Protein 2YXX (pdb70)

Structure (mmCIF, N/CA/C/O backbone):
data_2YXX
#
_entry.id   2YXX
#
_cell.length_a   87.818
_cell.length_b   98.276
_cell.length_c   109.304
_cell.angle_alpha   90.00
_cell.angle_beta   90.00
_cell.angle_gamma   90.00
#
_symmetry.space_group_name_H-M   'I 2 2 2'
#
loop_
_entity.id
_entity.type
_entity.pdbx_description
1 polymer 'Diaminopimelate decarboxylase'
2 non-polymer "PYRIDOXAL-5'-PHOSPHATE"
3 water water
#
loop_
_atom_site.group_PDB
_atom_site.id
_atom_site.type_symbol
_atom_site.label_atom_id
_atom_site.label_alt_id
_atom_site.label_comp_id
_atom_site.label_asym_id
_atom_site.label_entity_id
_atom_site.label_seq_id
_atom_site.pdbx_PDB_ins_code
_atom_site.Cartn_x
_atom_site.Cartn_y
_atom_site.Cartn_z
_atom_site.occupancy
_atom_site.B_iso_or_equiv
_atom_site.auth_seq_id
_atom_site.auth_comp_id
_atom_site.auth_asym_id
_atom_site.auth_atom_id
_atom_site.pdbx_PDB_model_num
ATOM 1 N N . ASP A 1 2 ? 13.222 42.356 40.283 1.00 34.98 2 ASP A N 1
ATOM 2 C CA . ASP A 1 2 ? 13.489 43.308 41.355 1.00 28.58 2 ASP A CA 1
ATOM 3 C C . ASP A 1 2 ? 14.846 43.046 42.000 1.00 24.56 2 ASP A C 1
ATOM 4 O O . ASP A 1 2 ? 15.448 43.945 42.588 1.00 22.80 2 ASP A O 1
ATOM 9 N N . ILE A 1 3 ? 15.322 41.811 41.885 1.00 20.66 3 ILE A N 1
ATOM 10 C CA . ILE A 1 3 ? 16.455 41.349 42.678 1.00 16.25 3 ILE A CA 1
ATOM 11 C C . ILE A 1 3 ? 17.653 42.281 42.523 1.00 15.55 3 ILE A C 1
ATOM 12 O O . ILE A 1 3 ? 18.325 42.611 43.500 1.00 15.21 3 ILE A O 1
ATOM 17 N N . LEU A 1 4 ? 17.914 42.700 41.290 1.00 16.49 4 LEU A N 1
ATOM 18 C CA . LEU A 1 4 ? 19.081 43.522 40.991 1.00 16.30 4 LEU A CA 1
ATOM 19 C C . LEU A 1 4 ? 18.924 44.930 41.556 1.00 17.84 4 LEU A C 1
ATOM 20 O O . LEU A 1 4 ? 19.871 45.502 42.095 1.00 16.22 4 LEU A O 1
ATOM 25 N N . ARG A 1 5 ? 17.722 45.482 41.429 1.00 18.54 5 ARG A N 1
ATOM 26 C CA . ARG A 1 5 ? 17.397 46.761 42.049 1.00 18.84 5 ARG A CA 1
ATOM 27 C C . ARG A 1 5 ? 17.440 46.663 43.570 1.00 19.87 5 ARG A C 1
ATOM 28 O O . ARG A 1 5 ? 17.935 47.565 44.246 1.00 18.64 5 ARG A O 1
ATOM 36 N N . LYS A 1 6 ? 16.920 45.562 44.102 1.00 19.07 6 LYS A N 1
ATOM 37 C CA . LYS A 1 6 ? 17.089 45.238 45.514 1.00 20.56 6 LYS A CA 1
ATOM 38 C C . LYS A 1 6 ? 18.519 45.503 45.972 1.00 18.56 6 LYS A C 1
ATOM 39 O O . LYS A 1 6 ? 18.746 46.222 46.945 1.00 18.67 6 LYS A O 1
ATOM 45 N N . VAL A 1 7 ? 19.480 44.917 45.265 1.00 16.01 7 VAL A N 1
ATOM 46 C CA . VAL A 1 7 ? 20.878 45.054 45.620 1.00 14.39 7 VAL A CA 1
ATOM 47 C C . VAL A 1 7 ? 21.333 46.488 45.521 1.00 14.18 7 VAL A C 1
ATOM 48 O O . VAL A 1 7 ? 22.031 46.938 46.382 1.00 17.48 7 VAL A O 1
ATOM 52 N N . ALA A 1 8 ? 20.921 47.204 44.498 1.00 16.91 8 ALA A N 1
ATOM 53 C CA . ALA A 1 8 ? 21.357 48.594 44.356 1.00 16.55 8 ALA A CA 1
ATOM 54 C C . ALA A 1 8 ? 20.747 49.435 45.481 1.00 20.91 8 ALA A C 1
ATOM 55 O O . ALA A 1 8 ? 21.398 50.367 45.969 1.00 21.66 8 ALA A O 1
ATOM 57 N N . GLU A 1 9 ? 19.561 49.058 45.961 1.00 21.89 9 GLU A N 1
ATOM 58 C CA . GLU A 1 9 ? 18.978 49.900 47.009 1.00 23.47 9 GLU A CA 1
ATOM 59 C C . GLU A 1 9 ? 19.677 49.784 48.299 1.00 23.98 9 GLU A C 1
ATOM 60 O O . GLU A 1 9 ? 19.785 50.746 49.008 1.00 23.58 9 GLU A O 1
ATOM 66 N N . ILE A 1 10 ? 20.192 48.589 48.586 1.00 20.82 10 ILE A N 1
ATOM 67 C CA . ILE A 1 10 ? 20.877 48.308 49.824 1.00 21.89 10 ILE A CA 1
ATOM 68 C C . ILE A 1 10 ? 22.336 48.660 49.811 1.00 21.26 10 ILE A C 1
ATOM 69 O O . ILE A 1 10 ? 22.887 49.234 50.794 1.00 19.31 10 ILE A O 1
ATOM 74 N N . HIS A 1 11 ? 23.007 48.347 48.681 1.00 18.07 11 HIS A N 1
ATOM 75 C CA . HIS A 1 11 ? 24.463 48.566 48.602 1.00 15.96 11 HIS A CA 1
ATOM 76 C C . HIS A 1 11 ? 24.973 49.651 47.719 1.00 17.83 11 HIS A C 1
ATOM 77 O O . HIS A 1 11 ? 26.183 49.818 47.665 1.00 18.68 11 HIS A O 1
ATOM 84 N N . GLY A 1 12 ? 24.091 50.336 47.014 1.00 16.02 12 GLY A N 1
ATOM 85 C CA . GLY A 1 12 ? 24.567 51.417 46.176 1.00 17.38 12 GLY A CA 1
ATOM 86 C C . GLY A 1 12 ? 25.234 50.873 44.911 1.00 15.81 12 GLY A C 1
ATOM 87 O O . GLY A 1 12 ? 24.960 49.728 44.522 1.00 16.10 12 GLY A O 1
ATOM 88 N N . THR A 1 13 ? 25.918 51.763 44.176 1.00 14.85 13 THR A N 1
ATOM 89 C CA . THR A 1 13 ? 26.609 51.486 42.924 1.00 13.57 13 THR A CA 1
ATOM 90 C C . THR A 1 13 ? 27.852 52.364 42.929 1.00 14.54 13 THR A C 1
ATOM 91 O O . THR A 1 13 ? 27.979 53.337 43.748 1.00 15.68 13 THR A O 1
ATOM 95 N N . PRO A 1 14 ? 28.867 52.017 42.127 1.00 13.09 14 PRO A N 1
ATOM 96 C CA . PRO A 1 14 ? 28.921 50.830 41.235 1.00 12.25 14 PRO A CA 1
ATOM 97 C C . PRO A 1 14 ? 29.092 49.560 42.108 1.00 11.93 14 PRO A C 1
ATOM 98 O O . PRO A 1 14 ? 29.812 49.589 43.122 1.00 10.54 14 PRO A O 1
ATOM 102 N N . THR A 1 15 ? 28.436 48.478 41.675 1.00 10.43 15 THR A N 1
ATOM 103 C CA . THR A 1 15 ? 28.506 47.252 42.475 1.00 9.39 15 THR A CA 1
ATOM 104 C C . THR A 1 15 ? 28.405 46.057 41.479 1.00 9.99 15 THR A C 1
ATOM 105 O O . THR A 1 15 ? 27.550 46.023 40.621 1.00 9.66 15 THR A O 1
ATOM 109 N N . TYR A 1 16 ? 29.348 45.140 41.634 1.00 8.55 16 TYR A N 1
ATOM 110 C CA . TYR A 1 16 ? 29.254 43.862 40.847 1.00 8.86 16 TYR A CA 1
ATOM 111 C C . TYR A 1 16 ? 28.346 42.979 41.685 1.00 10.39 16 TYR A C 1
ATOM 112 O O . TYR A 1 16 ? 28.576 42.878 42.855 1.00 9.96 16 TYR A O 1
ATOM 121 N N . VAL A 1 17 ? 27.442 42.266 41.028 1.00 7.78 17 VAL A N 1
ATOM 122 C CA . VAL A 1 17 ? 26.506 41.394 41.730 1.00 9.05 17 VAL A CA 1
ATOM 123 C C . VAL A 1 17 ? 26.673 40.039 41.086 1.00 8.61 17 VAL A C 1
ATOM 124 O O . VAL A 1 17 ? 26.607 39.886 39.861 1.00 10.42 17 VAL A O 1
ATOM 128 N N . TYR A 1 18 ? 26.951 39.027 41.932 1.00 8.17 18 TYR A N 1
ATOM 129 C CA . TYR A 1 18 ? 27.168 37.634 41.437 1.00 8.14 18 TYR A CA 1
ATOM 130 C C . TYR A 1 18 ? 26.065 36.753 41.954 1.00 8.77 18 TYR A C 1
ATOM 131 O O . TYR A 1 18 ? 25.554 36.949 43.054 1.00 11.18 18 TYR A O 1
ATOM 140 N N . PHE A 1 19 ? 25.726 35.779 41.134 1.00 10.09 19 PHE A N 1
ATOM 141 C CA . PHE A 1 19 ? 24.637 34.809 41.489 1.00 11.27 19 PHE A CA 1
ATOM 142 C C . PHE A 1 19 ? 25.276 33.451 41.698 1.00 10.50 19 PHE A C 1
ATOM 143 O O . PHE A 1 19 ? 25.833 32.861 40.765 1.00 11.84 19 PHE A O 1
ATOM 151 N N . GLU A 1 20 ? 25.157 32.960 42.937 1.00 10.37 20 GLU A N 1
ATOM 152 C CA . GLU A 1 20 ? 25.721 31.685 43.288 1.00 10.75 20 GLU A CA 1
ATOM 153 C C . GLU A 1 20 ? 25.171 30.607 42.334 1.00 12.53 20 GLU A C 1
ATOM 154 O O . GLU A 1 20 ? 25.927 29.658 41.918 1.00 12.97 20 GLU A O 1
ATOM 160 N N . GLU A 1 21 ? 23.868 30.698 42.069 1.00 10.85 21 GLU A N 1
ATOM 161 C CA . GLU A 1 21 ? 23.258 29.660 41.221 1.00 13.76 21 GLU A CA 1
ATOM 162 C C . GLU A 1 21 ? 23.941 29.513 39.883 1.00 12.97 21 GLU A C 1
ATOM 163 O O . GLU A 1 21 ? 24.192 28.392 39.413 1.00 15.21 21 GLU A O 1
ATOM 169 N N . THR A 1 22 ? 24.297 30.625 39.236 1.00 13.70 22 THR A N 1
ATOM 170 C CA . THR A 1 22 ? 24.954 30.585 37.951 1.00 9.60 22 THR A CA 1
ATOM 171 C C . THR A 1 22 ? 26.351 30.015 38.003 1.00 11.47 22 THR A C 1
ATOM 172 O O . THR A 1 22 ? 26.825 29.257 37.195 1.00 12.83 22 THR A O 1
ATOM 176 N N . LEU A 1 23 ? 27.037 30.408 39.073 1.00 12.20 23 LEU A N 1
ATOM 177 C CA . LEU A 1 23 ? 28.412 29.928 39.272 1.00 13.74 23 LEU A CA 1
ATOM 178 C C . LEU A 1 23 ? 28.429 28.427 39.468 1.00 11.91 23 LEU A C 1
ATOM 179 O O . LEU A 1 23 ? 29.237 27.707 38.842 1.00 13.73 23 LEU A O 1
ATOM 184 N N . ARG A 1 24 ? 27.470 27.885 40.220 1.00 12.71 24 ARG A N 1
ATOM 185 C CA . ARG A 1 24 ? 27.449 26.446 40.374 1.00 11.55 24 ARG A CA 1
ATOM 186 C C . ARG A 1 24 ? 26.987 25.772 39.055 1.00 12.66 24 ARG A C 1
ATOM 187 O O . ARG A 1 24 ? 27.551 24.729 38.631 1.00 14.18 24 ARG A O 1
ATOM 195 N N . LYS A 1 25 ? 25.930 26.296 38.436 1.00 12.08 25 LYS A N 1
ATOM 196 C CA . LYS A 1 25 ? 25.517 25.614 37.223 1.00 11.67 25 LYS A CA 1
ATOM 197 C C . LYS A 1 25 ? 26.574 25.624 36.124 1.00 13.27 25 LYS A C 1
ATOM 198 O O . LYS A 1 25 ? 26.737 24.613 35.397 1.00 13.94 25 LYS A O 1
ATOM 204 N N . ARG A 1 26 ? 27.277 26.752 35.980 1.00 10.02 26 ARG A N 1
ATOM 205 C CA . ARG A 1 26 ? 28.260 26.756 34.877 1.00 10.12 26 ARG A CA 1
ATOM 206 C C . ARG A 1 26 ? 29.409 25.849 35.267 1.00 10.20 26 ARG A C 1
ATOM 207 O O . ARG A 1 26 ? 30.017 25.278 34.375 1.00 10.52 26 ARG A O 1
ATOM 215 N N . SER A 1 27 ? 29.794 25.806 36.562 1.00 12.24 27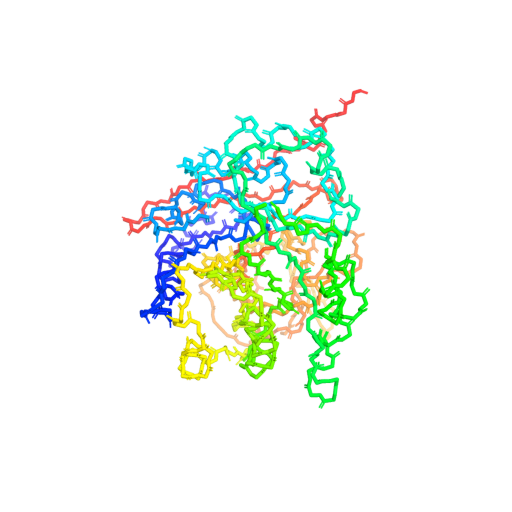 SER A N 1
ATOM 216 C CA . SER A 1 27 ? 30.913 24.936 36.869 1.00 12.28 27 SER A CA 1
ATOM 217 C C . SER A 1 27 ? 30.522 23.440 36.620 1.00 13.97 27 SER A C 1
ATOM 218 O O . SER A 1 27 ? 31.349 22.606 36.145 1.00 12.76 27 SER A O 1
ATOM 221 N N . ARG A 1 28 ? 29.301 23.102 36.967 1.00 13.58 28 ARG A N 1
ATOM 222 C CA . ARG A 1 28 ? 28.808 21.721 36.728 1.00 15.48 28 ARG A CA 1
ATOM 223 C C . ARG A 1 28 ? 28.743 21.450 35.232 1.00 15.05 28 ARG A C 1
ATOM 224 O O . ARG A 1 28 ? 29.013 20.301 34.840 1.00 16.59 28 ARG A O 1
ATOM 232 N N . LEU A 1 29 ? 28.414 22.417 34.414 1.00 13.38 29 LEU A N 1
ATOM 233 C CA . LEU A 1 29 ? 28.337 22.278 32.970 1.00 14.30 29 LEU A CA 1
ATOM 234 C C . LEU A 1 29 ? 29.742 21.919 32.413 1.00 14.34 29 LEU A C 1
ATOM 235 O O . LEU A 1 29 ? 29.911 20.981 31.610 1.00 14.52 29 LEU A O 1
ATOM 240 N N . VAL A 1 30 ? 30.773 22.618 32.899 1.00 12.09 30 VAL A N 1
ATOM 241 C CA . VAL A 1 30 ? 32.093 22.318 32.416 1.00 11.49 30 VAL A CA 1
ATOM 242 C C . VAL A 1 30 ? 32.442 20.865 32.775 1.00 13.70 30 VAL A C 1
ATOM 243 O O . VAL A 1 30 ? 32.986 20.129 31.911 1.00 12.20 30 VAL A O 1
ATOM 247 N N . LYS A 1 31 ? 32.185 20.444 34.023 1.00 14.46 31 LYS A N 1
ATOM 248 C CA . LYS A 1 31 ? 32.542 19.100 34.402 1.00 15.02 31 LYS A CA 1
ATOM 249 C C . LYS A 1 31 ? 31.800 18.097 33.543 1.00 16.44 31 LYS A C 1
ATOM 250 O O . LYS A 1 31 ? 32.349 17.039 33.175 1.00 16.72 31 LYS A O 1
ATOM 256 N N . GLU A 1 32 ? 30.558 18.350 33.224 1.00 15.83 32 GLU A N 1
ATOM 257 C CA . GLU A 1 32 ? 29.733 17.404 32.488 1.00 17.95 32 GLU A CA 1
ATOM 258 C C . GLU A 1 32 ? 30.231 17.197 31.076 1.00 16.30 32 GLU A C 1
ATOM 259 O O . GLU A 1 32 ? 30.132 16.112 30.445 1.00 15.63 32 GLU A O 1
ATOM 265 N N . VAL A 1 33 ? 30.842 18.212 30.533 1.00 13.55 33 VAL A N 1
ATOM 266 C CA . VAL A 1 33 ? 31.363 18.056 29.152 1.00 14.91 33 VAL A CA 1
ATOM 267 C C . VAL A 1 33 ? 32.398 16.985 29.127 1.00 13.84 33 VAL A C 1
ATOM 268 O O . VAL A 1 33 ? 32.582 16.260 28.066 1.00 14.12 33 VAL A O 1
ATOM 272 N N . PHE A 1 34 ? 33.133 16.866 30.206 1.00 13.50 34 PHE A N 1
ATOM 273 C CA . PHE A 1 34 ? 34.219 15.863 30.314 1.00 13.26 34 PHE A CA 1
ATOM 274 C C . PHE A 1 34 ? 33.822 14.524 30.961 1.00 16.38 34 PHE A C 1
ATOM 275 O O . PHE A 1 34 ? 34.669 13.771 31.401 1.00 16.70 34 PHE A O 1
ATOM 283 N N . GLU A 1 35 ? 32.526 14.208 31.035 1.00 14.84 35 GLU A N 1
ATOM 284 C CA . GLU A 1 35 ? 32.133 12.907 31.612 1.00 15.69 35 GLU A CA 1
ATOM 285 C C . GLU A 1 35 ? 32.909 11.790 30.838 1.00 17.71 35 GLU A C 1
ATOM 286 O O . GLU A 1 35 ? 32.971 11.854 29.626 1.00 20.46 35 GLU A O 1
ATOM 292 N N . GLY A 1 36 ? 33.455 10.819 31.561 1.00 19.11 36 GLY A N 1
ATOM 293 C CA . GLY A 1 36 ? 34.239 9.776 30.872 1.00 20.42 36 GLY A CA 1
ATOM 294 C C . GLY A 1 36 ? 35.745 10.016 30.986 1.00 22.17 36 GLY A C 1
ATOM 295 O O . GLY A 1 36 ? 36.621 9.115 30.762 1.00 21.80 36 GLY A O 1
ATOM 296 N N . VAL A 1 37 ? 36.090 11.273 31.248 1.00 18.19 37 VAL A N 1
ATOM 297 C CA . VAL A 1 37 ? 37.510 11.665 31.424 1.00 17.34 37 VAL A CA 1
ATOM 298 C C . VAL A 1 37 ? 37.871 11.744 32.904 1.00 14.47 37 VAL A C 1
ATOM 299 O O . VAL A 1 37 ? 37.053 12.142 33.744 1.00 17.44 37 VAL A O 1
ATOM 303 N N . ASN A 1 38 ? 39.154 11.426 33.266 1.00 14.62 38 ASN A N 1
ATOM 304 C CA . ASN A 1 38 ? 39.629 11.475 34.672 1.00 14.27 38 ASN A CA 1
ATOM 305 C C . ASN A 1 38 ? 40.024 12.927 34.864 1.00 14.84 38 ASN A C 1
ATOM 306 O O . ASN A 1 38 ? 41.195 13.298 34.788 1.00 14.33 38 ASN A O 1
ATOM 311 N N . LEU A 1 39 ? 39.020 13.751 35.068 1.00 13.96 39 LEU A N 1
ATOM 312 C CA . LEU A 1 39 ? 39.253 15.203 35.164 1.00 13.41 39 LEU A CA 1
ATOM 313 C C . LEU A 1 39 ? 39.596 15.790 36.517 1.00 14.30 39 LEU A C 1
ATOM 314 O O . LEU A 1 39 ? 38.954 15.491 37.549 1.00 15.46 39 LEU A O 1
ATOM 319 N N . LEU A 1 40 ? 40.577 16.691 36.521 1.00 12.90 40 LEU A N 1
ATOM 320 C CA . LEU A 1 40 ? 40.856 17.526 37.723 1.00 11.46 40 LEU A CA 1
ATOM 321 C C . LEU A 1 40 ? 40.564 18.939 37.167 1.00 11.78 40 LEU A C 1
ATOM 322 O O . LEU A 1 40 ? 41.399 19.541 36.506 1.00 12.56 40 LEU A O 1
ATOM 327 N N . PRO A 1 41 ? 39.348 19.475 37.417 1.00 11.61 41 PRO A N 1
ATOM 328 C CA . PRO A 1 41 ? 38.985 20.823 36.914 1.00 10.30 41 PRO A CA 1
ATOM 329 C C . PRO A 1 41 ? 39.567 21.860 37.855 1.00 10.32 41 PRO A C 1
ATOM 330 O O . PRO A 1 41 ? 39.589 21.649 39.038 1.00 10.50 41 PRO A O 1
ATOM 334 N N . THR A 1 42 ? 40.106 22.915 37.257 1.00 9.01 42 THR A N 1
ATOM 335 C CA . THR A 1 42 ? 40.601 24.065 38.090 1.00 8.26 42 THR A CA 1
ATOM 336 C C . THR A 1 42 ? 40.044 25.328 37.534 1.00 7.51 42 THR A C 1
ATOM 337 O O . THR A 1 42 ? 39.660 25.402 36.350 1.00 9.98 42 THR A O 1
ATOM 341 N N . PHE A 1 43 ? 39.927 26.350 38.423 1.00 8.60 43 PHE A N 1
ATOM 342 C CA . PHE A 1 43 ? 39.432 27.662 38.032 1.00 7.75 43 PHE A CA 1
ATOM 343 C C . PHE A 1 43 ? 40.628 28.604 37.937 1.00 8.64 43 PHE A C 1
ATOM 344 O O . PHE A 1 43 ? 41.529 28.562 38.771 1.00 7.76 43 PHE A O 1
ATOM 352 N N . ALA A 1 44 ? 40.604 29.359 36.873 1.00 9.08 44 ALA A N 1
ATOM 353 C CA . ALA A 1 44 ? 41.686 30.386 36.680 1.00 9.74 44 ALA A CA 1
ATOM 354 C C . ALA A 1 44 ? 41.350 31.602 37.554 1.00 9.17 44 ALA A C 1
ATOM 355 O O . ALA A 1 44 ? 40.532 32.491 37.200 1.00 7.98 44 ALA A O 1
ATOM 357 N N . VAL A 1 45 ? 42.175 31.730 38.610 1.00 6.86 45 VAL A N 1
ATOM 358 C CA . VAL A 1 45 ? 41.957 32.808 39.556 1.00 7.92 45 VAL A CA 1
ATOM 359 C C . VAL A 1 45 ? 42.160 34.181 38.959 1.00 8.67 45 VAL A C 1
ATOM 360 O O . VAL A 1 45 ? 41.623 35.187 39.448 1.00 8.36 45 VAL A O 1
ATOM 364 N N . LYS A 1 46 ? 42.910 34.249 37.881 1.00 8.71 46 LYS A N 1
ATOM 365 C CA . LYS A 1 46 ? 43.059 35.584 37.290 1.00 10.08 46 LYS A CA 1
ATOM 366 C C . LYS A 1 46 ? 41.732 36.198 36.859 1.00 9.12 46 LYS A C 1
ATOM 367 O O . LYS A 1 46 ? 41.597 37.425 36.857 1.00 8.97 46 LYS A O 1
ATOM 373 N N . ALA A 1 47 ? 40.743 35.355 36.583 1.00 8.23 47 ALA A N 1
ATOM 374 C CA . ALA A 1 47 ? 39.438 35.887 36.137 1.00 6.97 47 ALA A CA 1
ATOM 375 C C . ALA A 1 47 ? 38.648 36.491 37.277 1.00 8.85 47 ALA A C 1
ATOM 376 O O . ALA A 1 47 ? 37.863 37.388 37.028 1.00 9.12 47 ALA A O 1
ATOM 378 N N . ASN A 1 48 ? 38.865 36.001 38.509 1.00 7.54 48 ASN A N 1
ATOM 379 C CA . ASN A 1 48 ? 38.075 36.579 39.649 1.00 6.79 48 ASN A CA 1
ATOM 380 C C . ASN A 1 48 ? 38.789 36.021 40.919 1.00 7.40 48 ASN A C 1
ATOM 381 O O . ASN A 1 48 ? 38.902 34.762 41.081 1.00 8.52 48 ASN A O 1
ATOM 386 N N . ASN A 1 49 ? 39.276 36.930 41.806 1.00 5.79 49 ASN A N 1
ATOM 387 C CA . ASN A 1 49 ? 40.011 36.428 42.936 1.00 7.33 49 ASN A CA 1
ATOM 388 C C . ASN A 1 49 ? 39.212 36.547 44.284 1.00 8.56 49 ASN A C 1
ATOM 389 O O . ASN A 1 49 ? 39.866 36.443 45.370 1.00 10.11 49 ASN A O 1
ATOM 394 N N . ASN A 1 50 ? 37.887 36.768 44.241 1.00 7.77 50 ASN A N 1
ATOM 395 C CA . ASN A 1 50 ? 37.209 36.924 45.554 1.00 8.51 50 ASN A CA 1
ATOM 396 C C . ASN A 1 50 ? 37.102 35.541 46.200 1.00 8.90 50 ASN A C 1
ATOM 397 O O . ASN A 1 50 ? 36.446 34.639 45.655 1.00 8.20 50 ASN A O 1
ATOM 402 N N . PRO A 1 51 ? 37.698 35.350 47.375 1.00 9.41 51 PRO A N 1
ATOM 403 C CA . PRO A 1 51 ? 37.658 33.995 47.988 1.00 9.83 51 PRO A CA 1
ATOM 404 C C . PRO A 1 51 ? 36.265 33.450 48.241 1.00 10.59 51 PRO A C 1
ATOM 405 O O . PRO A 1 51 ? 36.112 32.242 48.398 1.00 10.81 51 PRO A O 1
ATOM 409 N N . VAL A 1 52 ? 35.274 34.324 48.468 1.00 10.44 52 VAL A N 1
ATOM 410 C CA . VAL A 1 52 ? 33.937 33.787 48.709 1.00 10.90 52 VAL A CA 1
ATOM 411 C C . VAL A 1 52 ? 33.404 33.047 47.480 1.00 12.81 52 VAL A C 1
ATOM 412 O O . VAL A 1 52 ? 32.733 31.990 47.555 1.00 11.91 52 VAL A O 1
ATOM 416 N N . LEU A 1 53 ? 33.738 33.599 46.286 1.00 8.90 53 LEU A N 1
ATOM 417 C CA . LEU A 1 53 ? 33.323 32.939 45.021 1.00 10.33 53 LEU A CA 1
ATOM 418 C C . LEU A 1 53 ? 34.221 31.719 44.789 1.00 10.07 53 LEU A C 1
ATOM 419 O O . LEU A 1 53 ? 33.708 30.689 44.328 1.00 11.06 53 LEU A O 1
ATOM 424 N N . LEU A 1 54 ? 35.510 31.803 45.133 1.00 9.24 54 LEU A N 1
ATOM 425 C CA . LEU A 1 54 ? 36.345 30.637 44.968 1.00 9.05 54 LEU A CA 1
ATOM 426 C C . LEU A 1 54 ? 35.928 29.454 45.859 1.00 10.83 54 LEU A C 1
ATOM 427 O O . LEU A 1 54 ? 36.090 28.307 45.479 1.00 10.01 54 LEU A O 1
ATOM 432 N N . LYS A 1 55 ? 35.416 29.786 47.028 1.00 8.88 55 LYS A N 1
ATOM 433 C CA . LYS A 1 55 ? 34.917 28.686 47.929 1.00 10.72 55 LYS A CA 1
ATOM 434 C C . LYS A 1 55 ? 33.792 27.913 47.244 1.00 9.46 55 LYS A C 1
ATOM 435 O O . LYS A 1 55 ? 33.666 26.718 47.386 1.00 10.65 55 LYS A O 1
ATOM 441 N N . ILE A 1 56 ? 32.849 28.625 46.599 1.00 10.70 56 ILE A N 1
ATOM 442 C CA . ILE A 1 56 ? 31.780 27.968 45.866 1.00 10.47 56 ILE A CA 1
ATOM 443 C C . ILE A 1 56 ? 32.382 27.000 44.822 1.00 10.70 56 ILE A C 1
ATOM 444 O O . ILE A 1 56 ? 31.961 25.850 44.704 1.00 11.56 56 ILE A O 1
ATOM 449 N N . LEU A 1 57 ? 33.368 27.455 44.072 1.00 10.43 57 LEU A N 1
ATOM 450 C CA . LEU A 1 57 ? 33.964 26.591 43.059 1.00 10.58 57 LEU A CA 1
ATOM 451 C C . LEU A 1 57 ? 34.708 25.396 43.687 1.00 9.72 57 LEU A C 1
ATOM 452 O O . LEU A 1 57 ? 34.654 24.283 43.177 1.00 11.14 57 LEU A O 1
ATOM 457 N N . ARG A 1 58 ? 35.345 25.613 44.815 1.00 9.25 58 ARG A N 1
ATOM 458 C CA . ARG A 1 58 ? 35.981 24.489 45.527 1.00 10.66 58 ARG A CA 1
ATOM 459 C C . ARG A 1 58 ? 34.936 23.454 45.935 1.00 10.54 58 ARG A C 1
ATOM 460 O O . ARG A 1 58 ? 35.231 22.225 45.820 1.00 10.04 58 ARG A O 1
ATOM 468 N N . GLU A 1 59 ? 33.775 23.949 46.409 1.00 10.87 59 GLU A N 1
ATOM 469 C CA . GLU A 1 59 ? 32.685 23.029 46.771 1.00 11.22 59 GLU A CA 1
ATOM 470 C C . GLU A 1 59 ? 32.231 22.240 45.582 1.00 13.57 59 GLU A C 1
ATOM 471 O O . GLU A 1 59 ? 31.659 21.153 45.765 1.00 14.84 59 GLU A O 1
ATOM 477 N N . GLU A 1 60 ? 32.352 22.786 44.377 1.00 12.59 60 GLU A N 1
ATOM 478 C CA . GLU A 1 60 ? 31.950 22.111 43.152 1.00 11.97 60 GLU A CA 1
ATOM 479 C C . GLU A 1 60 ? 33.086 21.195 42.601 1.00 12.86 60 GLU A C 1
ATOM 480 O O . GLU A 1 60 ? 32.969 20.669 41.493 1.00 14.17 60 GLU A O 1
ATOM 486 N N . GLY A 1 61 ? 34.131 21.027 43.384 1.00 13.16 61 GLY A N 1
ATOM 487 C CA . GLY A 1 61 ? 35.181 20.095 42.964 1.00 12.67 61 GLY A CA 1
ATOM 488 C C . GLY A 1 61 ? 36.316 20.692 42.167 1.00 13.87 61 GLY A C 1
ATOM 489 O O . GLY A 1 61 ? 37.089 19.945 41.547 1.00 12.98 61 GLY A O 1
ATOM 490 N N . PHE A 1 62 ? 36.415 22.027 42.184 1.00 10.64 62 PHE A N 1
ATOM 491 C CA . PHE A 1 62 ? 37.505 22.656 41.433 1.00 9.83 62 PHE A CA 1
ATOM 492 C C . PHE A 1 62 ? 38.693 22.962 42.286 1.00 12.34 62 PHE A C 1
ATOM 493 O O . PHE A 1 62 ? 38.604 23.417 43.414 1.00 10.35 62 PHE A O 1
ATOM 501 N N . GLY A 1 63 ? 39.854 22.731 41.668 1.00 10.11 63 GLY A N 1
ATOM 502 C CA . GLY A 1 63 ? 41.139 23.184 42.215 1.00 8.95 63 GLY A CA 1
ATOM 503 C C . GLY A 1 63 ? 41.294 24.587 41.589 1.00 7.34 63 GLY A C 1
ATOM 504 O O . GLY A 1 63 ? 40.398 25.247 41.069 1.00 8.10 63 GLY A O 1
ATOM 513 N N . ASP A 1 65 ? 44.005 27.400 39.434 1.00 9.43 65 ASP A N 1
ATOM 514 C CA . ASP A 1 65 ? 45.136 27.747 38.606 1.00 8.15 65 ASP A CA 1
ATOM 515 C C . ASP A 1 65 ? 45.534 29.124 39.054 1.00 5.73 65 ASP A C 1
ATOM 516 O O . ASP A 1 65 ? 44.748 30.096 38.945 1.00 7.06 65 ASP A O 1
ATOM 521 N N . VAL A 1 66 ? 46.743 29.200 39.627 1.00 7.55 66 VAL A N 1
ATOM 522 C CA . VAL A 1 66 ? 47.249 30.434 40.214 1.00 8.08 66 VAL A CA 1
ATOM 523 C C . VAL A 1 66 ? 48.570 30.839 39.579 1.00 8.15 66 VAL A C 1
ATOM 524 O O . VAL A 1 66 ? 49.314 29.966 39.119 1.00 8.71 66 VAL A O 1
ATOM 528 N N . VAL A 1 67 ? 48.895 32.122 39.630 1.00 8.41 67 VAL A N 1
ATOM 529 C CA . VAL A 1 67 ? 50.140 32.631 39.039 1.00 8.96 67 VAL A CA 1
ATOM 530 C C . VAL A 1 67 ? 51.046 33.244 40.030 1.00 10.28 67 VAL A C 1
ATOM 531 O O . VAL A 1 67 ? 52.230 33.117 39.947 1.00 12.88 67 VAL A O 1
ATOM 535 N N . THR A 1 68 ? 50.462 33.935 41.003 1.00 9.87 68 THR A N 1
ATOM 536 C CA . THR A 1 68 ? 51.235 34.730 41.950 1.00 9.05 68 THR A CA 1
ATOM 537 C C . THR A 1 68 ? 51.041 34.230 43.377 1.00 10.12 68 THR A C 1
ATOM 538 O O . THR A 1 68 ? 50.131 33.448 43.653 1.00 9.94 68 THR A O 1
ATOM 542 N N . LYS A 1 69 ? 51.901 34.688 44.281 1.00 10.94 69 LYS A N 1
ATOM 543 C CA . LYS A 1 69 ? 51.629 34.598 45.711 1.00 10.88 69 LYS A CA 1
ATOM 544 C C . LYS A 1 69 ? 50.199 35.022 46.028 1.00 10.77 69 LYS A C 1
ATOM 545 O O . LYS A 1 69 ? 49.484 34.333 46.756 1.00 10.95 69 LYS A O 1
ATOM 551 N N . GLY A 1 70 ? 49.788 36.160 45.478 1.00 9.81 70 GLY A N 1
ATOM 552 C CA . GLY A 1 70 ? 48.481 36.719 45.768 1.00 8.73 70 GLY A CA 1
ATOM 553 C C . GLY A 1 70 ? 47.353 35.764 45.429 1.00 10.18 70 GLY A C 1
ATOM 554 O O . GLY A 1 70 ? 46.391 35.632 46.186 1.00 9.18 70 GLY A O 1
ATOM 555 N N . GLU A 1 71 ? 47.473 35.096 44.287 1.00 7.42 71 GLU A N 1
ATOM 556 C CA . GLU A 1 71 ? 46.461 34.102 43.856 1.00 7.76 71 GLU A CA 1
ATOM 557 C C . GLU A 1 71 ? 46.481 32.869 44.754 1.00 8.69 71 GLU A C 1
ATOM 558 O O . GLU A 1 71 ? 45.388 32.253 44.997 1.00 7.80 71 GLU A O 1
ATOM 564 N N . LEU A 1 72 ? 47.696 32.494 45.160 1.00 8.30 72 LEU A N 1
ATOM 565 C CA . LEU A 1 72 ? 47.812 31.356 46.038 1.00 8.40 72 LEU A CA 1
ATOM 566 C C . LEU A 1 72 ? 47.106 31.698 47.383 1.00 7.55 72 LEU A C 1
ATOM 567 O O . LEU A 1 72 ? 46.410 30.784 47.922 1.00 9.23 72 LEU A O 1
ATOM 572 N N . LEU A 1 73 ? 47.318 32.934 47.843 1.00 9.26 73 LEU A N 1
ATOM 573 C CA . LEU A 1 73 ? 46.600 33.344 49.133 1.00 6.73 73 LEU A CA 1
ATOM 574 C C . LEU A 1 73 ? 45.094 33.343 48.920 1.00 9.96 73 LEU A C 1
ATOM 575 O O . LEU A 1 73 ? 44.305 32.943 49.799 1.00 9.68 73 LEU A O 1
ATOM 580 N N . ALA A 1 74 ? 44.618 33.787 47.740 1.00 8.76 74 ALA A N 1
ATOM 581 C CA . ALA A 1 74 ? 43.125 33.707 47.567 1.00 7.67 74 ALA A CA 1
ATOM 582 C C . ALA A 1 74 ? 42.651 32.277 47.688 1.00 10.01 74 ALA A C 1
ATOM 583 O O . ALA A 1 74 ? 41.582 31.987 48.263 1.00 9.87 74 ALA A O 1
ATOM 585 N N . ALA A 1 75 ? 43.465 31.350 47.110 1.00 7.44 75 ALA A N 1
ATOM 586 C CA . ALA A 1 75 ? 43.046 29.937 47.222 1.00 7.45 75 ALA A CA 1
ATOM 587 C C . ALA A 1 75 ? 43.024 29.494 48.675 1.00 8.11 75 ALA A C 1
ATOM 588 O O . ALA A 1 75 ? 42.131 28.703 49.107 1.00 10.99 75 ALA A O 1
ATOM 590 N N . LYS A 1 76 ? 44.023 29.919 49.395 1.00 10.86 76 LYS A N 1
ATOM 591 C CA . LYS A 1 76 ? 44.116 29.541 50.804 1.00 8.09 76 LYS A CA 1
ATOM 592 C C . LYS A 1 76 ? 42.932 30.112 51.588 1.00 10.81 76 LYS A C 1
ATOM 593 O O . LYS A 1 76 ? 42.378 29.411 52.479 1.00 10.50 76 LYS A O 1
ATOM 599 N N . LEU A 1 77 ? 42.595 31.372 51.281 1.00 9.96 77 LEU A N 1
ATOM 600 C CA . LEU A 1 77 ? 41.425 31.975 51.948 1.00 11.26 77 LEU A CA 1
ATOM 601 C C . LEU A 1 77 ? 40.141 31.228 51.659 1.00 14.04 77 LEU A C 1
ATOM 602 O O . LEU A 1 77 ? 39.211 31.234 52.449 1.00 14.10 77 LEU A O 1
ATOM 607 N N . ALA A 1 78 ? 40.072 30.552 50.502 1.00 10.76 78 ALA A N 1
ATOM 608 C CA . ALA A 1 78 ? 38.895 29.817 50.081 1.00 9.24 78 ALA A CA 1
ATOM 609 C C . ALA A 1 78 ? 38.939 28.364 50.533 1.00 10.86 78 ALA A C 1
ATOM 610 O O . ALA A 1 78 ? 38.104 27.570 50.141 1.00 12.46 78 ALA A O 1
ATOM 612 N N . GLY A 1 79 ? 39.924 28.032 51.361 1.00 11.98 79 GLY A N 1
ATOM 613 C CA . GLY A 1 79 ? 40.028 26.701 51.928 1.00 11.27 79 GLY A CA 1
ATOM 614 C C . GLY A 1 79 ? 40.282 25.640 50.875 1.00 14.40 79 GLY A C 1
ATOM 615 O O . GLY A 1 79 ? 39.815 24.507 50.996 1.00 14.20 79 GLY A O 1
ATOM 616 N N . VAL A 1 80 ? 41.026 26.010 49.838 1.00 11.35 80 VAL A N 1
ATOM 617 C CA . VAL A 1 80 ? 41.418 25.063 48.800 1.00 10.88 80 VAL A CA 1
ATOM 618 C C . VAL A 1 80 ? 42.634 24.248 49.228 1.00 10.27 80 VAL A C 1
ATOM 619 O O . VAL A 1 80 ? 43.682 24.805 49.554 1.00 11.03 80 VAL A O 1
ATOM 623 N N . PRO A 1 81 ? 42.487 22.928 49.224 1.00 13.81 81 PRO A N 1
ATOM 624 C CA . PRO A 1 81 ? 43.608 22.026 49.506 1.00 15.48 81 PRO A CA 1
ATOM 625 C C . PRO A 1 81 ? 44.754 22.222 48.520 1.00 13.67 81 PRO A C 1
ATOM 626 O O . PRO A 1 81 ? 44.530 22.237 47.310 1.00 14.26 81 PRO A O 1
ATOM 630 N N . SER A 1 82 ? 45.969 22.369 49.039 1.00 13.81 82 SER A N 1
ATOM 631 C CA . SER A 1 82 ? 47.129 22.697 48.204 1.00 14.53 82 SER A CA 1
ATOM 632 C C . SER A 1 82 ? 47.437 21.689 47.136 1.00 16.12 82 SER A C 1
ATOM 633 O O . SER A 1 82 ? 48.026 22.082 46.118 1.00 12.58 82 SER A O 1
ATOM 636 N N . HIS A 1 83 ? 47.048 20.421 47.309 1.00 15.38 83 HIS A N 1
ATOM 637 C CA . HIS A 1 83 ? 47.305 19.442 46.241 1.00 15.84 83 HIS A CA 1
ATOM 638 C C . HIS A 1 83 ? 46.372 19.562 45.041 1.00 14.78 83 HIS A C 1
ATOM 639 O O . HIS A 1 83 ? 46.538 18.846 44.028 1.00 13.79 83 HIS A O 1
ATOM 646 N N . THR A 1 84 ? 45.466 20.566 45.069 1.00 12.04 84 THR A N 1
ATOM 647 C CA . THR A 1 84 ? 44.596 20.778 43.908 1.00 11.55 84 THR A CA 1
ATOM 648 C C . THR A 1 84 ? 44.952 22.145 43.251 1.00 8.99 84 THR A C 1
ATOM 649 O O . THR A 1 84 ? 44.168 22.633 42.428 1.00 11.72 84 THR A O 1
ATOM 653 N N . VAL A 1 85 ? 46.129 22.705 43.601 1.00 9.37 85 VAL A N 1
ATOM 654 C CA . VAL A 1 85 ? 46.563 23.982 43.044 1.00 8.60 85 VAL A CA 1
ATOM 655 C C . VAL A 1 85 ? 47.538 23.673 41.887 1.00 10.51 85 VAL A C 1
ATOM 656 O O . VAL A 1 85 ? 48.471 22.821 42.044 1.00 11.84 85 VAL A O 1
ATOM 660 N N . VAL A 1 86 ? 47.375 24.406 40.758 1.00 8.72 86 VAL A N 1
ATOM 661 C CA . VAL A 1 86 ? 48.331 24.267 39.623 1.00 9.50 86 VAL A CA 1
ATOM 662 C C . VAL A 1 86 ? 48.992 25.633 39.533 1.00 8.41 86 VAL A C 1
ATOM 663 O O . VAL A 1 86 ? 48.263 26.652 39.467 1.00 9.02 86 VAL A O 1
ATOM 667 N N . TRP A 1 87 ? 50.320 25.686 39.485 1.00 8.32 87 TRP A N 1
ATOM 668 C CA . TRP A 1 87 ? 51.024 26.999 39.414 1.00 6.93 87 TRP A CA 1
ATOM 669 C C . TRP A 1 87 ? 51.513 27.291 37.993 1.00 10.51 87 TRP A C 1
ATOM 670 O O . TRP A 1 87 ? 52.326 26.549 37.428 1.00 10.60 87 TRP A O 1
ATOM 681 N N . ASN A 1 88 ? 50.965 28.322 37.413 1.00 7.41 88 ASN A N 1
ATOM 682 C CA . ASN A 1 88 ? 51.399 28.841 36.081 1.00 7.73 88 ASN A CA 1
ATOM 683 C C . ASN A 1 88 ? 52.253 30.086 36.291 1.00 9.99 88 ASN A C 1
ATOM 684 O O . ASN A 1 88 ? 52.141 30.832 37.292 1.00 11.66 88 ASN A O 1
ATOM 689 N N . GLY A 1 89 ? 53.085 30.365 35.278 1.00 9.43 89 GLY A N 1
ATOM 690 C CA . GLY A 1 89 ? 53.740 31.676 35.277 1.00 13.00 89 GLY A CA 1
ATOM 691 C 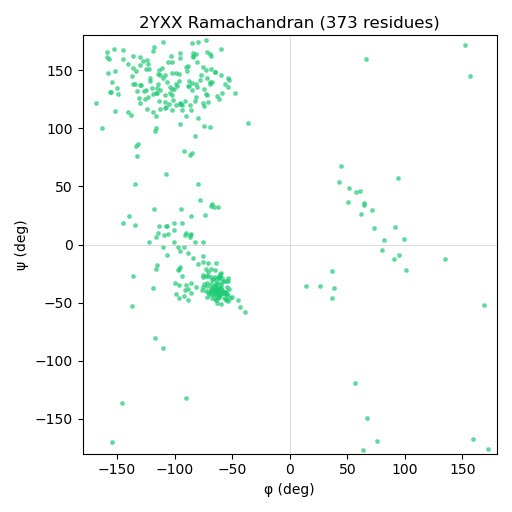C . GLY A 1 89 ? 55.018 31.656 34.471 1.00 11.98 89 GLY A C 1
ATOM 692 O O . GLY A 1 89 ? 55.740 30.651 34.513 1.00 11.73 89 GLY A O 1
ATOM 693 N N . ASN A 1 90 ? 55.302 32.792 33.803 1.00 9.85 90 ASN A N 1
ATOM 694 C CA . ASN A 1 90 ? 56.529 32.965 33.062 1.00 11.05 90 ASN A CA 1
ATOM 695 C C . ASN A 1 90 ? 57.609 33.697 33.828 1.00 12.44 90 ASN A C 1
ATOM 696 O O . ASN A 1 90 ? 58.767 33.759 33.315 1.00 12.78 90 ASN A O 1
ATOM 701 N N . GLY A 1 91 ? 57.297 34.132 35.056 1.00 11.62 91 GLY A N 1
ATOM 702 C CA . GLY A 1 91 ? 58.333 34.847 35.814 1.00 9.58 91 GLY A CA 1
ATOM 703 C C . GLY A 1 91 ? 58.383 34.325 37.207 1.00 12.87 91 GLY A C 1
ATOM 704 O O . GLY A 1 91 ? 58.443 35.131 38.156 1.00 13.29 91 GLY A O 1
ATOM 705 N N . LYS A 1 92 ? 58.497 33.018 37.340 1.00 13.05 92 LYS A N 1
ATOM 706 C CA . LYS A 1 92 ? 58.605 32.414 38.695 1.00 14.05 92 LYS A CA 1
ATOM 707 C C . LYS A 1 92 ? 60.027 32.642 39.274 1.00 16.14 92 LYS A C 1
ATOM 708 O O . LYS A 1 92 ? 61.026 32.213 38.722 1.00 16.11 92 LYS A O 1
ATOM 714 N N . SER A 1 93 ? 60.089 33.289 40.402 1.00 18.68 93 SER A N 1
ATOM 715 C CA . SER A 1 93 ? 61.432 33.566 41.019 1.00 20.43 93 SER A CA 1
ATOM 716 C C . SER A 1 93 ? 61.740 32.464 42.053 1.00 21.26 93 SER A C 1
ATOM 717 O O . SER A 1 93 ? 60.843 31.730 42.515 1.00 17.24 93 SER A O 1
ATOM 720 N N . ARG A 1 94 ? 63.017 32.315 42.402 1.00 21.66 94 ARG A N 1
ATOM 721 C CA . ARG A 1 94 ? 63.374 31.326 43.427 1.00 25.19 94 ARG A CA 1
ATOM 722 C C . ARG A 1 94 ? 62.621 31.571 44.743 1.00 22.96 94 ARG A C 1
ATOM 723 O O . ARG A 1 94 ? 62.225 30.554 45.371 1.00 24.59 94 ARG A O 1
ATOM 731 N N . ASP A 1 95 ? 62.486 32.839 45.152 1.00 23.52 95 ASP A N 1
ATOM 732 C CA . ASP A 1 95 ? 61.736 33.238 46.391 1.00 24.95 95 ASP A CA 1
ATOM 733 C C . ASP A 1 95 ? 60.284 32.715 46.293 1.00 23.02 95 ASP A C 1
ATOM 734 O O . ASP A 1 95 ? 59.696 32.183 47.252 1.00 20.38 95 ASP A O 1
ATOM 739 N N . GLN A 1 96 ? 59.672 32.928 45.138 1.00 19.65 96 GLN A N 1
ATOM 740 C CA . GLN A 1 96 ? 58.296 32.461 44.955 1.00 17.76 96 GLN A CA 1
ATOM 741 C C . GLN A 1 96 ? 58.286 30.927 44.998 1.00 14.57 96 GLN A C 1
ATOM 742 O O . GLN A 1 96 ? 57.374 30.301 45.622 1.00 15.85 96 GLN A O 1
ATOM 756 N N . GLU A 1 98 ? 60.159 28.953 46.666 1.00 16.37 98 GLU A N 1
ATOM 757 C CA . GLU A 1 98 ? 60.283 28.401 47.977 1.00 18.80 98 GLU A CA 1
ATOM 758 C C . GLU A 1 98 ? 59.031 28.624 48.717 1.00 16.69 98 GLU A C 1
ATOM 759 O O . GLU A 1 98 ? 58.612 27.742 49.485 1.00 20.82 98 GLU A O 1
ATOM 765 N N . HIS A 1 99 ? 58.394 29.743 48.487 1.00 18.46 99 HIS A N 1
ATOM 766 C CA . HIS A 1 99 ? 57.115 29.960 49.146 1.00 18.50 99 HIS A CA 1
ATOM 767 C C . HIS A 1 99 ? 56.017 28.980 48.731 1.00 17.73 99 HIS A C 1
ATOM 768 O O . HIS A 1 99 ? 55.247 28.397 49.552 1.00 16.09 99 HIS A O 1
ATOM 775 N N . PHE A 1 100 ? 55.860 28.770 47.431 1.00 16.68 100 PHE A N 1
ATOM 776 C CA . PHE A 1 100 ? 54.892 27.801 46.984 1.00 15.29 100 PHE A CA 1
ATOM 777 C C . PHE A 1 100 ? 55.195 26.389 47.520 1.00 14.56 100 PHE A C 1
ATOM 778 O O . PHE A 1 100 ? 54.302 25.613 47.854 1.00 14.58 100 PHE A O 1
ATOM 786 N N . LEU A 1 101 ? 56.486 26.042 47.592 1.00 14.57 101 LEU A N 1
ATOM 787 C CA . LEU A 1 101 ? 56.816 24.728 48.106 1.00 16.20 101 LEU A CA 1
ATOM 788 C C . LEU A 1 101 ? 56.448 24.627 49.597 1.00 16.14 101 LEU A C 1
ATOM 789 O O . LEU A 1 101 ? 55.937 23.551 50.019 1.00 17.30 101 LEU A O 1
ATOM 794 N N . ARG A 1 102 ? 56.710 25.705 50.342 1.00 17.67 102 ARG A N 1
ATOM 795 C CA . ARG A 1 102 ? 56.332 25.667 51.764 1.00 20.95 102 ARG A CA 1
ATOM 796 C C . ARG A 1 102 ? 54.840 25.484 51.936 1.00 22.62 102 ARG A C 1
ATOM 797 O O . ARG A 1 102 ? 54.362 24.838 52.928 1.00 21.65 102 ARG A O 1
ATOM 805 N N . GLU A 1 103 ? 54.061 25.933 50.934 1.00 20.00 103 GLU A N 1
ATOM 806 C CA . GLU A 1 103 ? 52.596 25.714 50.998 1.00 19.51 103 GLU A CA 1
ATOM 807 C C . GLU A 1 103 ? 52.087 24.364 50.441 1.00 19.92 103 GLU A C 1
ATOM 808 O O . GLU A 1 103 ? 50.862 24.175 50.203 1.00 21.05 103 GLU A O 1
ATOM 814 N N . ASP A 1 104 ? 53.015 23.469 50.112 1.00 18.02 104 ASP A N 1
ATOM 815 C CA . ASP A 1 104 ? 52.705 22.176 49.575 1.00 20.17 104 ASP A CA 1
ATOM 816 C C . ASP A 1 104 ? 52.010 22.155 48.198 1.00 17.01 104 ASP A C 1
ATOM 817 O O . ASP A 1 104 ? 51.276 21.276 47.918 1.00 17.15 104 ASP A O 1
ATOM 822 N N . VAL A 1 105 ? 52.394 23.099 47.326 1.00 14.09 105 VAL A N 1
ATOM 823 C CA . VAL A 1 105 ? 51.901 23.094 45.920 1.00 14.68 105 VAL A CA 1
ATOM 824 C C . VAL A 1 105 ? 52.794 22.076 45.231 1.00 14.95 105 VAL A C 1
ATOM 825 O O . VAL A 1 105 ? 54.013 22.067 45.480 1.00 17.45 105 VAL A O 1
ATOM 829 N N . ARG A 1 106 ? 52.211 21.227 44.451 1.00 15.56 106 ARG A N 1
ATOM 830 C CA . ARG A 1 106 ? 53.053 20.178 43.848 1.00 19.07 106 ARG A CA 1
ATOM 831 C C . ARG A 1 106 ? 52.746 20.026 42.390 1.00 17.82 106 ARG A C 1
ATOM 832 O O . ARG A 1 106 ? 53.086 18.972 41.833 1.00 20.09 106 ARG A O 1
ATOM 840 N N . ILE A 1 107 ? 52.072 20.995 41.720 1.00 14.29 107 ILE A N 1
ATOM 841 C CA . ILE A 1 107 ? 51.824 20.810 40.306 1.00 12.17 107 ILE A CA 1
ATOM 842 C C . ILE A 1 107 ? 52.285 22.132 39.679 1.00 11.57 107 ILE A C 1
ATOM 843 O O . ILE A 1 107 ? 51.784 23.194 40.063 1.00 12.57 107 ILE A O 1
ATOM 848 N N . VAL A 1 108 ? 53.255 22.037 38.733 1.00 9.99 108 VAL A N 1
ATOM 849 C CA . VAL A 1 108 ? 53.871 23.262 38.162 1.00 10.53 108 VAL A CA 1
ATOM 850 C C . VAL A 1 108 ? 53.897 23.193 36.670 1.00 10.50 108 VAL A C 1
ATOM 851 O O . VAL A 1 108 ? 54.350 22.181 36.132 1.00 10.49 108 VAL A O 1
ATOM 855 N N . ASN A 1 109 ? 53.345 24.220 36.019 1.00 8.27 109 ASN A N 1
ATOM 856 C CA . ASN A 1 109 ? 53.381 24.276 34.538 1.00 8.87 109 ASN A CA 1
ATOM 857 C C . ASN A 1 109 ? 54.604 25.132 34.239 1.00 10.41 109 ASN A C 1
ATOM 858 O O . ASN A 1 109 ? 54.610 26.354 34.394 1.00 11.63 109 ASN A O 1
ATOM 863 N N . VAL A 1 110 ? 55.677 24.416 33.829 1.00 8.56 110 VAL A N 1
ATOM 864 C CA . VAL A 1 110 ? 56.969 25.063 33.535 1.00 8.76 110 VAL A CA 1
ATOM 865 C C . VAL A 1 110 ? 56.907 25.866 32.188 1.00 9.52 110 VAL A C 1
ATOM 866 O O . VAL A 1 110 ? 56.494 25.299 31.183 1.00 10.60 110 VAL A O 1
ATOM 870 N N . ASP A 1 111 ? 57.349 27.143 32.222 1.00 7.28 111 ASP A N 1
ATOM 871 C CA . ASP A 1 111 ? 57.177 27.997 31.070 1.00 9.52 111 ASP A CA 1
ATOM 872 C C . ASP A 1 111 ? 58.414 28.020 30.155 1.00 10.17 111 ASP A C 1
ATOM 873 O O . ASP A 1 111 ? 58.280 28.452 29.010 1.00 11.07 111 ASP A O 1
ATOM 878 N N . SER A 1 112 ? 59.560 27.628 30.702 1.00 8.98 112 SER A N 1
ATOM 879 C CA . SER A 1 112 ? 60.737 27.820 29.891 1.00 10.09 112 SER A CA 1
ATOM 880 C C . SER A 1 112 ? 61.879 26.935 30.314 1.00 10.93 112 SER A C 1
ATOM 881 O O . SER A 1 112 ? 61.921 26.372 31.437 1.00 9.58 112 SER A O 1
ATOM 884 N N . PHE A 1 113 ? 62.894 26.840 29.433 1.00 10.07 113 PHE A N 1
ATOM 885 C CA . PHE A 1 113 ? 64.119 26.144 29.870 1.00 10.52 113 PHE A CA 1
ATOM 886 C C . PHE A 1 113 ? 64.774 26.809 31.074 1.00 10.28 113 PHE A C 1
ATOM 887 O O . PHE A 1 113 ? 65.268 26.132 32.025 1.00 11.00 113 PHE A O 1
ATOM 895 N N . GLU A 1 114 ? 64.697 28.147 31.078 1.00 12.18 114 GLU A N 1
ATOM 896 C CA . GLU A 1 114 ? 65.369 28.862 32.142 1.00 11.57 114 GLU A CA 1
ATOM 897 C C . GLU A 1 114 ? 64.701 28.620 33.498 1.00 13.74 114 GLU A C 1
ATOM 898 O O . GLU A 1 114 ? 65.376 28.489 34.492 1.00 13.13 114 GLU A O 1
ATOM 904 N N . GLU A 1 115 ? 63.385 28.575 33.506 1.00 11.18 115 GLU A N 1
ATOM 905 C CA . GLU A 1 115 ? 62.709 28.240 34.743 1.00 10.48 115 GLU A CA 1
ATOM 906 C C . GLU A 1 115 ? 63.074 26.835 35.202 1.00 12.48 115 GLU A C 1
ATOM 907 O O . GLU A 1 115 ? 63.303 26.599 36.374 1.00 12.33 115 GLU A O 1
ATOM 921 N N . GLU A 1 117 ? 65.781 25.244 34.818 1.00 12.02 117 GLU A N 1
ATOM 922 C CA . GLU A 1 117 ? 67.121 25.179 35.451 1.00 14.28 117 GLU A CA 1
ATOM 923 C C . GLU A 1 117 ? 67.059 25.613 36.908 1.00 14.86 117 GLU A C 1
ATOM 924 O O . GLU A 1 117 ? 67.780 25.095 37.749 1.00 15.36 117 GLU A O 1
ATOM 930 N N . ILE A 1 118 ? 66.200 26.597 37.197 1.00 12.61 118 ILE A N 1
ATOM 931 C CA . ILE A 1 118 ? 66.046 27.052 38.619 1.00 14.44 118 ILE A CA 1
ATOM 932 C C . ILE A 1 118 ? 65.375 25.945 39.443 1.00 16.09 118 ILE A C 1
ATOM 933 O O . ILE A 1 118 ? 65.776 25.622 40.572 1.00 17.75 118 ILE A O 1
ATOM 938 N N . TRP A 1 119 ? 64.343 25.298 38.910 1.00 13.58 119 TRP A N 1
ATOM 939 C CA . TRP A 1 119 ? 63.765 24.151 39.644 1.00 15.57 119 TRP A CA 1
ATOM 940 C C . TRP A 1 119 ? 64.834 23.095 39.971 1.00 19.52 119 TRP A C 1
ATOM 941 O O . TRP A 1 119 ? 64.850 22.516 41.065 1.00 18.38 119 TRP A O 1
ATOM 952 N N . ARG A 1 120 ? 65.739 22.828 39.026 1.00 21.17 120 ARG A N 1
ATOM 953 C CA . ARG A 1 120 ? 66.796 21.853 39.384 1.00 24.74 120 ARG A CA 1
ATOM 954 C C . ARG A 1 120 ? 67.693 22.341 40.509 1.00 27.06 120 ARG A C 1
ATOM 955 O O . ARG A 1 120 ? 68.200 21.537 41.317 1.00 29.06 120 ARG A O 1
ATOM 963 N N . GLU A 1 121 ? 67.886 23.634 40.641 1.00 29.60 121 GLU A N 1
ATOM 964 C CA . GLU A 1 121 ? 68.790 23.998 41.697 1.00 33.89 121 GLU A CA 1
ATOM 965 C C . GLU A 1 121 ? 68.126 23.794 43.047 1.00 34.61 121 GLU A C 1
ATOM 966 O O . GLU A 1 121 ? 68.788 23.592 44.057 1.00 32.75 121 GLU A O 1
ATOM 972 N N . LEU A 1 122 ? 66.794 23.763 43.058 1.00 32.55 122 LEU A N 1
ATOM 973 C CA . LEU A 1 122 ? 66.077 23.528 44.293 1.00 32.03 122 LEU A CA 1
ATOM 974 C C . LEU A 1 122 ? 65.835 22.038 44.498 1.00 31.60 122 LEU A C 1
ATOM 975 O O . LEU A 1 122 ? 65.793 21.545 45.636 1.00 31.74 122 LEU A O 1
ATOM 980 N N . ASN A 1 123 ? 65.614 21.372 43.370 1.00 27.02 123 ASN A N 1
ATOM 981 C CA . ASN A 1 123 ? 65.277 19.965 43.246 1.00 29.80 123 ASN A CA 1
ATOM 982 C C . ASN A 1 123 ? 64.269 19.435 44.220 1.00 28.83 123 ASN A C 1
ATOM 983 O O . ASN A 1 123 ? 64.484 18.449 44.902 1.00 29.14 123 ASN A O 1
ATOM 988 N N . PRO A 1 124 ? 63.109 20.070 44.298 1.00 26.54 124 PRO A N 1
ATOM 989 C CA . PRO A 1 124 ? 62.115 19.594 45.252 1.00 26.72 124 PRO A CA 1
ATOM 990 C C . PRO A 1 124 ? 61.545 18.251 45.024 1.00 27.54 124 PRO A C 1
ATOM 991 O O . PRO A 1 124 ? 61.327 17.754 43.879 1.00 26.99 124 PRO A O 1
ATOM 995 N N . GLU A 1 125 ? 61.227 17.631 46.151 1.00 28.68 125 GLU A N 1
ATOM 996 C CA . GLU A 1 125 ? 60.628 16.338 46.045 1.00 30.90 125 GLU A CA 1
ATOM 997 C C . GLU A 1 125 ? 59.119 16.492 45.936 1.00 29.13 125 GLU A C 1
ATOM 998 O O . GLU A 1 125 ? 58.555 17.498 46.385 1.00 28.99 125 GLU A O 1
ATOM 1004 N N . GLY A 1 126 ? 58.485 15.520 45.316 1.00 27.33 126 GLY A N 1
ATOM 1005 C CA . GLY A 1 126 ? 57.057 15.525 45.275 1.00 26.85 126 GLY A CA 1
ATOM 1006 C C . GLY A 1 126 ? 56.411 16.424 44.242 1.00 24.82 126 GLY A C 1
ATOM 1007 O O . GLY A 1 126 ? 55.252 16.337 44.030 1.00 25.99 126 GLY A O 1
ATOM 1008 N N . VAL A 1 127 ? 57.199 17.196 43.530 1.00 22.67 127 VAL A N 1
ATOM 1009 C CA . VAL A 1 127 ? 56.581 18.124 42.559 1.00 20.01 127 VAL A CA 1
ATOM 1010 C C . VAL A 1 127 ? 56.401 17.428 41.217 1.00 18.14 127 VAL A C 1
ATOM 1011 O O . VAL A 1 127 ? 57.309 16.736 40.779 1.00 20.22 127 VAL A O 1
ATOM 1015 N N . GLU A 1 128 ? 55.247 17.610 40.599 1.00 17.12 128 GLU A N 1
ATOM 1016 C CA . GLU A 1 128 ? 54.955 17.106 39.270 1.00 14.75 128 GLU A CA 1
ATOM 1017 C C . GLU A 1 128 ? 55.084 18.314 38.317 1.00 16.60 128 GLU A C 1
ATOM 1018 O O . GLU A 1 128 ? 54.415 19.372 38.528 1.00 14.50 128 GLU A O 1
ATOM 1024 N N . TYR A 1 129 ? 55.865 18.143 37.244 1.00 10.67 129 TYR A N 1
ATOM 1025 C CA . TYR A 1 129 ? 56.031 19.211 36.300 1.00 12.60 129 TYR A CA 1
ATOM 1026 C C . TYR A 1 129 ? 55.292 18.951 35.002 1.00 11.66 129 TYR A C 1
ATOM 1027 O O . TYR A 1 129 ? 55.345 17.786 34.463 1.00 12.26 129 TYR A O 1
ATOM 1036 N N . PHE A 1 130 ? 54.655 20.006 34.412 1.00 9.53 130 PHE A N 1
ATOM 1037 C CA . PHE A 1 130 ? 54.079 19.829 33.076 1.00 10.15 130 PHE A CA 1
ATOM 1038 C C . PHE A 1 130 ? 54.771 20.882 32.233 1.00 12.08 130 PHE A C 1
ATOM 1039 O O . PHE A 1 130 ? 55.105 21.932 32.736 1.00 13.91 130 PHE A O 1
ATOM 1047 N N . ILE A 1 131 ? 55.065 20.552 30.977 1.00 10.10 131 ILE A N 1
ATOM 1048 C CA . ILE A 1 131 ? 55.779 21.525 30.194 1.00 10.71 131 ILE A CA 1
ATOM 1049 C C . ILE A 1 131 ? 54.836 22.308 29.301 1.00 10.92 131 ILE A C 1
ATOM 1050 O O . ILE A 1 131 ? 54.139 21.708 28.483 1.00 11.20 131 ILE A O 1
ATOM 1055 N N . ARG A 1 132 ? 54.780 23.662 29.479 1.00 9.51 132 ARG A N 1
ATOM 1056 C CA . ARG A 1 132 ? 53.904 24.418 28.597 1.00 10.89 132 ARG A CA 1
ATOM 1057 C C . ARG A 1 132 ? 54.457 24.490 27.141 1.00 10.25 132 ARG A C 1
ATOM 1058 O O . ARG A 1 132 ? 55.577 24.971 26.969 1.00 9.50 132 ARG A O 1
ATOM 1066 N N . VAL A 1 133 ? 53.644 24.016 26.166 1.00 10.55 133 VAL A N 1
ATOM 1067 C CA . VAL A 1 133 ? 54.039 23.976 24.762 1.00 11.20 133 VAL A CA 1
ATOM 1068 C C . VAL A 1 133 ? 53.092 24.738 23.919 1.00 14.64 133 VAL A C 1
ATOM 1069 O O . VAL A 1 133 ? 51.906 24.925 24.306 1.00 15.11 133 VAL A O 1
ATOM 1073 N N . ASN A 1 134 ? 53.623 25.279 22.811 1.00 13.54 134 ASN A N 1
ATOM 1074 C CA . ASN A 1 134 ? 52.789 26.107 21.911 1.00 13.57 134 ASN A CA 1
ATOM 1075 C C . ASN A 1 134 ? 52.692 25.390 20.561 1.00 13.93 134 ASN A C 1
ATOM 1076 O O . ASN A 1 134 ? 53.656 25.437 19.791 1.00 15.35 134 ASN A O 1
ATOM 1081 N N . PRO A 1 135 ? 51.581 24.686 20.289 1.00 14.05 135 PRO A N 1
ATOM 1082 C CA . PRO A 1 135 ? 51.406 23.977 19.005 1.00 15.99 135 PRO A CA 1
ATOM 1083 C C . PRO A 1 135 ? 51.161 25.048 17.921 1.00 21.32 135 PRO A C 1
ATOM 1084 O O . PRO A 1 135 ? 50.653 26.163 18.175 1.00 18.94 135 PRO A O 1
ATOM 1088 N N . GLU A 1 136 ? 51.578 24.711 16.729 1.00 26.20 136 GLU A N 1
ATOM 1089 C CA . GLU A 1 136 ? 51.337 25.568 15.561 1.00 30.84 136 GLU A CA 1
ATOM 1090 C C . GLU A 1 136 ? 49.812 25.383 15.235 1.00 33.45 136 GLU A C 1
ATOM 1091 O O . GLU A 1 136 ? 49.285 24.276 15.247 1.00 32.11 136 GLU A O 1
ATOM 1097 N N . VAL A 1 137 ? 49.095 26.467 14.991 1.00 37.60 137 VAL A N 1
ATOM 1098 C CA . VAL A 1 137 ? 47.660 26.324 14.684 1.00 44.44 137 VAL A CA 1
ATOM 1099 C C . VAL A 1 137 ? 47.489 26.921 13.284 1.00 47.08 137 VAL A C 1
ATOM 1100 O O . VAL A 1 137 ? 48.028 28.005 13.027 1.00 47.11 137 VAL A O 1
ATOM 1104 N N . ASP A 1 138 ? 46.753 26.236 12.405 1.00 50.88 138 ASP A N 1
ATOM 1105 C CA . ASP A 1 138 ? 46.529 26.727 11.028 1.00 55.28 138 ASP A CA 1
ATOM 1106 C C . ASP A 1 138 ? 46.378 28.244 10.927 1.00 57.97 138 ASP A C 1
ATOM 1107 O O . ASP A 1 138 ? 45.321 28.820 11.272 1.00 57.55 138 ASP A O 1
ATOM 1112 N N . ALA A 1 139 ? 47.452 28.872 10.440 1.00 61.00 139 ALA A N 1
ATOM 1113 C CA . ALA A 1 139 ? 47.544 30.325 10.273 1.00 64.94 139 ALA A CA 1
ATOM 1114 C C . ALA A 1 139 ? 46.373 30.954 9.488 1.00 67.61 139 ALA A C 1
ATOM 1115 O O . ALA A 1 139 ? 45.821 31.986 9.908 1.00 68.01 139 ALA A O 1
ATOM 1117 N N . LYS A 1 140 ? 46.002 30.350 8.354 1.00 70.15 140 LYS A N 1
ATOM 1118 C CA . LYS A 1 140 ? 44.881 30.853 7.548 1.00 73.11 140 LYS A CA 1
ATOM 1119 C C . LYS A 1 140 ? 43.536 30.165 7.944 1.00 74.31 140 LYS A C 1
ATOM 1120 O O . LYS A 1 140 ? 43.105 29.223 7.267 1.00 75.21 140 LYS A O 1
ATOM 1126 N N . THR A 1 141 ? 42.904 30.634 9.031 1.00 74.81 141 THR A N 1
ATOM 1127 C CA . THR A 1 141 ? 41.609 30.133 9.576 1.00 75.48 141 THR A CA 1
ATOM 1128 C C . THR A 1 141 ? 41.346 30.721 10.977 1.00 75.36 141 THR A C 1
ATOM 1129 O O . THR A 1 141 ? 40.263 31.237 11.248 1.00 75.31 141 THR A O 1
ATOM 1133 N N . HIS A 1 142 ? 42.327 30.588 11.872 1.00 75.28 142 HIS A N 1
ATOM 1134 C CA . HIS A 1 142 ? 42.272 31.173 13.211 1.00 74.69 142 HIS A CA 1
ATOM 1135 C C . HIS A 1 142 ? 43.647 31.802 13.266 1.00 74.63 142 HIS A C 1
ATOM 1136 O O . HIS A 1 142 ? 44.575 31.267 13.875 1.00 74.23 142 HIS A O 1
ATOM 1143 N N . PRO A 1 143 ? 43.793 32.942 12.569 1.00 74.58 143 PRO A N 1
ATOM 1144 C CA . PRO A 1 143 ? 44.998 33.760 12.434 1.00 74.20 143 PRO A CA 1
ATOM 1145 C C . PRO A 1 143 ? 45.330 34.488 13.723 1.00 73.62 143 PRO A C 1
ATOM 1146 O O . PRO A 1 143 ? 46.475 34.869 13.966 1.00 73.31 143 PRO A O 1
ATOM 1150 N N . HIS A 1 144 ? 44.309 34.676 14.546 1.00 72.96 144 HIS A N 1
ATOM 1151 C CA . HIS A 1 144 ? 44.480 35.381 15.807 1.00 72.29 144 HIS A CA 1
ATOM 1152 C C . HIS A 1 144 ? 45.061 34.455 16.911 1.00 70.17 144 HIS A C 1
ATOM 1153 O O . HIS A 1 144 ? 45.902 34.876 17.717 1.00 69.46 144 HIS A O 1
ATOM 1160 N N . ILE A 1 145 ? 44.653 33.191 16.914 1.00 67.66 145 ILE A N 1
ATOM 1161 C CA . ILE A 1 145 ? 45.178 32.228 17.894 1.00 65.59 145 ILE A CA 1
ATOM 1162 C C . ILE A 1 145 ? 46.604 31.803 17.488 1.00 64.69 145 ILE A C 1
ATOM 1163 O O . ILE A 1 145 ? 47.500 31.661 18.329 1.00 63.91 145 ILE A O 1
ATOM 1168 N N . SER A 1 146 ? 46.796 31.628 16.183 1.00 64.04 146 SER A N 1
ATOM 1169 C CA . SER A 1 146 ? 48.072 31.202 15.622 1.00 63.27 146 SER A CA 1
ATOM 1170 C C . SER A 1 146 ? 49.288 32.096 15.885 1.00 62.25 146 SER A C 1
ATOM 1171 O O . SER A 1 146 ? 50.315 31.589 16.328 1.00 61.48 146 SER A O 1
ATOM 1174 N N . THR A 1 147 ? 49.188 33.405 15.615 1.00 61.73 147 THR A N 1
ATOM 1175 C CA . THR A 1 147 ? 50.330 34.319 15.842 1.00 60.84 147 THR A CA 1
ATOM 1176 C C . THR A 1 147 ? 50.593 34.553 17.345 1.00 59.58 147 THR A C 1
ATOM 1177 O O . THR A 1 147 ? 51.725 34.844 17.761 1.00 59.02 147 THR A O 1
ATOM 1181 N N . GLY A 1 148 ? 49.545 34.416 18.155 1.00 58.13 148 GLY A N 1
ATOM 1182 C CA . GLY A 1 148 ? 49.719 34.550 19.592 1.00 56.31 148 GLY A CA 1
ATOM 1183 C C . GLY A 1 148 ? 50.547 33.359 20.083 1.00 54.80 148 GLY A C 1
ATOM 1184 O O . GLY A 1 148 ? 51.425 33.501 20.934 1.00 53.01 148 GLY A O 1
ATOM 1185 N N . LEU A 1 149 ? 50.258 32.177 19.543 1.00 53.01 149 LEU A N 1
ATOM 1186 C CA . LEU A 1 149 ? 51.000 30.954 19.900 1.00 52.51 149 LEU A CA 1
ATOM 1187 C C . LEU A 1 149 ? 52.277 30.774 19.072 1.00 52.42 149 LEU A C 1
ATOM 1188 O O . LEU A 1 149 ? 52.723 29.622 18.858 1.00 55.99 149 LEU A O 1
ATOM 1193 N N . LYS A 1 150 ? 52.826 31.874 18.548 1.00 50.36 150 LYS A N 1
ATOM 1194 C CA . LYS A 1 150 ? 54.118 31.860 17.814 1.00 47.65 150 LYS A CA 1
ATOM 1195 C C . LYS A 1 150 ? 54.921 33.073 18.306 1.00 45.94 150 LYS A C 1
ATOM 1196 O O . LYS A 1 150 ? 56.157 33.049 18.309 1.00 44.66 150 LYS A O 1
ATOM 1202 N N . LYS A 1 151 ? 54.212 34.118 18.751 1.00 41.71 151 LYS A N 1
ATOM 1203 C CA . LYS A 1 151 ? 54.893 35.309 19.203 1.00 40.41 151 LYS A CA 1
ATOM 1204 C C . LYS A 1 151 ? 54.755 35.686 20.680 1.00 37.53 151 LYS A C 1
ATOM 1205 O O . LYS A 1 151 ? 55.559 36.521 21.194 1.00 37.73 151 LYS A O 1
ATOM 1211 N N . HIS A 1 152 ? 53.759 35.120 21.365 1.00 33.80 152 HIS A N 1
ATOM 1212 C CA . HIS A 1 152 ? 53.593 35.490 22.778 1.00 29.92 152 HIS A CA 1
ATOM 1213 C C . HIS A 1 152 ? 54.748 34.970 23.668 1.00 25.45 152 HIS A C 1
ATOM 1214 O O . HIS A 1 152 ? 55.505 34.072 23.285 1.00 23.23 152 HIS A O 1
ATOM 1221 N N . LYS A 1 153 ? 54.877 35.562 24.871 1.00 21.78 153 LYS A N 1
ATOM 1222 C CA . LYS A 1 153 ? 56.003 35.221 25.743 1.00 18.29 153 LYS A CA 1
ATOM 1223 C C . LYS A 1 153 ? 55.916 33.874 26.447 1.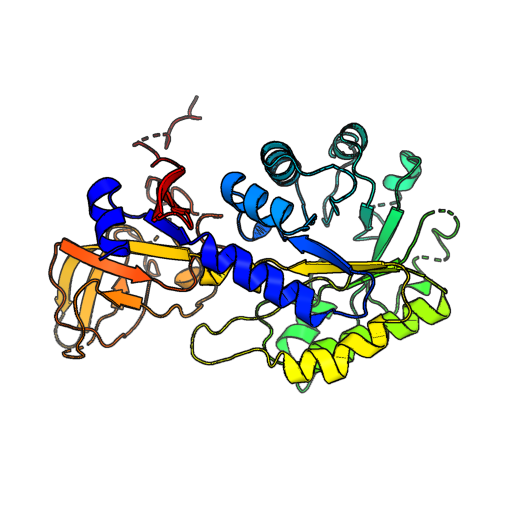00 18.09 153 LYS A C 1
ATOM 1224 O O . LYS A 1 153 ? 56.911 33.453 27.053 1.00 17.57 153 LYS A O 1
ATOM 1230 N N . PHE A 1 154 ? 54.769 33.209 26.381 1.00 17.48 154 PHE A N 1
ATOM 1231 C CA . PHE A 1 154 ? 54.624 31.956 27.128 1.00 15.78 154 PHE A CA 1
ATOM 1232 C C . PHE A 1 154 ? 55.011 30.673 26.410 1.00 15.94 154 PHE A C 1
ATOM 1233 O O . PHE A 1 154 ? 54.912 30.593 25.211 1.00 16.73 154 PHE A O 1
ATOM 1241 N N . GLY A 1 155 ? 55.412 29.689 27.223 1.00 12.13 155 GLY A N 1
ATOM 1242 C CA . GLY A 1 155 ? 55.729 28.302 26.812 1.00 12.83 155 GLY A CA 1
ATOM 1243 C C . GLY A 1 155 ? 56.917 28.183 25.850 1.00 12.35 155 GLY A C 1
ATOM 1244 O O . GLY A 1 155 ? 57.652 29.114 25.549 1.00 12.52 155 GLY A O 1
ATOM 1245 N N . ILE A 1 156 ? 57.123 26.951 25.468 1.00 11.92 156 ILE A N 1
ATOM 1246 C CA . ILE A 1 156 ? 58.107 26.691 24.423 1.00 12.56 156 ILE A CA 1
ATOM 1247 C C . ILE A 1 156 ? 57.404 26.172 23.188 1.00 12.94 156 ILE A C 1
ATOM 1248 O O . ILE A 1 156 ? 56.374 25.530 23.260 1.00 13.22 156 ILE A O 1
ATOM 1253 N N . PRO A 1 157 ? 57.976 26.445 21.997 1.00 13.23 157 PRO A N 1
ATOM 1254 C CA . PRO A 1 157 ? 57.318 25.908 20.786 1.00 13.21 157 PRO A CA 1
ATOM 1255 C C . PRO A 1 157 ? 57.186 24.397 20.910 1.00 13.50 157 PRO A C 1
ATOM 1256 O O . PRO A 1 157 ? 58.110 23.720 21.358 1.00 13.91 157 PRO A O 1
ATOM 1260 N N . LEU A 1 158 ? 56.052 23.822 20.517 1.00 11.66 158 LEU A N 1
ATOM 1261 C CA . LEU A 1 158 ? 55.935 22.407 20.605 1.00 12.99 158 LEU A CA 1
ATOM 1262 C C . LEU A 1 158 ? 57.037 21.652 19.822 1.00 12.76 158 LEU A C 1
ATOM 1263 O O . LEU A 1 158 ? 57.469 20.592 20.276 1.00 14.96 158 LEU A O 1
ATOM 1268 N N . GLU A 1 159 ? 57.503 22.254 18.720 1.00 15.96 159 GLU A N 1
ATOM 1269 C CA . GLU A 1 159 ? 58.596 21.681 17.905 1.00 18.58 159 GLU A CA 1
ATOM 1270 C C . GLU A 1 159 ? 59.868 21.636 18.717 1.00 20.01 159 GLU A C 1
ATOM 1271 O O . GLU A 1 159 ? 60.844 20.979 18.268 1.00 22.02 159 GLU A O 1
ATOM 1277 N N . ASP A 1 160 ? 59.986 22.349 19.833 1.00 15.68 160 ASP A N 1
ATOM 1278 C CA . ASP A 1 160 ? 61.223 22.297 20.669 1.00 15.30 160 ASP A CA 1
ATOM 1279 C C . ASP A 1 160 ? 61.079 21.376 21.908 1.00 12.88 160 ASP A C 1
ATOM 1280 O O . ASP A 1 160 ? 61.934 21.353 22.827 1.00 14.25 160 ASP A O 1
ATOM 1285 N N . LEU A 1 161 ? 60.029 20.570 21.952 1.00 13.47 161 LEU A N 1
ATOM 1286 C CA . LEU A 1 161 ? 59.860 19.761 23.112 1.00 12.51 161 LEU A CA 1
ATOM 1287 C C . LEU A 1 161 ? 61.031 18.793 23.211 1.00 13.44 161 LEU A C 1
ATOM 1288 O O . LEU A 1 161 ? 61.501 18.478 24.311 1.00 12.22 161 LEU A O 1
ATOM 1293 N N . ASP A 1 162 ? 61.441 18.240 22.067 1.00 12.42 162 ASP A N 1
ATOM 1294 C CA . ASP A 1 162 ? 62.558 17.321 22.177 1.00 12.96 162 ASP A CA 1
ATOM 1295 C C . ASP A 1 162 ? 63.796 17.980 22.795 1.00 12.66 162 ASP A C 1
ATOM 1296 O O . ASP A 1 162 ? 64.491 17.358 23.608 1.00 14.44 162 ASP A O 1
ATOM 1301 N N . SER A 1 163 ? 64.104 19.189 22.409 1.00 11.56 163 SER A N 1
ATOM 1302 C CA . SER A 1 163 ? 65.246 19.897 22.943 1.00 12.28 163 SER A CA 1
ATOM 1303 C C . SER A 1 163 ? 65.108 20.046 24.467 1.00 14.02 163 SER A C 1
ATOM 1304 O O . SER A 1 163 ? 66.130 20.032 25.181 1.00 12.45 163 SER A O 1
ATOM 1307 N N . PHE A 1 164 ? 63.858 20.225 24.956 1.00 11.54 164 PHE A N 1
ATOM 1308 C CA . PHE A 1 164 ? 63.664 20.361 26.418 1.00 12.10 164 PHE A CA 1
ATOM 1309 C C . PHE A 1 164 ? 63.840 18.989 27.120 1.00 12.48 164 PHE A C 1
ATOM 1310 O O . PHE A 1 164 ? 64.546 18.900 28.107 1.00 12.87 164 PHE A O 1
ATOM 1326 N N . GLU A 1 166 ? 65.544 16.448 26.153 1.00 12.59 166 GLU A N 1
ATOM 1327 C CA . GLU A 1 166 ? 66.968 16.087 26.143 1.00 11.51 166 GLU A CA 1
ATOM 1328 C C . GLU A 1 166 ? 67.717 16.602 27.407 1.00 11.28 166 GLU A C 1
ATOM 1329 O O . GLU A 1 166 ? 68.527 15.873 28.027 1.00 12.98 166 GLU A O 1
ATOM 1335 N N . ARG A 1 167 ? 67.464 17.864 27.749 1.00 11.01 167 ARG A N 1
ATOM 1336 C CA . ARG A 1 167 ? 68.106 18.430 28.931 1.00 8.65 167 ARG A CA 1
ATOM 1337 C C . ARG A 1 167 ? 67.589 17.999 30.255 1.00 10.08 167 ARG A C 1
ATOM 1338 O O . ARG A 1 167 ? 68.332 17.925 31.237 1.00 11.67 167 ARG A O 1
ATOM 1346 N N . PHE A 1 168 ? 66.267 17.749 30.311 1.00 11.19 168 PHE A N 1
ATOM 1347 C CA . PHE A 1 168 ? 65.657 17.601 31.642 1.00 12.44 168 PHE A CA 1
ATOM 1348 C C . PHE A 1 168 ? 65.064 16.257 31.981 1.00 14.98 168 PHE A C 1
ATOM 1349 O O . PHE A 1 168 ? 64.495 16.064 33.062 1.00 14.88 168 PHE A O 1
ATOM 1357 N N . ARG A 1 169 ? 65.283 15.296 31.086 1.00 16.59 169 ARG A N 1
ATOM 1358 C CA . ARG A 1 169 ? 64.791 13.925 31.306 1.00 16.59 169 ARG A CA 1
ATOM 1359 C C . ARG A 1 169 ? 65.283 13.419 32.662 1.00 15.12 169 ARG A C 1
ATOM 1360 O O . ARG A 1 169 ? 66.386 13.716 33.154 1.00 16.21 169 ARG A O 1
ATOM 1368 N N . SER A 1 170 ? 64.382 12.650 33.295 1.00 15.93 170 SER A N 1
ATOM 1369 C CA . SER A 1 170 ? 64.541 12.113 34.635 1.00 17.87 170 SER A CA 1
ATOM 1370 C C . SER A 1 170 ? 63.942 12.950 35.722 1.00 17.35 170 SER A C 1
ATOM 1371 O O . SER A 1 170 ? 63.781 12.414 36.843 1.00 19.23 170 SER A O 1
ATOM 1382 N N . ASN A 1 172 ? 60.670 14.795 37.348 1.00 13.85 172 ASN A N 1
ATOM 1383 C CA . ASN A 1 172 ? 59.297 14.304 37.428 1.00 13.31 172 ASN A CA 1
ATOM 1384 C C . ASN A 1 172 ? 58.327 15.010 36.481 1.00 13.15 172 ASN A C 1
ATOM 1385 O O . ASN A 1 172 ? 57.365 15.681 36.922 1.00 13.66 172 ASN A O 1
ATOM 1390 N N . ILE A 1 173 ? 58.623 14.899 35.198 1.00 12.09 173 ILE A N 1
ATOM 1391 C CA . ILE A 1 173 ? 57.838 15.517 34.146 1.00 11.28 173 ILE A CA 1
ATOM 1392 C C . ILE A 1 173 ? 56.693 14.559 33.791 1.00 12.93 173 ILE A C 1
ATOM 1393 O O . ILE A 1 173 ? 56.921 13.410 33.330 1.00 13.62 173 ILE A O 1
ATOM 1398 N N . ARG A 1 174 ? 55.461 15.015 34.055 1.00 11.63 174 ARG A N 1
ATOM 1399 C CA . ARG A 1 174 ? 54.323 14.126 33.919 1.00 12.96 174 ARG A CA 1
ATOM 1400 C C . ARG A 1 174 ? 53.447 14.363 32.740 1.00 12.95 174 ARG A C 1
ATOM 1401 O O . ARG A 1 174 ? 52.579 13.495 32.461 1.00 12.86 174 ARG A O 1
ATOM 1409 N N . GLY A 1 175 ? 53.677 15.470 32.035 1.00 11.87 175 GLY A N 1
ATOM 1410 C CA . GLY A 1 175 ? 52.845 15.781 30.910 1.00 10.17 175 GLY A CA 1
ATOM 1411 C C . GLY A 1 175 ? 53.098 17.146 30.334 1.00 11.79 175 GLY A C 1
ATOM 1412 O O . GLY A 1 175 ? 53.992 17.893 30.778 1.00 11.55 175 GLY A O 1
ATOM 1413 N N . LEU A 1 176 ? 52.278 17.444 29.356 1.00 10.86 176 LEU A N 1
ATOM 1414 C CA . LEU A 1 176 ? 52.354 18.763 28.677 1.00 11.26 176 LEU A CA 1
ATOM 1415 C C . LEU A 1 176 ? 51.156 19.659 29.130 1.00 10.64 176 LEU A C 1
ATOM 1416 O O . LEU A 1 176 ? 50.111 19.140 29.505 1.00 10.09 176 LEU A O 1
ATOM 1421 N N . HIS A 1 177 ? 51.355 20.952 28.985 1.00 9.11 177 HIS A N 1
ATOM 1422 C CA . HIS A 1 177 ? 50.272 21.948 29.305 1.00 9.77 177 HIS A CA 1
ATOM 1423 C C . HIS A 1 177 ? 50.119 22.755 28.051 1.00 10.91 177 HIS A C 1
ATOM 1424 O O . HIS A 1 177 ? 51.112 23.130 27.401 1.00 10.03 177 HIS A O 1
ATOM 1431 N N . VAL A 1 178 ? 48.882 22.948 27.629 1.00 9.91 178 VAL A N 1
ATOM 1432 C CA . VAL A 1 178 ? 48.640 23.800 26.461 1.00 9.06 178 VAL A CA 1
ATOM 1433 C C . VAL A 1 178 ? 47.505 24.759 26.828 1.00 11.33 178 VAL A C 1
ATOM 1434 O O . VAL A 1 178 ? 46.466 24.284 27.251 1.00 12.77 178 VAL A O 1
ATOM 1438 N N . HIS A 1 179 ? 47.703 26.034 26.539 1.00 10.94 179 HIS A N 1
ATOM 1439 C CA . HIS A 1 179 ? 46.569 26.949 26.736 1.00 10.48 179 HIS A CA 1
ATOM 1440 C C . HIS A 1 179 ? 46.689 27.867 25.507 1.00 11.43 179 HIS A C 1
ATOM 1441 O O . HIS A 1 179 ? 47.606 28.727 25.428 1.00 14.04 179 HIS A O 1
ATOM 1448 N N . ILE A 1 180 ? 45.678 27.795 24.591 1.00 12.37 180 ILE A N 1
ATOM 1449 C CA . ILE A 1 180 ? 45.858 28.492 23.318 1.00 14.80 180 ILE A CA 1
ATOM 1450 C C . ILE A 1 180 ? 45.297 29.882 23.129 1.00 14.55 180 ILE A C 1
ATOM 1451 O O . ILE A 1 180 ? 45.592 30.524 22.141 1.00 15.20 180 ILE A O 1
ATOM 1456 N N . GLY A 1 181 ? 44.558 30.381 24.106 1.00 14.37 181 GLY A N 1
ATOM 1457 C CA . GLY A 1 181 ? 43.991 31.692 23.935 1.00 13.33 181 GLY A CA 1
ATOM 1458 C C . GLY A 1 181 ? 42.804 31.880 24.866 1.00 12.47 181 GLY A C 1
ATOM 1459 O O . GLY A 1 181 ? 42.555 31.070 25.714 1.00 13.80 181 GLY A O 1
ATOM 1460 N N . SER A 1 182 ? 42.063 32.951 24.584 1.00 11.68 182 SER A N 1
ATOM 1461 C CA . SER A 1 182 ? 40.892 33.225 25.398 1.00 11.37 182 SER A CA 1
ATOM 1462 C C . SER A 1 182 ? 39.743 33.717 24.490 1.00 10.93 182 SER A C 1
ATOM 1463 O O . SER A 1 182 ? 39.977 34.191 23.344 1.00 13.30 182 SER A O 1
ATOM 1466 N N . GLN A 1 183 ? 38.536 33.503 24.992 1.00 11.06 183 GLN A N 1
ATOM 1467 C CA . GLN A 1 183 ? 37.323 33.908 24.361 1.00 10.46 183 GLN A CA 1
ATOM 1468 C C . GLN A 1 183 ? 37.202 33.207 22.995 1.00 13.09 183 GLN A C 1
ATOM 1469 O O . GLN A 1 183 ? 36.816 33.787 21.942 1.00 13.99 183 GLN A O 1
ATOM 1475 N N . ILE A 1 184 ? 37.478 31.912 23.036 1.00 11.81 184 ILE A N 1
ATOM 1476 C CA . ILE A 1 184 ? 37.370 31.074 21.820 1.00 11.00 184 ILE A CA 1
ATOM 1477 C C . ILE A 1 184 ? 36.030 30.367 21.741 1.00 11.97 184 ILE A C 1
ATOM 1478 O O . ILE A 1 184 ? 35.650 29.627 22.661 1.00 12.99 184 ILE A O 1
ATOM 1483 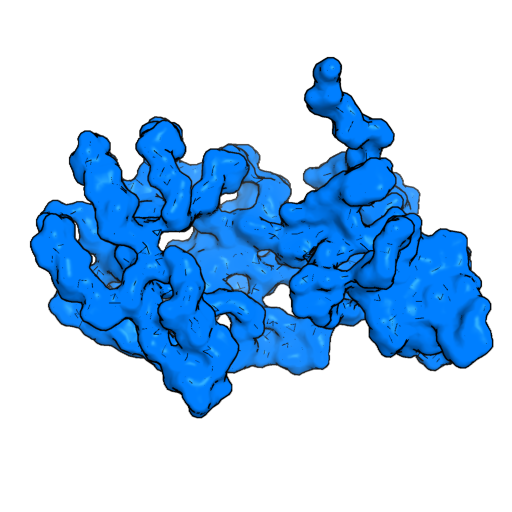N N . THR A 1 185 ? 35.274 30.644 20.639 1.00 11.67 185 THR A N 1
ATOM 1484 C CA . THR A 1 185 ? 33.969 30.000 20.510 1.00 11.97 185 THR A CA 1
ATOM 1485 C C . THR A 1 185 ? 33.865 29.036 19.354 1.00 15.97 185 THR A C 1
ATOM 1486 O O . THR A 1 185 ? 32.758 28.601 18.975 1.00 19.36 185 THR A O 1
ATOM 1490 N N . ARG A 1 186 ? 34.983 28.761 18.763 1.00 15.06 186 ARG A N 1
ATOM 1491 C CA . ARG A 1 186 ? 35.006 27.756 17.675 1.00 17.40 186 ARG A CA 1
ATOM 1492 C C . ARG A 1 186 ? 35.689 26.546 18.226 1.00 16.32 186 ARG A C 1
ATOM 1493 O O . ARG A 1 186 ? 36.663 26.604 19.020 1.00 15.45 186 ARG A O 1
ATOM 1501 N N . VAL A 1 187 ? 35.242 25.413 17.769 1.00 13.93 187 VAL A N 1
ATOM 1502 C CA . VAL A 1 187 ? 35.819 24.155 18.321 1.00 15.24 187 VAL A CA 1
ATOM 1503 C C . VAL A 1 187 ? 37.085 23.765 17.589 1.00 15.92 187 VAL A C 1
ATOM 1504 O O . VAL A 1 187 ? 37.986 23.176 18.195 1.00 13.81 187 VAL A O 1
ATOM 1508 N N . GLU A 1 188 ? 37.152 24.064 16.293 1.00 17.88 188 GLU A N 1
ATOM 1509 C CA . GLU A 1 188 ? 38.307 23.609 15.522 1.00 20.21 188 GLU A CA 1
ATOM 1510 C C . GLU A 1 188 ? 39.720 23.982 16.019 1.00 18.92 188 GLU A C 1
ATOM 1511 O O . GLU A 1 188 ? 40.623 23.195 15.948 1.00 19.97 188 GLU A O 1
ATOM 1517 N N . PRO A 1 189 ? 39.886 25.168 16.568 1.00 18.19 189 PRO A N 1
ATOM 1518 C CA . PRO A 1 189 ? 41.242 25.528 17.064 1.00 17.42 189 PRO A CA 1
ATOM 1519 C C . PRO A 1 189 ? 41.651 24.579 18.188 1.00 15.05 189 PRO A C 1
ATOM 1520 O O . PRO A 1 189 ? 42.824 24.256 18.370 1.00 14.76 189 PRO A O 1
ATOM 1524 N N . PHE A 1 190 ? 40.701 24.216 19.034 1.00 14.72 190 PHE A N 1
ATOM 1525 C CA . PHE A 1 190 ? 41.005 23.273 20.100 1.00 14.32 190 PHE A CA 1
ATOM 1526 C C . PHE A 1 190 ? 41.340 21.907 19.524 1.00 17.03 190 PHE A C 1
ATOM 1527 O O . PHE A 1 190 ? 42.280 21.270 19.967 1.00 17.16 190 PHE A O 1
ATOM 1535 N N . VAL A 1 191 ? 40.554 21.468 18.535 1.00 16.46 191 VAL A N 1
ATOM 1536 C CA . VAL A 1 191 ? 40.877 20.155 17.979 1.00 17.92 191 VAL A CA 1
ATOM 1537 C C . VAL A 1 191 ? 42.275 20.148 17.357 1.00 16.41 191 VAL A C 1
ATOM 1538 O O . VAL A 1 191 ? 43.033 19.227 17.597 1.00 19.38 191 VAL A O 1
ATOM 1542 N N . GLU A 1 192 ? 42.633 21.186 16.615 1.00 18.11 192 GLU A N 1
ATOM 1543 C CA . GLU A 1 192 ? 43.934 21.278 15.949 1.00 20.63 192 GLU A CA 1
ATOM 1544 C C . GLU A 1 192 ? 45.069 21.301 16.963 1.00 19.15 192 GLU A C 1
ATOM 1545 O O . GLU A 1 192 ? 46.069 20.566 16.796 1.00 20.46 192 GLU A O 1
ATOM 1551 N N . ALA A 1 193 ? 44.950 22.187 17.952 1.00 16.12 193 ALA A N 1
ATOM 1552 C CA . ALA A 1 193 ? 46.077 22.295 18.908 1.00 14.29 193 ALA A CA 1
ATOM 1553 C C . ALA A 1 193 ? 46.161 21.027 19.700 1.00 15.91 193 ALA A C 1
ATOM 1554 O O . ALA A 1 193 ? 47.248 20.495 19.970 1.00 16.37 193 ALA A O 1
ATOM 1556 N N . PHE A 1 194 ? 45.045 20.529 20.198 1.00 15.16 194 PHE A N 1
ATOM 1557 C CA . PHE A 1 194 ? 45.135 19.349 21.082 1.00 17.98 194 PHE A CA 1
ATOM 1558 C C . PHE A 1 194 ? 45.560 18.078 20.415 1.00 18.60 194 PHE A C 1
ATOM 1559 O O . PHE A 1 194 ? 46.167 17.195 21.0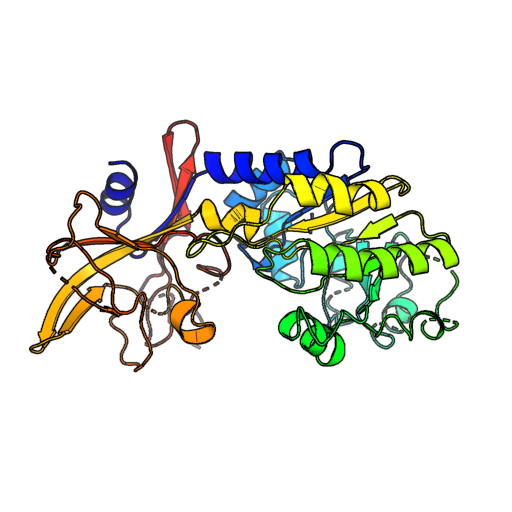56 1.00 20.16 194 PHE A O 1
ATOM 1567 N N . SER A 1 195 ? 45.144 17.926 19.170 1.00 19.16 195 SER A N 1
ATOM 1568 C CA . SER A 1 195 ? 45.559 16.666 18.519 1.00 19.49 195 SER A CA 1
ATOM 1569 C C . SER A 1 195 ? 47.088 16.696 18.429 1.00 18.52 195 SER A C 1
ATOM 1570 O O . SER A 1 195 ? 47.724 15.675 18.643 1.00 20.27 195 SER A O 1
ATOM 1573 N N . LYS A 1 196 ? 47.701 17.862 18.201 1.00 15.85 196 LYS A N 1
ATOM 1574 C CA . LYS A 1 196 ? 49.155 17.813 18.152 1.00 15.02 196 LYS A CA 1
ATOM 1575 C C . LYS A 1 196 ? 49.772 17.554 19.488 1.00 15.26 196 LYS A C 1
ATOM 1576 O O . LYS A 1 196 ? 50.842 16.939 19.607 1.00 14.52 196 LYS A O 1
ATOM 1582 N N . VAL A 1 197 ? 49.231 18.227 20.493 1.00 14.73 197 VAL A N 1
ATOM 1583 C CA . VAL A 1 197 ? 49.810 17.992 21.835 1.00 14.51 197 VAL A CA 1
ATOM 1584 C C . VAL A 1 197 ? 49.599 16.571 22.337 1.00 15.94 197 VAL A C 1
ATOM 1585 O O . VAL A 1 197 ? 50.485 15.932 22.938 1.00 16.05 197 VAL A O 1
ATOM 1589 N N . VAL A 1 198 ? 48.424 15.977 22.066 1.00 15.13 198 VAL A N 1
ATOM 1590 C CA . VAL A 1 198 ? 48.182 14.612 22.484 1.00 15.86 198 VAL A CA 1
ATOM 1591 C C . VAL A 1 198 ? 49.155 13.740 21.648 1.00 15.39 198 VAL A C 1
ATOM 1592 O O . VAL A 1 198 ? 49.732 12.780 22.197 1.00 17.33 198 VAL A O 1
ATOM 1596 N N . ARG A 1 199 ? 49.373 14.057 20.392 1.00 16.26 199 ARG A N 1
ATOM 1597 C CA . ARG A 1 199 ? 50.323 13.158 19.666 1.00 20.40 199 ARG A CA 1
ATOM 1598 C C . ARG A 1 199 ? 51.707 13.175 20.293 1.00 20.84 199 ARG A C 1
ATOM 1599 O O . ARG A 1 199 ? 52.427 12.118 20.402 1.00 19.80 199 ARG A O 1
ATOM 1607 N N . ALA A 1 200 ? 52.140 14.371 20.638 1.00 18.99 200 ALA A N 1
ATOM 1608 C CA . ALA A 1 200 ? 53.439 14.537 21.283 1.00 18.36 200 ALA A CA 1
ATOM 1609 C C . ALA A 1 200 ? 53.470 13.828 22.610 1.00 18.83 200 ALA A C 1
ATOM 1610 O O . ALA A 1 200 ? 54.501 13.214 22.958 1.00 20.13 200 ALA A O 1
ATOM 1612 N N . SER A 1 201 ? 52.398 13.897 23.408 1.00 19.01 201 SER A N 1
ATOM 1613 C CA . SER A 1 201 ? 52.332 13.230 24.692 1.00 20.28 201 SER A CA 1
ATOM 1614 C C . SER A 1 201 ? 52.521 11.699 24.497 1.00 23.45 201 SER A C 1
ATOM 1615 O O . SER A 1 201 ? 53.206 11.068 25.309 1.00 22.84 201 SER A O 1
ATOM 1618 N N . GLU A 1 202 ? 51.894 11.130 23.455 1.00 22.63 202 GLU A N 1
ATOM 1619 C CA . GLU A 1 202 ? 51.975 9.698 23.228 1.00 25.68 202 GLU A CA 1
ATOM 1620 C C . GLU A 1 202 ? 53.397 9.321 22.856 1.00 26.75 202 GLU A C 1
ATOM 1621 O O . GLU A 1 202 ? 53.867 8.269 23.321 1.00 25.76 202 GLU A O 1
ATOM 1627 N N . ARG A 1 203 ? 54.087 10.138 22.055 1.00 26.75 203 ARG A N 1
ATOM 1628 C CA . ARG A 1 203 ? 55.522 9.798 21.758 1.00 27.63 203 ARG A CA 1
ATOM 1629 C C . ARG A 1 203 ? 56.293 9.648 23.078 1.00 27.75 203 ARG A C 1
ATOM 1630 O O . ARG A 1 203 ? 57.161 8.788 23.149 1.00 28.77 203 ARG A O 1
ATOM 1638 N N . TYR A 1 204 ? 56.090 10.500 24.097 1.00 23.35 204 TYR A N 1
ATOM 1639 C CA . TYR A 1 204 ? 56.769 10.355 25.390 1.00 21.37 204 TYR A CA 1
ATOM 1640 C C . TYR A 1 204 ? 56.093 9.476 26.420 1.00 21.48 204 TYR A C 1
ATOM 1641 O O . TYR A 1 204 ? 56.647 9.262 27.517 1.00 25.72 204 TYR A O 1
ATOM 1650 N N . GLY A 1 205 ? 54.881 9.039 26.131 1.00 18.32 205 GLY A N 1
ATOM 1651 C CA . GLY A 1 205 ? 54.145 8.152 27.031 1.00 19.28 205 GLY A CA 1
ATOM 1652 C C . GLY A 1 205 ? 53.657 8.862 28.314 1.00 18.51 205 GLY A C 1
ATOM 1653 O O . GLY A 1 205 ? 53.461 8.276 29.375 1.00 19.65 205 GLY A O 1
ATOM 1654 N N . PHE A 1 206 ? 53.407 10.153 28.174 1.00 15.79 206 PHE A N 1
ATOM 1655 C CA . PHE A 1 206 ? 52.912 10.874 29.381 1.00 16.01 206 PHE A CA 1
ATOM 1656 C C . PHE A 1 206 ? 51.456 10.403 29.720 1.00 15.93 206 PHE A C 1
ATOM 1657 O O . PHE A 1 206 ? 50.666 10.238 28.806 1.00 19.39 206 PHE A O 1
ATOM 1665 N N . GLU A 1 207 ? 51.134 10.218 31.000 1.00 15.52 207 GLU A N 1
ATOM 1666 C CA . GLU A 1 207 ? 49.860 9.762 31.402 1.00 16.69 207 GLU A CA 1
ATOM 1667 C C . GLU A 1 207 ? 48.917 10.898 31.899 1.00 15.43 207 GLU A C 1
ATOM 1668 O O . GLU A 1 207 ? 47.769 10.661 32.271 1.00 14.06 207 GLU A O 1
ATOM 1674 N N . GLU A 1 208 ? 49.437 12.122 31.829 1.00 14.82 208 GLU A N 1
ATOM 1675 C CA . GLU A 1 208 ? 48.589 13.302 32.269 1.00 13.09 208 GLU A CA 1
ATOM 1676 C C . GLU A 1 208 ? 48.762 14.385 31.245 1.00 12.57 208 GLU A C 1
ATOM 1677 O O . GLU A 1 208 ? 49.721 14.409 30.493 1.00 13.46 208 GLU A O 1
ATOM 1683 N N . ILE A 1 209 ? 47.839 15.328 31.273 1.00 10.50 209 ILE A N 1
ATOM 1684 C CA . ILE A 1 209 ? 47.865 16.431 30.400 1.00 11.04 209 ILE A CA 1
ATOM 1685 C C . ILE A 1 209 ? 47.041 17.597 30.978 1.00 10.60 209 ILE A C 1
ATOM 1686 O O . ILE A 1 209 ? 46.104 17.340 31.744 1.00 9.95 209 ILE A O 1
ATOM 1691 N N . ASN A 1 210 ? 47.450 18.851 30.692 1.00 10.63 210 ASN A N 1
ATOM 1692 C CA . ASN A 1 210 ? 46.664 20.003 31.169 1.00 9.22 210 ASN A CA 1
ATOM 1693 C C . ASN A 1 210 ? 46.352 20.782 29.905 1.00 11.66 210 ASN A C 1
ATOM 1694 O O . ASN A 1 210 ? 47.250 21.260 29.177 1.00 10.38 210 ASN A O 1
ATOM 1699 N N . ILE A 1 211 ? 45.056 20.871 29.595 1.00 10.43 211 ILE A N 1
ATOM 1700 C CA . ILE A 1 211 ? 44.683 21.496 28.343 1.00 9.65 211 ILE A CA 1
ATOM 1701 C C . ILE A 1 211 ? 44.201 22.945 28.488 1.00 8.62 211 ILE A C 1
ATOM 1702 O O . ILE A 1 211 ? 43.550 23.499 27.613 1.00 10.46 211 ILE A O 1
ATOM 1707 N N . GLY A 1 212 ? 44.547 23.555 29.628 1.00 8.45 212 GLY A N 1
ATOM 1708 C CA . GLY A 1 212 ? 44.257 24.969 29.689 1.00 9.85 212 GLY A CA 1
ATOM 1709 C C . GLY A 1 212 ? 42.824 25.366 29.705 1.00 11.33 212 GLY A C 1
ATOM 1710 O O . GLY A 1 212 ? 41.971 24.595 30.237 1.00 10.44 212 GLY A O 1
ATOM 1711 N N . GLY A 1 213 ? 42.548 26.530 29.155 1.00 12.53 213 GLY A N 1
ATOM 1712 C CA . GLY A 1 213 ? 41.133 27.000 29.247 1.00 11.40 213 GLY A CA 1
ATOM 1713 C C . GLY A 1 213 ? 40.772 27.766 27.998 1.00 13.82 213 GLY A C 1
ATOM 1714 O O . GLY A 1 213 ? 41.138 27.298 26.898 1.00 12.08 213 GLY A O 1
ATOM 1715 N N . GLY A 1 214 ? 40.096 28.897 28.158 1.00 8.99 214 GLY A N 1
ATOM 1716 C CA . GLY A 1 214 ? 39.849 29.681 27.008 1.00 10.57 214 GLY A CA 1
ATOM 1717 C C . GLY A 1 214 ? 38.520 29.569 26.360 1.00 7.64 214 GLY A C 1
ATOM 1718 O O . GLY A 1 214 ? 38.292 30.209 25.336 1.00 11.27 214 GLY A O 1
ATOM 1719 N N . TRP A 1 215 ? 37.620 28.803 26.965 1.00 10.38 215 TRP A N 1
ATOM 1720 C CA . TRP A 1 215 ? 36.294 28.685 26.361 1.00 10.36 215 TRP A CA 1
ATOM 1721 C C . TRP A 1 215 ? 35.600 30.057 26.343 1.00 12.29 215 TRP A C 1
ATOM 1722 O O . TRP A 1 215 ? 35.563 30.757 27.371 1.00 12.49 215 TRP A O 1
ATOM 1733 N N . GLY A 1 216 ? 35.112 30.453 25.159 1.00 9.92 216 GLY A N 1
ATOM 1734 C CA . GLY A 1 216 ? 34.424 31.730 25.064 1.00 9.57 216 GLY A CA 1
ATOM 1735 C C . GLY A 1 216 ? 32.959 31.708 25.447 1.00 8.67 216 GLY A C 1
ATOM 1736 O O . GLY A 1 216 ? 32.247 30.681 25.485 1.00 8.83 216 GLY A O 1
ATOM 1737 N N . ILE A 1 217 ? 32.459 32.931 25.727 1.00 10.98 217 ILE A N 1
ATOM 1738 C CA . ILE A 1 217 ? 31.041 33.106 26.081 1.00 10.35 217 ILE A CA 1
ATOM 1739 C C . ILE A 1 217 ? 30.296 33.982 25.097 1.00 10.61 217 ILE A C 1
ATOM 1740 O O . ILE A 1 217 ? 30.883 34.602 24.189 1.00 10.39 217 ILE A O 1
ATOM 1745 N N . ASN A 1 218 ? 28.977 33.990 25.277 1.00 10.56 218 ASN A N 1
ATOM 1746 C CA . ASN A 1 218 ? 28.114 34.792 24.393 1.00 10.21 218 ASN A CA 1
ATOM 1747 C C . ASN A 1 218 ? 28.074 36.261 24.859 1.00 10.81 218 ASN A C 1
ATOM 1748 O O . ASN A 1 218 ? 27.248 36.654 25.712 1.00 11.13 218 ASN A O 1
ATOM 1753 N N . TYR A 1 219 ? 28.980 37.063 24.273 1.00 10.20 219 TYR A N 1
ATOM 1754 C CA . TYR A 1 219 ? 28.964 38.519 24.587 1.00 13.90 219 TYR A CA 1
ATOM 1755 C C . TYR A 1 219 ? 28.017 39.259 23.643 1.00 14.81 219 TYR A C 1
ATOM 1756 O O . TYR A 1 219 ? 27.310 40.199 24.048 1.00 12.81 219 TYR A O 1
ATOM 1765 N N . SER A 1 220 ? 28.007 38.832 22.373 1.00 15.86 220 SER A N 1
ATOM 1766 C CA . SER A 1 220 ? 27.174 39.563 21.404 1.00 16.59 220 SER A CA 1
ATOM 1767 C C . SER A 1 220 ? 26.580 38.612 20.364 1.00 17.91 220 SER A C 1
ATOM 1768 O O . SER A 1 220 ? 26.156 39.048 19.277 1.00 19.55 220 SER A O 1
ATOM 1771 N N . GLY A 1 221 ? 26.575 37.320 20.699 1.00 13.52 221 GLY A N 1
ATOM 1772 C CA . GLY A 1 221 ? 25.898 36.355 19.840 1.00 17.85 221 GLY A CA 1
ATOM 1773 C C . GLY A 1 221 ? 26.672 35.075 19.557 1.00 15.13 221 GLY A C 1
ATOM 1774 O O . GLY A 1 221 ? 26.014 34.148 19.072 1.00 17.51 221 GLY A O 1
ATOM 1775 N N . GLU A 1 222 ? 27.947 35.021 19.871 1.00 16.25 222 GLU A N 1
ATOM 1776 C CA . GLU A 1 222 ? 28.754 33.815 19.628 1.00 16.95 222 GLU A CA 1
ATOM 1777 C C . GLU A 1 222 ? 28.486 32.822 20.756 1.00 17.65 222 GLU A C 1
ATOM 1778 O O . GLU A 1 222 ? 27.955 33.159 21.790 1.00 18.24 222 GLU A O 1
ATOM 1784 N N . GLU A 1 223 ? 28.735 31.549 20.482 1.00 14.72 223 GLU A N 1
ATOM 1785 C CA . GLU A 1 223 ? 28.528 30.551 21.516 1.00 14.60 223 GLU A CA 1
ATOM 1786 C C . GLU A 1 223 ? 29.459 29.376 21.159 1.00 14.42 223 GLU A C 1
ATOM 1787 O O . GLU A 1 223 ? 29.605 29.049 19.972 1.00 15.66 223 GLU A O 1
ATOM 1793 N N . LEU A 1 224 ? 30.091 28.773 22.166 1.00 12.20 224 LEU A N 1
ATOM 1794 C CA . LEU A 1 224 ? 30.973 27.614 21.936 1.00 11.61 224 LEU A CA 1
ATOM 1795 C C . LEU A 1 224 ? 30.068 26.396 21.970 1.00 11.63 224 LEU A C 1
ATOM 1796 O O . LEU A 1 224 ? 29.388 26.122 22.966 1.00 13.55 224 LEU A O 1
ATOM 1801 N N . ASP A 1 225 ? 30.025 25.643 20.845 1.00 12.43 225 ASP A N 1
ATOM 1802 C CA . ASP A 1 225 ? 29.100 24.500 20.732 1.00 12.27 225 ASP A CA 1
ATOM 1803 C C . ASP A 1 225 ? 29.616 23.324 21.568 1.00 11.17 225 ASP A C 1
ATOM 1804 O O . ASP A 1 225 ? 30.594 22.657 21.159 1.00 12.28 225 ASP A O 1
ATOM 1809 N N . LEU A 1 226 ? 29.051 23.119 22.730 1.00 12.59 226 LEU A N 1
ATOM 1810 C CA . LEU A 1 226 ? 29.510 22.101 23.701 1.00 13.98 226 LEU A CA 1
ATOM 1811 C C . LEU A 1 226 ? 29.255 20.694 23.202 1.00 16.16 226 LEU A C 1
ATOM 1812 O O . LEU A 1 226 ? 30.020 19.799 23.533 1.00 16.45 226 LEU A O 1
ATOM 1817 N N . SER A 1 227 ? 28.214 20.551 22.369 1.00 15.40 227 SER A N 1
ATOM 1818 C CA . SER A 1 227 ? 27.981 19.208 21.755 1.00 17.30 227 SER A CA 1
ATOM 1819 C C . SER A 1 227 ? 29.124 18.815 20.818 1.00 17.22 227 SER A C 1
ATOM 1820 O O . SER A 1 227 ? 29.639 17.637 20.919 1.00 19.99 227 SER A O 1
ATOM 1823 N N . SER A 1 228 ? 29.517 19.740 19.960 1.00 15.65 228 SER A N 1
ATOM 1824 C CA . SER A 1 228 ? 30.568 19.530 19.035 1.00 15.87 228 SER A CA 1
ATOM 1825 C C . SER A 1 228 ? 31.875 19.326 19.803 1.00 18.18 228 SER A C 1
ATOM 1826 O O . SER A 1 228 ? 32.680 18.450 19.516 1.00 16.61 228 SER A O 1
ATOM 1829 N N . TYR A 1 229 ? 32.073 20.152 20.834 1.00 17.15 229 TYR A N 1
ATOM 1830 C CA . TYR A 1 229 ? 33.323 20.006 21.630 1.00 15.53 229 TYR A CA 1
ATOM 1831 C C . TYR A 1 229 ? 33.407 18.613 22.284 1.00 14.23 229 TYR A C 1
ATOM 1832 O O . TYR A 1 229 ? 34.439 17.895 22.208 1.00 16.37 229 TYR A O 1
ATOM 1841 N N . ARG A 1 230 ? 32.301 18.149 22.876 1.00 15.21 230 ARG A N 1
ATOM 1842 C CA . ARG A 1 230 ? 32.310 16.869 23.561 1.00 17.74 230 ARG A CA 1
ATOM 1843 C C . ARG A 1 230 ? 32.556 15.739 22.520 1.00 19.22 230 ARG A C 1
ATOM 1844 O O . ARG A 1 230 ? 33.241 14.761 22.823 1.00 18.17 230 ARG A O 1
ATOM 1852 N N . GLU A 1 231 ? 31.998 15.888 21.316 1.00 17.75 231 GLU A N 1
ATOM 1853 C CA . GLU A 1 231 ? 32.152 14.893 20.206 1.00 20.18 231 GLU A CA 1
ATOM 1854 C C . GLU A 1 231 ? 33.534 14.891 19.564 1.00 19.41 231 GLU A C 1
ATOM 1855 O O . GLU A 1 231 ? 34.105 13.809 19.325 1.00 19.93 231 GLU A O 1
ATOM 1861 N N . LYS A 1 232 ? 34.135 16.068 19.362 1.00 17.03 232 LYS A N 1
ATOM 1862 C CA . LYS A 1 232 ? 35.423 16.167 18.671 1.00 17.29 232 LYS A CA 1
ATOM 1863 C C . LYS A 1 232 ? 36.661 16.236 19.578 1.00 19.14 232 LYS A C 1
ATOM 1864 O O . LYS A 1 232 ? 37.714 15.727 19.266 1.00 18.31 232 LYS A O 1
ATOM 1870 N N . VAL A 1 233 ? 36.549 16.869 20.721 1.00 17.27 233 VAL A N 1
ATOM 1871 C CA . VAL A 1 233 ? 37.765 17.022 21.583 1.00 16.65 233 VAL A CA 1
ATOM 1872 C C . VAL A 1 233 ? 37.899 15.996 22.664 1.00 17.11 233 VAL A C 1
ATOM 1873 O O . VAL A 1 233 ? 38.998 15.479 22.919 1.00 17.48 233 VAL A O 1
ATOM 1877 N N . VAL A 1 234 ? 36.827 15.715 23.394 1.00 16.10 234 VAL A N 1
ATOM 1878 C CA . VAL A 1 234 ? 36.933 14.823 24.535 1.00 16.94 234 VAL A CA 1
ATOM 1879 C C . VAL A 1 234 ? 37.425 13.413 24.305 1.00 18.72 234 VAL A C 1
ATOM 1880 O O . VAL A 1 234 ? 38.160 12.871 25.092 1.00 18.30 234 VAL A O 1
ATOM 1884 N N . PRO A 1 235 ? 37.014 12.773 23.195 1.00 19.56 235 PRO A N 1
ATOM 1885 C CA . PRO A 1 235 ? 37.518 11.397 23.034 1.00 21.62 235 PRO A CA 1
ATOM 1886 C C . PRO A 1 235 ? 39.018 11.176 23.058 1.00 21.32 235 PRO A C 1
ATOM 1887 O O . PRO A 1 235 ? 39.459 10.170 23.502 1.00 23.26 235 PRO A O 1
ATOM 1891 N N . ASP A 1 236 ? 39.758 12.158 22.587 1.00 25.64 236 ASP A N 1
ATOM 1892 C CA . ASP A 1 236 ? 41.217 12.087 22.529 1.00 28.19 236 ASP A CA 1
ATOM 1893 C C . ASP A 1 236 ? 41.763 12.111 23.961 1.00 25.78 236 ASP A C 1
ATOM 1894 O O . ASP A 1 236 ? 42.887 11.687 24.175 1.00 26.55 236 ASP A O 1
ATOM 1899 N N . LEU A 1 237 ? 40.968 12.601 24.907 1.00 21.01 237 LEU A N 1
ATOM 1900 C CA . LEU A 1 237 ? 41.459 12.883 26.250 1.00 16.41 237 LEU A CA 1
ATOM 1901 C C . LEU A 1 237 ? 41.257 11.687 27.174 1.00 17.29 237 LEU A C 1
ATOM 1902 O O . LEU A 1 237 ? 41.644 11.721 28.342 1.00 17.08 237 LEU A O 1
ATOM 1907 N N . LYS A 1 238 ? 40.648 10.632 26.643 1.00 19.29 238 LYS A N 1
ATOM 1908 C CA . LYS A 1 238 ? 40.087 9.573 27.474 1.00 20.78 238 LYS A CA 1
ATOM 1909 C C . LYS A 1 238 ? 41.171 8.613 27.951 1.00 21.63 238 LYS A C 1
ATOM 1910 O O . LYS A 1 238 ? 40.964 7.846 28.892 1.00 21.61 238 LYS A O 1
ATOM 1916 N N . ARG A 1 239 ? 42.326 8.660 27.296 1.00 21.07 239 ARG A N 1
ATOM 1917 C CA . ARG A 1 239 ? 43.399 7.710 27.566 1.00 24.02 239 ARG A CA 1
ATOM 1918 C C . ARG A 1 239 ? 44.108 8.036 28.876 1.00 21.81 239 ARG A C 1
ATOM 1919 O O . ARG A 1 239 ? 44.676 7.155 29.522 1.00 20.80 239 ARG A O 1
ATOM 1927 N N . PHE A 1 240 ? 44.070 9.307 29.263 1.00 19.13 240 PHE A N 1
ATOM 1928 C CA . PHE A 1 240 ? 44.916 9.805 30.338 1.00 16.60 240 PHE A CA 1
ATOM 1929 C C . PHE A 1 240 ? 44.470 9.458 31.702 1.00 15.16 240 PHE A C 1
ATOM 1930 O O . PHE A 1 240 ? 43.260 9.410 31.979 1.00 18.32 240 PHE A O 1
ATOM 1938 N N . LYS A 1 241 ? 45.417 9.238 32.615 1.00 14.92 241 LYS A N 1
ATOM 1939 C CA . LYS A 1 241 ? 45.086 8.947 33.994 1.00 15.91 241 LYS A CA 1
ATOM 1940 C C . LYS A 1 241 ? 44.580 10.264 34.663 1.00 15.41 241 LYS A C 1
ATOM 1941 O O . LYS A 1 241 ? 43.829 10.219 35.622 1.00 17.92 241 LYS A O 1
ATOM 1947 N N . ARG A 1 242 ? 45.041 11.428 34.161 1.00 15.71 242 ARG A N 1
ATOM 1948 C CA . ARG A 1 242 ? 44.516 12.711 34.724 1.00 14.60 242 ARG A CA 1
ATOM 1949 C C . ARG A 1 242 ? 44.543 13.754 33.615 1.00 14.45 242 ARG A C 1
ATOM 1950 O O . ARG A 1 242 ? 45.549 13.908 32.930 1.00 14.03 242 ARG A O 1
ATOM 1958 N N . VAL A 1 243 ? 43.444 14.509 33.481 1.00 13.81 243 VAL A N 1
ATOM 1959 C CA . VAL A 1 243 ? 43.336 15.608 32.522 1.00 10.11 243 VAL A CA 1
ATOM 1960 C C . VAL A 1 243 ? 42.999 16.815 33.383 1.00 11.77 243 VAL A C 1
ATOM 1961 O O . VAL A 1 243 ? 41.995 16.783 34.087 1.00 11.61 243 VAL A O 1
ATOM 1965 N N . ILE A 1 244 ? 43.779 17.876 33.239 1.00 10.37 244 ILE A N 1
ATOM 1966 C CA . ILE A 1 244 ? 43.471 19.079 34.030 1.00 9.86 244 ILE A CA 1
ATOM 1967 C C . ILE A 1 244 ? 42.972 20.128 33.053 1.00 8.40 244 ILE A C 1
ATOM 1968 O O . ILE A 1 244 ? 43.436 20.232 31.913 1.00 11.29 244 ILE A O 1
ATOM 1973 N N . VAL A 1 245 ? 41.966 20.948 33.478 1.00 9.53 245 VAL A N 1
ATOM 1974 C CA . VAL A 1 245 ? 41.532 22.047 32.646 1.00 10.31 245 VAL A CA 1
ATOM 1975 C C . VAL A 1 245 ? 41.601 23.270 33.587 1.00 11.94 245 VAL A C 1
ATOM 1976 O O . VAL A 1 245 ? 41.590 23.097 34.811 1.00 11.19 245 VAL A O 1
ATOM 1980 N N . GLU A 1 246 ? 41.706 24.446 32.975 1.00 9.04 246 GLU A N 1
ATOM 1981 C CA . GLU A 1 246 ? 41.890 25.701 33.694 1.00 9.56 246 GLU A CA 1
ATOM 1982 C C . GLU A 1 246 ? 40.895 26.667 33.138 1.00 9.69 246 GLU A C 1
ATOM 1983 O O . GLU A 1 246 ? 41.190 27.464 32.266 1.00 10.77 246 GLU A O 1
ATOM 1989 N N . ILE A 1 247 ? 39.675 26.658 33.678 1.00 9.25 247 ILE A N 1
ATOM 1990 C CA . ILE A 1 247 ? 38.615 27.527 33.113 1.00 8.92 247 ILE A CA 1
ATOM 1991 C C . ILE A 1 247 ? 38.349 28.746 33.978 1.00 9.10 247 ILE A C 1
ATOM 1992 O O . ILE A 1 247 ? 38.263 28.628 35.180 1.00 9.57 247 ILE A O 1
ATOM 1997 N N . GLY A 1 248 ? 38.327 29.932 33.376 1.00 7.74 248 GLY A N 1
ATOM 1998 C CA . GLY A 1 248 ? 38.036 31.148 34.151 1.00 8.02 248 GLY A CA 1
ATOM 1999 C C . GLY A 1 248 ? 36.750 31.783 33.629 1.00 6.84 248 GLY A C 1
ATOM 2000 O O . GLY A 1 248 ? 35.685 31.593 34.158 1.00 7.77 248 GLY A O 1
ATOM 2001 N N . ARG A 1 249 ? 36.868 32.511 32.535 1.00 9.93 249 ARG A N 1
ATOM 2002 C CA . ARG A 1 249 ? 35.747 33.307 31.993 1.00 9.97 249 ARG A CA 1
ATOM 2003 C C . ARG A 1 249 ? 34.431 32.520 31.847 1.00 9.42 249 ARG A C 1
ATOM 2004 O O . ARG A 1 249 ? 33.391 33.012 32.219 1.00 8.54 249 ARG A O 1
ATOM 2012 N N . TYR A 1 250 ? 34.506 31.289 31.312 1.00 7.72 250 TYR A N 1
ATOM 2013 C CA . TYR A 1 250 ? 33.268 30.613 30.982 1.00 8.46 250 TYR A CA 1
ATOM 2014 C C . TYR A 1 250 ? 32.391 30.372 32.240 1.00 9.45 250 TYR A C 1
ATOM 2015 O O . TYR A 1 250 ? 31.145 30.403 32.134 1.00 9.31 250 TYR A O 1
ATOM 2024 N N . ILE A 1 251 ? 33.058 30.227 33.390 1.00 8.41 251 ILE A N 1
ATOM 2025 C CA . ILE A 1 251 ? 32.313 29.955 34.590 1.00 7.50 251 ILE A CA 1
ATOM 2026 C C . ILE A 1 251 ? 31.871 31.189 35.265 1.00 7.23 251 ILE A C 1
ATOM 2027 O O . ILE A 1 251 ? 30.668 31.335 35.587 1.00 10.08 251 ILE A O 1
ATOM 2032 N N . VAL A 1 252 ? 32.785 32.135 35.432 1.00 7.45 252 VAL A N 1
ATOM 2033 C CA . VAL A 1 252 ? 32.409 33.246 36.326 1.00 8.10 252 VAL A CA 1
ATOM 2034 C C . VAL A 1 252 ? 31.812 34.427 35.586 1.00 9.13 252 VAL A C 1
ATOM 2035 O O . VAL A 1 252 ? 31.011 35.188 36.171 1.00 9.22 252 VAL A O 1
ATOM 2039 N N . ALA A 1 253 ? 32.168 34.634 34.305 1.00 8.97 253 ALA A N 1
ATOM 2040 C CA . ALA A 1 253 ? 31.624 35.819 33.624 1.00 9.95 253 ALA A CA 1
ATOM 2041 C C . ALA A 1 253 ? 30.134 35.979 33.646 1.00 9.08 253 ALA A C 1
ATOM 2042 O O . ALA A 1 253 ? 29.600 37.036 34.004 1.00 8.47 253 ALA A O 1
ATOM 2044 N N . PRO A 1 254 ? 29.377 34.918 33.306 1.00 9.87 254 PRO A N 1
ATOM 2045 C CA . PRO A 1 254 ? 27.897 35.077 33.275 1.00 10.27 254 PRO A CA 1
ATOM 2046 C C . PRO A 1 254 ? 27.256 35.208 34.637 1.00 10.62 254 PRO A C 1
ATOM 2047 O O . PRO A 1 254 ? 26.121 35.620 34.784 1.00 11.54 254 PRO A O 1
ATOM 2051 N N . SER A 1 255 ? 28.019 34.844 35.662 1.00 9.80 255 SER A N 1
ATOM 2052 C CA . SER A 1 255 ? 27.471 34.925 37.034 1.00 9.42 255 SER A CA 1
ATOM 2053 C C . SER A 1 255 ? 27.402 36.364 37.559 1.00 9.41 255 SER A C 1
ATOM 2054 O O . SER A 1 255 ? 26.754 36.593 38.591 1.00 9.32 255 SER A O 1
ATOM 2057 N N . GLY A 1 256 ? 28.108 37.270 36.872 1.00 9.33 256 GLY A N 1
ATOM 2058 C CA . GLY A 1 256 ? 28.166 38.622 37.381 1.00 9.77 256 GLY A CA 1
ATOM 2059 C C . GLY A 1 256 ? 27.500 39.691 36.497 1.00 10.65 256 GLY A C 1
ATOM 2060 O O . GLY A 1 256 ? 27.639 39.676 35.323 1.00 10.47 256 GLY A O 1
ATOM 2061 N N . TYR A 1 257 ? 26.776 40.609 37.129 1.00 9.25 257 TYR A N 1
ATOM 2062 C CA . TYR A 1 257 ? 26.407 41.867 36.491 1.00 10.00 257 TYR A CA 1
ATOM 2063 C C . TYR A 1 257 ? 27.140 43.044 37.127 1.00 12.38 257 TYR A C 1
ATOM 2064 O O . TYR A 1 257 ? 27.497 43.002 38.304 1.00 12.91 257 TYR A O 1
ATOM 2073 N N . LEU A 1 258 ? 27.361 44.092 36.340 1.00 9.68 258 LEU A N 1
ATOM 2074 C CA . LEU A 1 258 ? 27.845 45.360 36.872 1.00 8.88 258 LEU A CA 1
ATOM 2075 C C . LEU A 1 258 ? 26.728 46.397 36.927 1.00 11.14 258 LEU A C 1
ATOM 2076 O O . LEU A 1 258 ? 26.128 46.732 35.906 1.00 12.59 258 LEU A O 1
ATOM 2081 N N . LEU A 1 259 ? 26.456 46.902 38.126 1.00 9.41 259 LEU A N 1
ATOM 2082 C CA . LEU A 1 259 ? 25.393 47.881 38.321 1.00 9.63 259 LEU A CA 1
ATOM 2083 C C . LEU A 1 259 ? 25.957 49.293 38.438 1.00 10.49 259 LEU A C 1
ATOM 2084 O O . LEU A 1 259 ? 26.814 49.561 39.280 1.00 9.94 259 LEU A O 1
ATOM 2089 N N . LEU A 1 260 ? 25.471 50.191 37.588 1.00 10.92 260 LEU A N 1
ATOM 2090 C CA . LEU A 1 260 ? 25.871 51.592 37.643 1.00 10.73 260 LEU A CA 1
ATOM 2091 C C . LEU A 1 260 ? 24.656 52.513 37.639 1.00 12.19 260 LEU A C 1
ATOM 2092 O O . LEU A 1 260 ? 23.707 52.303 36.883 1.00 13.34 260 LEU A O 1
ATOM 2097 N N . ARG A 1 261 ? 24.691 53.535 38.489 1.00 12.79 261 ARG A N 1
ATOM 2098 C CA . ARG A 1 261 ? 23.626 54.530 38.535 1.00 9.98 261 ARG A CA 1
ATOM 2099 C C . ARG A 1 261 ? 23.879 55.655 37.538 1.00 12.99 261 ARG A C 1
ATOM 2100 O O . ARG A 1 261 ? 25.015 56.092 37.355 1.00 12.98 261 ARG A O 1
ATOM 2108 N N . VAL A 1 262 ? 22.813 56.120 36.895 1.00 12.40 262 VAL A N 1
ATOM 2109 C CA . VAL A 1 262 ? 22.924 57.196 35.871 1.00 12.20 262 VAL A CA 1
ATOM 2110 C C . VAL A 1 262 ? 22.988 58.483 36.624 1.00 12.31 262 VAL A C 1
ATOM 2111 O O . VAL A 1 262 ? 22.093 58.754 37.435 1.00 11.92 262 VAL A O 1
ATOM 2115 N N . VAL A 1 263 ? 24.012 59.300 36.334 1.00 11.56 263 VAL A N 1
ATOM 2116 C CA . VAL A 1 263 ? 24.194 60.598 37.056 1.00 13.03 263 VAL A CA 1
ATOM 2117 C C . VAL A 1 263 ? 23.456 61.668 36.211 1.00 14.12 263 VAL A C 1
ATOM 2118 O O . VAL A 1 263 ? 22.739 62.511 36.801 1.00 15.24 263 VAL A O 1
ATOM 2122 N N . LEU A 1 264 ? 23.626 61.643 34.924 1.00 14.48 264 LEU A N 1
ATOM 2123 C CA . LEU A 1 264 ? 22.886 62.606 34.041 1.00 16.89 264 LEU A CA 1
ATOM 2124 C C . LEU A 1 264 ? 22.835 62.065 32.687 1.00 16.09 264 LEU A C 1
ATOM 2125 O O . LEU A 1 264 ? 23.590 61.168 32.341 1.00 16.55 264 LEU A O 1
ATOM 2130 N N . VAL A 1 265 ? 21.893 62.595 31.885 1.00 15.69 265 VAL A N 1
ATOM 2131 C CA . VAL A 1 265 ? 21.799 62.210 30.516 1.00 14.39 265 VAL A CA 1
ATOM 2132 C C . VAL A 1 265 ? 22.093 63.463 29.703 1.00 14.54 265 VAL A C 1
ATOM 2133 O O . VAL A 1 265 ? 21.263 64.401 29.708 1.00 16.77 265 VAL A O 1
ATOM 2137 N N . LYS A 1 266 ? 23.254 63.444 29.047 1.00 15.93 266 LYS A N 1
ATOM 2138 C CA . LYS A 1 266 ? 23.730 64.606 28.310 1.00 16.20 266 LYS A CA 1
ATOM 2139 C C . LYS A 1 266 ? 23.363 64.512 26.895 1.00 17.72 266 LYS A C 1
ATOM 2140 O O . LYS A 1 266 ? 23.752 63.609 26.232 1.00 19.66 266 LYS A O 1
ATOM 2146 N N . ARG A 1 267 ? 22.618 65.502 26.398 1.00 19.73 267 ARG A N 1
ATOM 2147 C CA . ARG A 1 267 ? 22.261 65.511 25.003 1.00 21.67 267 ARG A CA 1
ATOM 2148 C C . ARG A 1 267 ? 23.088 66.432 24.125 1.00 22.78 267 ARG A C 1
ATOM 2149 O O . ARG A 1 267 ? 23.397 67.551 24.499 1.00 22.62 267 ARG A O 1
ATOM 2157 N N . ARG A 1 268 ? 23.530 65.914 22.979 1.00 21.40 268 ARG A N 1
ATOM 2158 C CA . ARG A 1 268 ? 24.252 66.739 22.044 1.00 25.04 268 ARG A CA 1
ATOM 2159 C C . ARG A 1 268 ? 23.686 66.488 20.659 1.00 28.24 268 ARG A C 1
ATOM 2160 O O . ARG A 1 268 ? 24.188 65.668 19.926 1.00 27.46 268 ARG A O 1
ATOM 2168 N N . HIS A 1 269 ? 22.609 67.199 20.337 1.00 30.91 269 HIS A N 1
ATOM 2169 C CA . HIS A 1 269 ? 22.010 67.036 19.026 1.00 33.94 269 HIS A CA 1
ATOM 2170 C C . HIS A 1 269 ? 21.628 65.562 18.755 1.00 33.48 269 HIS A C 1
ATOM 2171 O O . HIS A 1 269 ? 20.822 64.991 19.503 1.00 31.67 269 HIS A O 1
ATOM 2178 N N . ASN A 1 270 ? 22.235 64.997 17.698 1.00 35.33 270 ASN A N 1
ATOM 2179 C CA . ASN A 1 270 ? 22.041 63.622 17.248 1.00 39.41 270 ASN A CA 1
ATOM 2180 C C . ASN A 1 270 ? 22.350 62.621 18.368 1.00 39.99 270 ASN A C 1
ATOM 2181 O O . ASN A 1 270 ? 21.629 61.635 18.546 1.00 41.39 270 ASN A O 1
ATOM 2186 N N . LYS A 1 271 ? 23.416 62.870 19.132 1.00 37.67 271 LYS A N 1
ATOM 2187 C CA . LYS A 1 271 ? 23.800 61.895 20.140 1.00 36.95 271 LYS A CA 1
ATOM 2188 C C . LYS A 1 271 ? 23.461 62.190 21.582 1.00 32.77 271 LYS A C 1
ATOM 2189 O O . LYS A 1 271 ? 23.183 63.329 21.943 1.00 30.89 271 LYS A O 1
ATOM 2195 N N . ALA A 1 272 ? 23.487 61.136 22.393 1.00 28.83 272 ALA A N 1
ATOM 2196 C CA . ALA A 1 272 ? 23.166 61.220 23.816 1.00 23.16 272 ALA A CA 1
ATOM 2197 C C . ALA A 1 272 ? 24.237 60.426 24.555 1.00 21.68 272 ALA A C 1
ATOM 2198 O O . ALA A 1 272 ? 24.631 59.376 24.030 1.00 21.23 272 ALA A O 1
ATOM 2200 N N . PHE A 1 273 ? 24.713 60.969 25.678 1.00 19.39 273 PHE A N 1
ATOM 2201 C CA . PHE A 1 273 ? 25.732 60.314 26.536 1.00 17.07 273 PHE A CA 1
ATOM 2202 C C . PHE A 1 273 ? 25.034 60.129 27.894 1.00 18.21 273 PHE A C 1
ATOM 2203 O O . PHE A 1 273 ? 24.633 61.070 28.582 1.00 17.67 273 PHE A O 1
ATOM 2211 N N . VAL A 1 274 ? 24.817 58.869 28.261 1.00 14.14 274 VAL A N 1
ATOM 2212 C CA . VAL A 1 274 ? 24.228 58.525 29.546 1.00 13.12 274 VAL A CA 1
ATOM 2213 C C . VAL A 1 274 ? 25.482 58.389 30.437 1.00 14.31 274 VAL A C 1
ATOM 2214 O O . VAL A 1 274 ? 26.322 57.524 30.212 1.00 13.73 274 VAL A O 1
ATOM 2218 N N . VAL A 1 275 ? 25.651 59.309 31.345 1.00 13.74 275 VAL A N 1
ATOM 2219 C CA . VAL A 1 275 ? 26.828 59.335 32.237 1.00 10.61 275 VAL A CA 1
ATOM 2220 C C . VAL A 1 275 ? 26.505 58.632 33.529 1.00 11.92 275 VAL A C 1
ATOM 2221 O O . VAL A 1 275 ? 25.557 59.006 34.231 1.00 13.57 275 VAL A O 1
ATOM 2225 N N . VAL A 1 276 ? 27.266 57.577 33.839 1.00 13.17 276 VAL A N 1
ATOM 2226 C CA . VAL A 1 276 ? 27.094 56.796 35.020 1.00 14.32 276 VAL A CA 1
ATOM 2227 C C . VAL A 1 276 ? 28.220 56.982 35.997 1.00 16.07 276 VAL A C 1
ATOM 2228 O O . VAL A 1 276 ? 29.190 57.670 35.665 1.00 14.65 276 VAL A O 1
ATOM 2232 N N . ASP A 1 277 ? 28.065 56.378 37.175 1.00 13.94 277 ASP A N 1
ATOM 2233 C CA . ASP A 1 277 ? 28.967 56.639 38.296 1.00 13.81 277 ASP A CA 1
ATOM 2234 C C . ASP A 1 277 ? 30.255 55.798 38.374 1.00 15.40 277 ASP A C 1
ATOM 2235 O O . ASP A 1 277 ? 30.989 55.899 39.349 1.00 17.15 277 ASP A O 1
ATOM 2240 N N . GLY A 1 278 ? 30.495 55.012 37.338 1.00 14.89 278 GLY A N 1
ATOM 2241 C CA . GLY A 1 278 ? 31.757 54.262 37.259 1.00 16.31 278 GLY A CA 1
ATOM 2242 C C . GLY A 1 278 ? 32.050 54.064 35.792 1.00 18.54 278 GLY A C 1
ATOM 2243 O O . GLY A 1 278 ? 31.116 53.929 34.978 1.00 20.76 278 GLY A O 1
ATOM 2244 N N . GLY A 1 279 ? 33.346 53.994 35.425 1.00 19.11 279 GLY A N 1
ATOM 2245 C CA . GLY A 1 279 ? 33.736 53.846 34.052 1.00 20.54 279 GLY A CA 1
ATOM 2246 C C . GLY A 1 279 ? 34.887 52.811 33.915 1.00 22.04 279 GLY A C 1
ATOM 2247 O O . GLY A 1 279 ? 34.820 51.702 34.486 1.00 19.49 279 GLY A O 1
ATOM 2256 N N . ASN A 1 281 ? 37.488 52.840 35.447 1.00 21.19 281 ASN A N 1
ATOM 2257 C CA . ASN A 1 281 ? 38.123 52.562 36.736 1.00 22.64 281 ASN A CA 1
ATOM 2258 C C . ASN A 1 281 ? 37.416 51.287 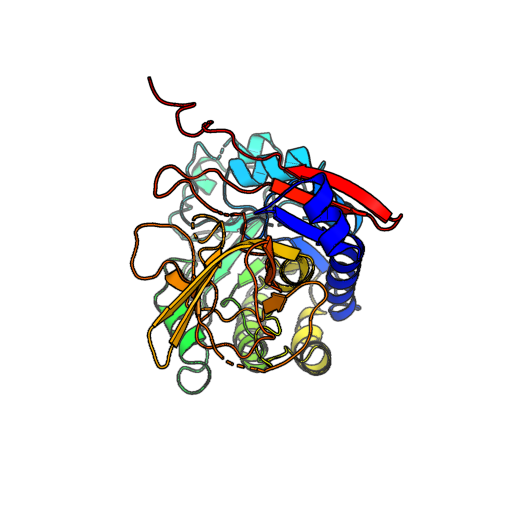37.321 1.00 22.78 281 ASN A C 1
ATOM 2259 O O . ASN A 1 281 ? 37.978 50.556 38.171 1.00 22.36 281 ASN A O 1
ATOM 2264 N N . VAL A 1 282 ? 36.185 51.007 36.873 1.00 22.82 282 VAL A N 1
ATOM 2265 C CA . VAL A 1 282 ? 35.383 49.868 37.397 1.00 23.57 282 VAL A CA 1
ATOM 2266 C C . VAL A 1 282 ? 35.445 48.634 36.503 1.00 23.60 282 VAL A C 1
ATOM 2267 O O . VAL A 1 282 ? 35.575 47.524 37.020 1.00 21.37 282 VAL A O 1
ATOM 2271 N N . LEU A 1 283 ? 35.349 48.863 35.180 1.00 20.62 283 LEU A N 1
ATOM 2272 C CA . LEU A 1 283 ? 35.321 47.855 34.138 1.00 21.21 283 LEU A CA 1
ATOM 2273 C C . LEU A 1 283 ? 36.217 48.397 33.008 1.00 25.62 283 LEU A C 1
ATOM 2274 O O . LEU A 1 283 ? 35.867 49.329 32.310 1.00 22.79 283 LEU A O 1
ATOM 2279 N N . ILE A 1 284 ? 37.352 47.767 32.795 1.00 28.54 284 ILE A N 1
ATOM 2280 C CA . ILE A 1 284 ? 38.265 48.292 31.823 1.00 35.96 284 ILE A CA 1
ATOM 2281 C C . ILE A 1 284 ? 38.163 47.652 30.453 1.00 39.42 284 ILE A C 1
ATOM 2282 O O . ILE A 1 284 ? 38.543 48.249 29.448 1.00 40.64 284 ILE A O 1
ATOM 2287 N N . ARG A 1 285 ? 37.603 46.444 30.418 1.00 44.16 285 ARG A N 1
ATOM 2288 C CA . ARG A 1 285 ? 37.449 45.665 29.184 1.00 49.28 285 ARG A CA 1
ATOM 2289 C C . ARG A 1 285 ? 37.059 46.485 27.932 1.00 51.70 285 ARG A C 1
ATOM 2290 O O . ARG A 1 285 ? 37.799 46.466 26.935 1.00 52.61 285 ARG A O 1
ATOM 2298 N N . PRO A 1 286 ? 35.913 47.217 27.974 1.00 53.71 286 PRO A N 1
ATOM 2299 C CA . PRO A 1 286 ? 35.475 48.021 26.819 1.00 55.82 286 PRO A CA 1
ATOM 2300 C C . PRO A 1 286 ? 36.509 49.027 26.241 1.00 57.76 286 PRO A C 1
ATOM 2301 O O . PRO A 1 286 ? 36.511 49.307 25.038 1.00 57.63 286 PRO A O 1
ATOM 2305 N N . ALA A 1 287 ? 37.375 49.567 27.096 1.00 59.81 287 ALA A N 1
ATOM 2306 C CA . ALA A 1 287 ? 38.381 50.547 26.653 1.00 61.88 287 ALA A CA 1
ATOM 2307 C C . ALA A 1 287 ? 39.775 49.937 26.381 1.00 62.97 287 ALA A C 1
ATOM 2308 O O . ALA A 1 287 ? 40.568 50.535 25.635 1.00 63.36 287 ALA A O 1
ATOM 2310 N N . LEU A 1 288 ? 40.062 48.764 26.968 1.00 63.31 288 LEU A N 1
ATOM 2311 C CA . LEU A 1 288 ? 41.369 48.099 26.807 1.00 63.58 288 LEU A CA 1
ATOM 2312 C C . LEU A 1 288 ? 41.360 46.984 25.773 1.00 63.32 288 LEU A C 1
ATOM 2313 O O . LEU A 1 288 ? 42.374 46.738 25.082 1.00 63.21 288 LEU A O 1
ATOM 2318 N N . TYR A 1 289 ? 40.204 46.326 25.688 1.00 62.21 289 TYR A N 1
ATOM 2319 C CA . TYR A 1 289 ? 39.982 45.195 24.798 1.00 61.11 289 TYR A CA 1
ATOM 2320 C C . TYR A 1 289 ? 38.929 45.465 23.725 1.00 59.93 289 TYR A C 1
ATOM 2321 O O . TYR A 1 289 ? 38.885 44.791 22.668 1.00 60.59 289 TYR A O 1
ATOM 2330 N N . SER A 1 290 ? 38.090 46.456 24.007 1.00 57.55 290 SER A N 1
ATOM 2331 C CA . SER A 1 290 ? 36.953 46.799 23.140 1.00 55.01 290 SER A CA 1
ATOM 2332 C C . SER A 1 290 ? 35.833 45.725 23.260 1.00 51.54 290 SER A C 1
ATOM 2333 O O . SER A 1 290 ? 34.917 45.693 22.433 1.00 52.43 290 SER A O 1
ATOM 2336 N N . ALA A 1 291 ? 35.863 44.850 24.254 1.00 46.79 291 ALA A N 1
ATOM 2337 C CA . ALA A 1 291 ? 34.790 43.883 24.256 1.00 41.29 291 ALA A CA 1
ATOM 2338 C C . ALA A 1 291 ? 33.411 44.526 24.482 1.00 35.33 291 ALA A C 1
ATOM 2339 O O . ALA A 1 291 ? 33.201 45.549 25.153 1.00 36.86 291 ALA A O 1
ATOM 2341 N N . TYR A 1 292 ? 32.474 43.869 23.874 1.00 29.00 292 TYR A N 1
ATOM 2342 C CA . TYR A 1 292 ? 31.087 44.260 23.863 1.00 21.92 292 TYR A CA 1
ATOM 2343 C C . TYR A 1 292 ? 30.341 43.588 24.966 1.00 21.13 292 TYR A C 1
ATOM 2344 O O . TYR A 1 292 ? 30.324 42.378 24.947 1.00 23.80 292 TYR A O 1
ATOM 2353 N N . HIS A 1 293 ? 29.717 44.315 25.918 1.00 16.15 293 HIS A N 1
ATOM 2354 C CA . HIS A 1 293 ? 28.877 43.683 26.928 1.00 14.26 293 HIS A CA 1
ATOM 2355 C C . HIS A 1 293 ? 27.476 44.212 26.658 1.00 13.76 293 HIS A C 1
ATOM 2356 O O . HIS A 1 293 ? 27.313 45.483 26.476 1.00 15.03 293 HIS A O 1
ATOM 2363 N N . ARG A 1 294 ? 26.463 43.339 26.654 1.00 11.39 294 ARG A N 1
ATOM 2364 C CA . ARG A 1 294 ? 25.117 43.860 26.538 1.00 12.68 294 ARG A CA 1
ATOM 2365 C C . ARG A 1 294 ? 24.765 44.624 27.831 1.00 13.30 294 ARG A C 1
ATOM 2366 O O . ARG A 1 294 ? 25.223 44.282 28.971 1.00 12.50 294 ARG A O 1
ATOM 2374 N N . ILE A 1 295 ? 23.905 45.611 27.696 1.00 12.29 295 ILE A N 1
ATOM 2375 C CA . ILE A 1 295 ? 23.463 46.383 28.872 1.00 12.76 295 ILE A CA 1
ATOM 2376 C C . ILE A 1 295 ? 21.936 46.488 28.904 1.00 14.39 295 ILE A C 1
ATOM 2377 O O . ILE A 1 295 ? 21.233 46.218 27.858 1.00 13.49 295 ILE A O 1
ATOM 2382 N N . PHE A 1 296 ? 21.382 46.801 30.061 1.00 14.02 296 PHE A N 1
ATOM 2383 C CA . PHE A 1 296 ? 19.932 47.073 30.106 1.00 12.95 296 PHE A CA 1
ATOM 2384 C C . PHE A 1 296 ? 19.638 48.013 31.238 1.00 14.62 296 PHE A C 1
ATOM 2385 O O . PHE A 1 296 ? 20.510 48.245 32.106 1.00 14.04 296 PHE A O 1
ATOM 2393 N N . VAL A 1 297 ? 18.434 48.570 31.299 1.00 13.55 297 VAL A N 1
ATOM 2394 C CA . VAL A 1 297 ? 18.096 49.514 32.369 1.00 12.57 297 VAL A CA 1
ATOM 2395 C C . VAL A 1 297 ? 17.153 48.793 33.260 1.00 14.11 297 VAL A C 1
ATOM 2396 O O . VAL A 1 297 ? 16.139 48.231 32.764 1.00 18.06 297 VAL A O 1
ATOM 2400 N N . LEU A 1 298 ? 17.427 48.779 34.560 1.00 12.20 298 LEU A N 1
ATOM 2401 C CA . LEU A 1 298 ? 16.579 48.068 35.492 1.00 13.58 298 LEU A CA 1
ATOM 2402 C C . LEU A 1 298 ? 15.155 48.633 35.499 1.00 17.91 298 LEU A C 1
ATOM 2403 O O . LEU A 1 298 ? 14.913 49.868 35.623 1.00 18.03 298 LEU A O 1
ATOM 2408 N N . GLY A 1 299 ? 14.220 47.708 35.272 1.00 18.43 299 GLY A N 1
ATOM 2409 C CA . GLY A 1 299 ? 12.820 48.118 35.343 1.00 19.70 299 GLY A CA 1
ATOM 2410 C C . GLY A 1 299 ? 12.241 48.788 34.137 1.00 23.61 299 GLY A C 1
ATOM 2411 O O . GLY A 1 299 ? 11.030 49.124 34.182 1.00 24.31 299 GLY A O 1
ATOM 2412 N N . LYS A 1 300 ? 13.019 48.898 33.057 1.00 20.12 300 LYS A N 1
ATOM 2413 C CA . LYS A 1 300 ? 12.581 49.585 31.865 1.00 24.16 300 LYS A CA 1
ATOM 2414 C C . LYS A 1 300 ? 12.937 48.837 30.614 1.00 25.71 300 LYS A C 1
ATOM 2415 O O . LYS A 1 300 ? 13.962 48.183 30.534 1.00 29.12 300 LYS A O 1
ATOM 2421 N N . GLN A 1 301 ? 12.064 48.909 29.610 1.00 26.80 301 GLN A N 1
ATOM 2422 C CA . GLN A 1 301 ? 12.352 48.263 28.366 1.00 28.52 301 GLN A CA 1
ATOM 2423 C C . GLN A 1 301 ? 11.938 49.313 27.277 1.00 28.81 301 GLN A C 1
ATOM 2424 O O . GLN A 1 301 ? 11.127 50.187 27.489 1.00 29.05 301 GLN A O 1
ATOM 2430 N N . GLY A 1 302 ? 12.566 49.265 26.138 1.00 29.94 302 GLY A N 1
ATOM 2431 C CA . GLY A 1 302 ? 12.203 50.233 25.130 1.00 30.17 302 GLY A CA 1
ATOM 2432 C C . GLY A 1 302 ? 13.354 50.513 24.232 1.00 30.83 302 GLY A C 1
ATOM 2433 O O . GLY A 1 302 ? 14.513 50.130 24.517 1.00 28.04 302 GLY A O 1
ATOM 2434 N N . LYS A 1 303 ? 13.084 51.252 23.158 1.00 30.04 303 LYS A N 1
ATOM 2435 C CA . LYS A 1 303 ? 14.147 51.544 22.220 1.00 32.15 303 LYS A CA 1
ATOM 2436 C C . LYS A 1 303 ? 14.123 52.960 21.695 1.00 32.52 303 LYS A C 1
ATOM 2437 O O . LYS A 1 303 ? 14.688 53.252 20.608 1.00 31.12 303 LYS A O 1
ATOM 2443 N N . GLU A 1 304 ? 13.524 53.840 22.490 1.00 29.28 304 GLU A N 1
ATOM 2444 C CA . GLU A 1 304 ? 13.374 55.219 22.022 1.00 29.07 304 GLU A CA 1
ATOM 2445 C C . GLU A 1 304 ? 14.594 56.129 22.089 1.00 27.49 304 GLU A C 1
ATOM 2446 O O . GLU A 1 304 ? 14.593 57.211 21.494 1.00 25.33 304 GLU A O 1
ATOM 2460 N N . ARG A 1 306 ? 19.002 56.483 21.611 1.00 24.24 306 ARG A N 1
ATOM 2461 C CA . ARG A 1 306 ? 20.252 55.883 21.189 1.00 25.33 306 ARG A CA 1
ATOM 2462 C C . ARG A 1 306 ? 21.294 56.609 21.986 1.00 21.35 306 ARG A C 1
ATOM 2463 O O . ARG A 1 306 ? 21.301 57.817 21.956 1.00 19.01 306 ARG A O 1
ATOM 2471 N N . ALA A 1 307 ? 22.238 55.906 22.647 1.00 17.92 307 ALA A N 1
ATOM 2472 C CA . ALA A 1 307 ? 23.204 56.617 23.474 1.00 18.43 307 ALA A CA 1
ATOM 2473 C C . ALA A 1 307 ? 24.464 55.798 23.661 1.00 18.62 307 ALA A C 1
ATOM 2474 O O . ALA A 1 307 ? 24.430 54.564 23.530 1.00 17.53 307 ALA A O 1
ATOM 2476 N N . ASP A 1 308 ? 25.539 56.499 24.025 1.00 17.63 308 ASP A N 1
ATOM 2477 C CA . ASP A 1 308 ? 26.748 55.834 24.471 1.00 16.98 308 ASP A CA 1
ATOM 2478 C C . ASP A 1 308 ? 26.538 55.899 25.996 1.00 16.45 308 ASP A C 1
ATOM 2479 O O . ASP A 1 308 ? 25.919 56.877 26.529 1.00 18.16 308 ASP A O 1
ATOM 2484 N N . VAL A 1 309 ? 27.008 54.890 26.751 1.00 15.09 309 VAL A N 1
ATOM 2485 C CA . VAL A 1 309 ? 26.965 54.929 28.174 1.00 14.18 309 VAL A CA 1
ATOM 2486 C C . VAL A 1 309 ? 28.447 55.127 28.567 1.00 14.65 309 VAL A C 1
ATOM 2487 O O . VAL A 1 309 ? 29.296 54.341 28.274 1.00 15.03 309 VAL A O 1
ATOM 2491 N N . VAL A 1 310 ? 28.699 56.264 29.214 1.00 13.25 310 VAL A N 1
ATOM 2492 C CA . VAL A 1 310 ? 30.104 56.647 29.548 1.00 13.75 310 VAL A CA 1
ATOM 2493 C C . VAL A 1 310 ? 30.280 56.893 31.059 1.00 13.02 310 VAL A C 1
ATOM 2494 O O . VAL A 1 310 ? 29.318 57.148 31.800 1.00 12.79 310 VAL A O 1
ATOM 2498 N N . GLY A 1 311 ? 31.561 56.784 31.478 1.00 14.86 311 GLY A N 1
ATOM 2499 C CA . GLY A 1 311 ? 31.931 56.986 32.858 1.00 14.01 311 GLY A CA 1
ATOM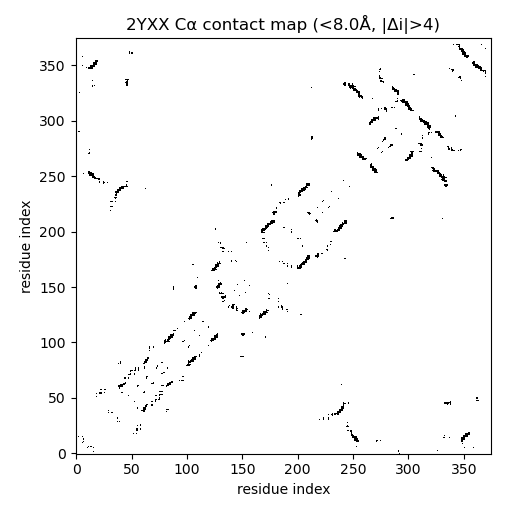 2500 C C . GLY A 1 311 ? 32.140 58.479 33.087 1.00 15.90 311 GLY A C 1
ATOM 2501 O O . GLY A 1 311 ? 31.973 59.275 32.167 1.00 16.65 311 GLY A O 1
ATOM 2502 N N . PRO A 1 312 ? 32.352 58.825 34.347 1.00 15.42 312 PRO A N 1
ATOM 2503 C CA . PRO A 1 312 ? 32.555 60.175 34.864 1.00 14.05 312 PRO A CA 1
ATOM 2504 C C . PRO A 1 312 ? 34.010 60.583 34.885 1.00 16.77 312 PRO A C 1
ATOM 2505 O O . PRO A 1 312 ? 34.319 61.611 35.486 1.00 17.57 312 PRO A O 1
ATOM 2509 N N . LEU A 1 313 ? 34.882 59.798 34.273 1.00 16.83 313 LEU A N 1
ATOM 2510 C CA . LEU A 1 313 ? 36.338 60.138 34.329 1.00 20.46 313 LEU A CA 1
ATOM 2511 C C . LEU A 1 313 ? 36.747 61.030 33.213 1.00 24.42 313 LEU A C 1
ATOM 2512 O O . LEU A 1 313 ? 36.220 60.993 32.113 1.00 23.40 313 LEU A O 1
ATOM 2517 N N . CYS A 1 314 ? 37.737 61.844 33.534 1.00 26.53 314 CYS A N 1
ATOM 2518 C CA . CYS A 1 314 ? 38.284 62.842 32.672 1.00 29.43 314 CYS A CA 1
ATOM 2519 C C . CYS A 1 314 ? 39.242 62.197 31.693 1.00 29.71 314 CYS A C 1
ATOM 2520 O O . CYS A 1 314 ? 40.420 62.642 31.546 1.00 29.33 314 CYS A O 1
ATOM 2523 N N . GLU A 1 315 ? 38.752 61.152 31.020 1.00 28.68 315 GLU A N 1
ATOM 2524 C CA . GLU A 1 315 ? 39.551 60.420 30.041 1.00 31.75 315 GLU A CA 1
ATOM 2525 C C . GLU A 1 315 ? 38.715 60.142 28.780 1.00 32.48 315 GLU A C 1
ATOM 2526 O O . GLU A 1 315 ? 37.571 59.764 28.899 1.00 28.27 315 GLU A O 1
ATOM 2532 N N . SER A 1 316 ? 39.308 60.303 27.595 1.00 34.63 316 SER A N 1
ATOM 2533 C CA . SER A 1 316 ? 38.555 60.059 26.330 1.00 37.14 316 SER A CA 1
ATOM 2534 C C . SER A 1 316 ? 37.867 58.667 26.108 1.00 37.52 316 SER A C 1
ATOM 2535 O O . SER A 1 316 ? 36.683 58.631 25.708 1.00 39.21 316 SER A O 1
ATOM 2538 N N . GLY A 1 317 ? 38.549 57.538 26.340 1.00 36.24 317 GLY A N 1
ATOM 2539 C CA . GLY A 1 317 ? 37.887 56.251 26.102 1.00 33.61 317 GLY A CA 1
ATOM 2540 C C . GLY A 1 317 ? 37.223 55.631 27.357 1.00 31.71 317 GLY A C 1
ATOM 2541 O O . GLY A 1 317 ? 37.115 54.391 27.545 1.00 31.90 317 GLY A O 1
ATOM 2542 N N . ASP A 1 318 ? 36.774 56.479 28.262 1.00 29.29 318 ASP A N 1
ATOM 2543 C CA . ASP A 1 318 ? 36.138 55.968 29.492 1.00 23.42 318 ASP A CA 1
ATOM 2544 C C . ASP A 1 318 ? 34.680 55.768 29.107 1.00 26.00 318 ASP A C 1
ATOM 2545 O O . ASP A 1 318 ? 33.827 56.570 29.451 1.00 20.78 318 ASP A O 1
ATOM 2550 N N . VAL A 1 319 ? 34.454 54.669 28.382 1.00 24.82 319 VAL A N 1
ATOM 2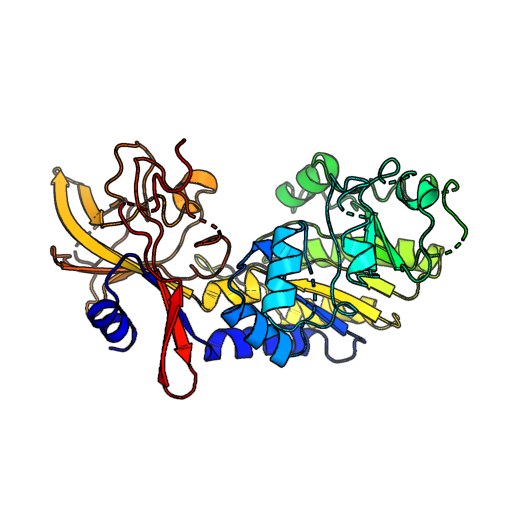551 C CA . VAL A 1 319 ? 33.161 54.258 27.833 1.00 24.51 319 VAL A CA 1
ATOM 2552 C C . VAL A 1 319 ? 32.761 52.834 28.216 1.00 25.41 319 VAL A C 1
ATOM 2553 O O . VAL A 1 319 ? 33.578 51.883 28.211 1.00 27.17 319 VAL A O 1
ATOM 2557 N N . ILE A 1 320 ? 31.529 52.694 28.675 1.00 19.71 320 ILE A N 1
ATOM 2558 C CA . ILE A 1 320 ? 31.049 51.375 29.098 1.00 19.23 320 ILE A CA 1
ATOM 2559 C C . ILE A 1 320 ? 30.398 50.686 27.882 1.00 19.73 320 ILE A C 1
ATOM 2560 O O . ILE A 1 320 ? 30.563 49.458 27.627 1.00 20.66 320 ILE A O 1
ATOM 2565 N N . ALA A 1 321 ? 29.676 51.456 27.091 1.00 18.69 321 ALA A N 1
ATOM 2566 C CA . ALA A 1 321 ? 28.923 50.914 25.934 1.00 16.22 321 ALA A CA 1
ATOM 2567 C C . ALA A 1 321 ? 28.717 51.991 24.913 1.00 19.01 321 ALA A C 1
ATOM 2568 O O . ALA A 1 321 ? 28.218 53.119 25.230 1.00 19.42 321 ALA A O 1
ATOM 2570 N N . TYR A 1 322 ? 29.032 51.635 23.674 1.00 18.53 322 TYR A N 1
ATOM 2571 C CA . TYR A 1 322 ? 28.835 52.563 22.549 1.00 17.51 322 TYR A CA 1
ATOM 2572 C C . TYR A 1 322 ? 27.549 52.303 21.753 1.00 21.61 322 TYR A C 1
ATOM 2573 O O . TYR A 1 322 ? 27.187 51.141 21.504 1.00 21.15 322 TYR A O 1
ATOM 2582 N N . ASP A 1 323 ? 26.848 53.386 21.378 1.00 19.63 323 ASP A N 1
ATOM 2583 C CA . ASP A 1 323 ? 25.700 53.346 20.492 1.00 20.06 323 ASP A CA 1
ATOM 2584 C C . ASP A 1 323 ? 24.682 52.241 20.779 1.00 20.67 323 ASP A C 1
ATOM 2585 O O . ASP A 1 323 ? 24.504 51.308 19.977 1.00 22.35 323 ASP A O 1
ATOM 2590 N N . ARG A 1 324 ? 23.991 52.313 21.895 1.00 18.42 324 ARG A N 1
ATOM 2591 C CA . ARG A 1 324 ? 23.021 51.262 22.196 1.00 17.42 324 ARG A CA 1
ATOM 2592 C C . ARG A 1 324 ? 21.612 51.797 22.157 1.00 20.29 324 ARG A C 1
ATOM 2593 O O . ARG A 1 324 ? 21.376 52.996 22.546 1.00 21.75 324 ARG A O 1
ATOM 2601 N N . GLU A 1 325 ? 20.664 50.973 21.717 1.00 20.95 325 GLU A N 1
ATOM 2602 C CA . GLU A 1 325 ? 19.285 51.427 21.787 1.00 23.12 325 GLU A CA 1
ATOM 2603 C C . GLU A 1 325 ? 18.786 51.107 23.184 1.00 22.94 325 GLU A C 1
ATOM 2604 O O . GLU A 1 325 ? 18.905 49.933 23.635 1.00 23.74 325 GLU A O 1
ATOM 2610 N N . LEU A 1 326 ? 18.144 52.068 23.812 1.00 19.87 326 LEU A N 1
ATOM 2611 C CA . LEU A 1 326 ? 17.686 51.932 25.177 1.00 18.35 326 LEU A CA 1
ATOM 2612 C C . LEU A 1 326 ? 16.360 52.639 25.415 1.00 18.85 326 LEU A C 1
ATOM 2613 O O . LEU A 1 326 ? 15.871 53.368 24.514 1.00 21.30 326 LEU A O 1
ATOM 2618 N N . PRO A 1 327 ? 15.701 52.378 26.544 1.00 18.70 327 PRO A N 1
ATOM 2619 C CA . PRO A 1 327 ? 14.472 53.127 26.843 1.00 18.94 327 PRO A CA 1
ATOM 2620 C C . PRO A 1 327 ? 14.906 54.563 27.221 1.00 19.93 327 PRO A C 1
ATOM 2621 O O . PRO A 1 327 ? 16.063 54.902 27.327 1.00 21.46 327 PRO A O 1
ATOM 2625 N N . GLU A 1 328 ? 13.955 55.447 27.460 1.00 21.35 328 GLU A N 1
ATOM 2626 C CA . GLU A 1 328 ? 14.310 56.830 27.838 1.00 21.12 328 GLU A CA 1
ATOM 2627 C C . GLU A 1 328 ? 14.918 56.868 29.205 1.00 20.81 328 GLU A C 1
ATOM 2628 O O . GLU A 1 328 ? 14.249 56.825 30.197 1.00 21.25 328 GLU A O 1
ATOM 2634 N N . VAL A 1 329 ? 16.220 56.969 29.250 1.00 19.65 329 VAL A N 1
ATOM 2635 C CA . VAL A 1 329 ? 16.896 56.949 30.501 1.00 16.86 329 VAL A CA 1
ATOM 2636 C C . VAL A 1 329 ? 16.802 58.269 31.207 1.00 16.81 329 VAL A C 1
ATOM 2637 O O . VAL A 1 329 ? 16.899 59.348 30.593 1.00 19.45 329 VAL A O 1
ATOM 2641 N N . GLU A 1 330 ? 16.653 58.162 32.497 1.00 18.70 330 GLU A N 1
ATOM 2642 C CA . GLU A 1 330 ? 16.615 59.304 33.400 1.00 19.31 330 GLU A CA 1
ATOM 2643 C C . GLU A 1 330 ? 17.647 59.210 34.512 1.00 19.64 330 GLU A C 1
ATOM 2644 O O . GLU A 1 330 ? 18.088 58.144 34.956 1.00 18.49 330 GLU A O 1
ATOM 2650 N N . PRO A 1 331 ? 18.093 60.356 34.976 1.00 18.56 331 PRO A N 1
ATOM 2651 C CA . PRO A 1 331 ? 19.033 60.371 36.077 1.00 16.78 331 PRO A CA 1
ATOM 2652 C C . PRO A 1 331 ? 18.410 59.531 37.186 1.00 19.22 331 PRO A C 1
ATOM 2653 O O . PRO A 1 331 ? 17.195 59.673 37.431 1.00 19.56 331 PRO A O 1
ATOM 2657 N N . GLY A 1 332 ? 19.256 58.759 37.891 1.00 14.03 332 GLY A N 1
ATOM 2658 C CA . GLY A 1 332 ? 18.804 57.880 38.983 1.00 15.56 332 GLY A CA 1
ATOM 2659 C C . GLY A 1 332 ? 18.450 56.466 38.483 1.00 14.69 332 GLY A C 1
ATOM 2660 O O . GLY A 1 332 ? 18.339 55.537 39.313 1.00 16.77 332 GLY A O 1
ATOM 2661 N N . ASP A 1 333 ? 18.327 56.251 37.193 1.00 13.87 333 ASP A N 1
ATOM 2662 C CA . ASP A 1 333 ? 18.035 54.922 36.671 1.00 12.71 333 ASP A CA 1
ATOM 2663 C C . ASP A 1 333 ? 19.330 54.094 36.940 1.00 11.18 333 ASP A C 1
ATOM 2664 O O . ASP A 1 333 ? 20.408 54.667 37.201 1.00 11.39 333 ASP A O 1
ATOM 2669 N N . ILE A 1 334 ? 19.184 52.788 36.861 1.00 11.54 334 ILE A N 1
ATOM 2670 C CA . ILE A 1 334 ? 20.331 51.874 37.040 1.00 11.89 334 ILE A CA 1
ATOM 2671 C C . ILE A 1 334 ? 20.580 51.121 35.747 1.00 12.79 334 ILE A C 1
ATOM 2672 O O . ILE A 1 334 ? 19.674 50.494 35.166 1.00 14.17 334 ILE A O 1
ATOM 2677 N N . ILE A 1 335 ? 21.860 51.114 35.294 1.00 11.14 335 ILE A N 1
ATOM 2678 C CA . ILE A 1 335 ? 22.240 50.410 34.100 1.00 12.30 335 ILE A CA 1
ATOM 2679 C C . ILE A 1 335 ? 22.929 49.115 34.575 1.00 12.11 335 ILE A C 1
ATOM 2680 O O . ILE A 1 335 ? 23.712 49.159 35.516 1.00 12.65 335 ILE A O 1
ATOM 2685 N N . ALA A 1 336 ? 22.559 47.962 33.970 1.00 9.32 336 ALA A N 1
ATOM 2686 C CA . ALA A 1 336 ? 23.189 46.703 34.342 1.00 9.92 336 ALA A CA 1
ATOM 2687 C C . ALA A 1 336 ? 23.980 46.268 33.151 1.00 10.18 336 ALA A C 1
ATOM 2688 O O . ALA A 1 336 ? 23.503 46.310 32.009 1.00 14.70 336 ALA A O 1
ATOM 2690 N N . VAL A 1 337 ? 25.221 45.890 33.454 1.00 9.72 337 VAL A N 1
ATOM 2691 C CA . VAL A 1 337 ? 26.123 45.441 32.371 1.00 8.65 337 VAL A CA 1
ATOM 2692 C C . VAL A 1 337 ? 26.233 43.904 32.600 1.00 10.74 337 VAL A C 1
ATOM 2693 O O . VAL A 1 337 ? 26.713 43.424 33.655 1.00 9.90 337 VAL A O 1
ATOM 2697 N N . GLU A 1 338 ? 25.865 43.164 31.571 1.00 11.27 338 GLU A N 1
ATOM 2698 C CA . GLU A 1 338 ? 25.971 41.656 31.702 1.00 11.47 338 GLU A CA 1
ATOM 2699 C C . GLU A 1 338 ? 27.361 41.119 31.463 1.00 8.62 338 GLU A C 1
ATOM 2700 O O . GLU A 1 338 ? 28.255 41.820 30.946 1.00 10.15 338 GLU A O 1
ATOM 2706 N N . ASN A 1 339 ? 27.596 39.852 31.889 1.00 8.95 339 ASN A N 1
ATOM 2707 C CA . ASN A 1 339 ? 28.867 39.131 31.680 1.00 10.19 339 ASN A CA 1
ATOM 2708 C C . ASN A 1 339 ? 30.030 39.902 32.273 1.00 8.95 339 ASN A C 1
ATOM 2709 O O . ASN A 1 339 ? 31.048 40.121 31.594 1.00 12.18 339 ASN A O 1
ATOM 2714 N N . ALA A 1 340 ? 29.813 40.380 33.495 1.00 8.89 340 ALA A N 1
ATOM 2715 C CA . ALA A 1 340 ? 30.767 41.257 34.154 1.00 9.69 340 ALA A CA 1
ATOM 2716 C C . ALA A 1 340 ? 31.527 40.529 35.250 1.00 8.99 340 ALA A C 1
ATOM 2717 O O . ALA A 1 340 ? 32.403 41.149 35.913 1.00 9.44 340 ALA A O 1
ATOM 2719 N N . GLY A 1 341 ? 31.337 39.185 35.297 1.00 8.16 341 GLY A N 1
ATOM 2720 C CA . GLY A 1 341 ? 31.911 38.413 36.437 1.00 7.27 341 GLY A CA 1
ATOM 2721 C C . GLY A 1 341 ? 33.397 38.017 36.234 1.00 10.91 341 GLY A C 1
ATOM 2722 O O . GLY A 1 341 ? 34.053 37.675 37.209 1.00 9.65 341 GLY A O 1
ATOM 2723 N N . ALA A 1 342 ? 33.959 38.171 35.025 1.00 8.26 342 ALA A N 1
ATOM 2724 C CA . ALA A 1 342 ? 35.359 37.800 34.756 1.00 9.08 342 ALA A CA 1
ATOM 2725 C C . ALA A 1 342 ? 36.119 38.964 34.278 1.00 10.69 342 ALA A C 1
ATOM 2726 O O . ALA A 1 342 ? 35.574 39.753 33.473 1.00 10.40 342 ALA A O 1
ATOM 2728 N N . TYR A 1 343 ? 37.368 39.097 34.728 1.00 10.51 343 TYR A N 1
ATOM 2729 C CA . TYR A 1 343 ? 38.263 40.244 34.280 1.00 9.73 343 TYR A CA 1
ATOM 2730 C C . TYR A 1 343 ? 37.538 41.589 34.443 1.00 11.41 343 TYR A C 1
ATOM 2731 O O . TYR A 1 343 ? 37.588 42.501 33.569 1.00 13.51 343 TYR A O 1
ATOM 2740 N N . GLY A 1 344 ? 36.746 41.686 35.534 1.00 11.91 344 GLY A N 1
ATOM 2741 C CA . GLY A 1 344 ? 35.915 42.851 35.853 1.00 11.31 344 GLY A CA 1
ATOM 2742 C C . GLY A 1 344 ? 36.580 43.505 37.079 1.00 9.73 344 GLY A C 1
ATOM 2743 O O . GLY A 1 344 ? 37.437 44.352 36.970 1.00 10.94 344 GLY A O 1
ATOM 2744 N N . TYR A 1 345 ? 36.180 43.058 38.255 1.00 9.97 345 TYR A N 1
ATOM 2745 C CA . TYR A 1 345 ? 36.800 43.636 39.467 1.00 9.24 345 TYR A CA 1
ATOM 2746 C C . TYR A 1 345 ? 38.267 43.451 39.473 1.00 11.21 345 TYR A C 1
ATOM 2747 O O . TYR A 1 345 ? 39.008 44.297 39.944 1.00 11.13 345 TYR A O 1
ATOM 2756 N N . THR A 1 346 ? 38.725 42.360 38.889 1.00 12.40 346 THR A N 1
ATOM 2757 C CA . THR A 1 346 ? 40.155 42.104 38.956 1.00 14.19 346 THR A CA 1
ATOM 2758 C C . THR A 1 346 ? 41.004 43.116 38.153 1.00 15.11 346 THR A C 1
ATOM 2759 O O . THR A 1 346 ? 42.226 43.230 38.335 1.00 13.49 346 THR A O 1
ATOM 2771 N N . SER A 1 348 ? 39.850 46.360 38.069 1.00 14.35 348 SER A N 1
ATOM 2772 C CA . SER A 1 348 ? 39.418 47.699 38.553 1.00 15.37 348 SER A CA 1
ATOM 2773 C C . SER A 1 348 ? 40.649 48.422 39.157 1.00 18.32 348 SER A C 1
ATOM 2774 O O . SER A 1 348 ? 41.684 47.834 39.491 1.00 18.03 348 SER A O 1
ATOM 2777 N N . ASN A 1 349 ? 40.556 49.717 39.242 1.00 16.97 349 ASN A N 1
ATOM 2778 C CA . ASN A 1 349 ? 41.713 50.490 39.678 1.00 15.59 349 ASN A CA 1
ATOM 2779 C C . ASN A 1 349 ? 41.230 51.783 40.290 1.00 14.26 349 ASN A C 1
ATOM 2780 O O . ASN A 1 349 ? 39.990 51.959 40.484 1.00 14.82 349 ASN A O 1
ATOM 2785 N N . ASN A 1 350 ? 42.199 52.672 40.529 1.00 11.67 350 ASN A N 1
ATOM 2786 C CA . ASN A 1 350 ? 41.789 53.963 41.190 1.00 9.76 350 ASN A CA 1
ATOM 2787 C C . ASN A 1 350 ? 42.084 55.149 40.278 1.00 9.76 350 ASN A C 1
ATOM 2788 O O . ASN A 1 350 ? 42.330 56.262 40.800 1.00 11.77 350 ASN A O 1
ATOM 2793 N N . TYR A 1 351 ? 42.029 54.951 38.963 1.00 8.99 351 TYR A N 1
ATOM 2794 C CA . TYR A 1 351 ? 42.375 56.088 38.069 1.00 9.94 351 TYR A CA 1
ATOM 2795 C C . TYR A 1 351 ? 41.400 57.222 38.368 1.00 9.54 351 TYR A C 1
ATOM 2796 O O . TYR A 1 351 ? 40.209 57.056 38.629 1.00 10.43 351 TYR A O 1
ATOM 2805 N N . ASN A 1 352 ? 41.923 58.474 38.247 1.00 8.11 352 ASN A N 1
ATOM 2806 C CA . ASN A 1 352 ? 41.192 59.744 38.613 1.00 8.94 352 ASN A CA 1
ATOM 2807 C C . ASN A 1 352 ? 40.842 59.745 40.142 1.00 10.22 352 ASN A C 1
ATOM 2808 O O . ASN A 1 352 ? 39.936 60.407 40.570 1.00 9.89 352 ASN A O 1
ATOM 2813 N N . SER A 1 353 ? 41.638 59.030 40.920 1.00 10.80 353 SER A N 1
ATOM 2814 C CA . SER A 1 353 ? 41.394 58.918 42.372 1.00 9.76 353 SER A CA 1
ATOM 2815 C C . SER A 1 353 ? 39.963 58.512 42.666 1.00 10.71 353 SER A C 1
ATOM 2816 O O . SER A 1 353 ? 39.292 59.116 43.458 1.00 12.13 353 SER A O 1
ATOM 2819 N N . THR A 1 354 ? 39.537 57.490 41.981 1.00 8.64 354 THR A N 1
ATOM 2820 C CA . THR A 1 354 ? 38.184 56.878 42.162 1.00 9.64 354 THR A CA 1
ATOM 2821 C C . THR A 1 354 ? 38.331 55.719 43.117 1.00 10.62 354 THR A C 1
ATOM 2822 O O . THR A 1 354 ? 39.418 55.269 43.457 1.00 12.76 354 THR A O 1
ATOM 2826 N N . THR A 1 355 ? 37.186 55.310 43.600 1.00 10.30 355 THR A N 1
ATOM 2827 C CA . THR A 1 355 ? 37.152 54.203 44.556 1.00 11.16 355 THR A CA 1
ATOM 2828 C C . THR A 1 355 ? 36.718 52.928 43.856 1.00 11.48 355 THR A C 1
ATOM 2829 O O . THR A 1 355 ? 35.926 52.920 42.913 1.00 12.60 355 THR A O 1
ATOM 2833 N N . ARG A 1 356 ? 37.236 51.781 44.317 1.00 10.79 356 ARG A N 1
ATOM 2834 C CA . ARG A 1 356 ? 36.835 50.522 43.679 1.00 10.63 356 ARG A CA 1
ATOM 2835 C C . ARG A 1 356 ? 35.391 50.156 44.141 1.00 10.00 356 ARG A C 1
ATOM 2836 O O . ARG A 1 356 ? 34.984 50.541 45.235 1.00 11.69 356 ARG A O 1
ATOM 2844 N N . PRO A 1 357 ? 34.649 49.441 43.354 1.00 10.34 357 PRO A N 1
ATOM 2845 C CA . PRO A 1 357 ? 33.257 49.065 43.581 1.00 7.99 357 PRO A CA 1
ATOM 2846 C C . PRO A 1 357 ? 33.089 48.023 44.680 1.00 7.56 357 PRO A C 1
ATOM 2847 O O . PRO A 1 357 ? 34.042 47.395 45.064 1.00 8.43 357 PRO A O 1
ATOM 2851 N N . ALA A 1 358 ? 31.834 47.905 45.101 1.00 8.16 358 ALA A N 1
ATOM 2852 C CA . ALA A 1 358 ? 31.474 46.864 46.028 1.00 8.37 358 ALA A CA 1
ATOM 2853 C C . ALA A 1 358 ? 31.201 45.561 45.151 1.00 9.20 358 ALA A C 1
ATOM 2854 O O . ALA A 1 358 ? 30.978 45.619 43.965 1.00 10.22 358 ALA A O 1
ATOM 2856 N N . GLU A 1 359 ? 31.223 44.428 45.833 1.00 9.62 359 GLU A N 1
ATOM 2857 C CA . GLU A 1 359 ? 30.771 43.145 45.207 1.00 7.15 359 GLU A CA 1
ATOM 2858 C C . GLU A 1 359 ? 29.775 42.505 46.146 1.00 9.91 359 GLU A C 1
ATOM 2859 O O . GLU A 1 359 ? 30.005 42.467 47.388 1.00 8.11 359 GLU A O 1
ATOM 2865 N N . VAL A 1 360 ? 28.696 41.984 45.551 1.00 7.81 360 VAL A N 1
ATOM 2866 C CA . VAL A 1 360 ? 27.723 41.287 46.395 1.00 9.79 360 VAL A CA 1
ATOM 2867 C C . VAL A 1 360 ? 27.324 39.984 45.785 1.00 10.86 360 VAL A C 1
ATOM 2868 O O . VAL A 1 360 ? 27.366 39.826 44.556 1.00 10.76 360 VAL A O 1
ATOM 2872 N N . LEU A 1 361 ? 26.998 39.029 46.654 1.00 8.97 361 LEU A N 1
ATOM 2873 C CA . LEU A 1 361 ? 26.637 37.678 46.226 1.00 9.27 361 LEU A CA 1
ATOM 2874 C C . LEU A 1 361 ? 25.202 37.396 46.542 1.00 11.59 361 LEU A C 1
ATOM 2875 O O . LEU A 1 361 ? 24.782 37.620 47.693 1.00 12.88 361 LEU A O 1
ATOM 2880 N N . VAL A 1 362 ? 24.429 37.042 45.533 1.00 8.74 362 VAL A N 1
ATOM 2881 C CA . VAL A 1 362 ? 23.005 36.631 45.775 1.00 10.83 362 VAL A CA 1
ATOM 2882 C C . VAL A 1 362 ? 23.099 35.121 45.899 1.00 10.99 362 VAL A C 1
ATOM 2883 O O . VAL A 1 362 ? 23.486 34.422 44.967 1.00 11.78 362 VAL A O 1
ATOM 2887 N N . ARG A 1 363 ? 22.776 34.626 47.098 1.00 11.07 363 ARG A N 1
ATOM 2888 C CA . ARG A 1 363 ? 22.941 33.184 47.410 1.00 13.98 363 ARG A CA 1
ATOM 2889 C C . ARG A 1 363 ? 21.720 32.443 46.911 1.00 14.96 363 ARG A C 1
ATOM 2890 O O . ARG A 1 363 ? 20.654 33.001 46.581 1.00 17.06 363 ARG A O 1
ATOM 2898 N N . GLU A 1 364 ? 21.883 31.144 46.845 1.00 17.75 364 GLU A N 1
ATOM 2899 C CA . GLU A 1 364 ? 20.761 30.356 46.293 1.00 22.04 364 GLU A CA 1
ATOM 2900 C C . GLU A 1 364 ? 19.533 30.460 47.206 1.00 24.04 364 GLU A C 1
ATOM 2901 O O . GLU A 1 364 ? 18.434 30.369 46.742 1.00 28.60 364 GLU A O 1
ATOM 2907 N N . ASN A 1 365 ? 19.747 30.677 48.471 1.00 25.95 365 ASN A N 1
ATOM 2908 C CA . ASN A 1 365 ? 18.575 30.734 49.359 1.00 30.33 365 ASN A CA 1
ATOM 2909 C C . ASN A 1 365 ? 17.928 32.076 49.331 1.00 31.53 365 ASN A C 1
ATOM 2910 O O . ASN A 1 365 ? 16.974 32.305 50.138 1.00 32.45 365 ASN A O 1
ATOM 2915 N N . GLY A 1 366 ? 18.482 32.971 48.491 1.00 27.66 366 GLY A N 1
ATOM 2916 C CA . GLY A 1 366 ? 17.987 34.319 48.340 1.00 28.55 366 GLY A CA 1
ATOM 2917 C C . GLY A 1 366 ? 18.686 35.389 49.196 1.00 26.25 366 GLY A C 1
ATOM 2918 O O . GLY A 1 366 ? 18.467 36.558 48.976 1.00 26.48 366 GLY A O 1
ATOM 2919 N N . ARG A 1 367 ? 19.544 35.007 50.131 1.00 25.40 367 ARG A N 1
ATOM 2920 C CA . ARG A 1 367 ? 20.223 35.965 51.001 1.00 24.71 367 ARG A CA 1
ATOM 2921 C C . ARG A 1 367 ? 21.188 36.786 50.143 1.00 23.04 367 ARG A C 1
ATOM 2922 O O . ARG A 1 367 ? 21.768 36.251 49.228 1.00 21.11 367 ARG A O 1
ATOM 2930 N N . ILE A 1 368 ? 21.273 38.089 50.413 1.00 19.92 368 ILE A N 1
ATOM 2931 C CA . ILE A 1 368 ? 22.120 39.002 49.666 1.00 16.07 368 ILE A CA 1
ATOM 2932 C C . ILE A 1 368 ? 23.216 39.302 50.601 1.00 16.60 368 ILE A C 1
ATOM 2933 O O . ILE A 1 368 ? 23.007 39.851 51.663 1.00 17.27 368 ILE A O 1
ATOM 2938 N N . SER A 1 369 ? 24.435 38.940 50.205 1.00 12.12 369 SER A N 1
ATOM 2939 C CA . SER A 1 369 ? 25.611 39.091 51.038 1.00 13.60 369 SER A CA 1
ATOM 2940 C C . SER A 1 369 ? 26.660 40.005 50.437 1.00 13.21 369 SER A C 1
ATOM 2941 O O . SER A 1 369 ? 27.134 39.781 49.315 1.00 13.24 369 SER A O 1
ATOM 2944 N N . LEU A 1 370 ? 27.095 40.956 51.239 1.00 10.33 370 LEU A N 1
ATOM 2945 C CA . LEU A 1 370 ? 28.207 41.794 50.756 1.00 10.76 370 LEU A CA 1
ATOM 2946 C C . LEU A 1 370 ? 29.491 40.859 50.799 1.00 11.46 370 LEU A C 1
ATOM 2947 O O . LEU A 1 370 ? 29.780 40.220 51.843 1.00 11.13 370 LEU A O 1
ATOM 2952 N N . ILE A 1 371 ? 30.217 40.801 49.687 1.00 9.25 371 ILE A N 1
ATOM 2953 C CA . ILE A 1 371 ? 31.439 40.008 49.611 1.00 7.82 371 ILE A CA 1
ATOM 2954 C C . ILE A 1 371 ? 32.633 40.873 49.222 1.00 8.71 371 ILE A C 1
ATOM 2955 O O . ILE A 1 371 ? 33.750 40.375 49.074 1.00 9.39 371 ILE A O 1
ATOM 2960 N N . ARG A 1 372 ? 32.391 42.169 49.058 1.00 8.98 372 ARG A N 1
ATOM 2961 C CA . ARG A 1 372 ? 33.464 43.124 48.808 1.00 8.20 372 ARG A CA 1
ATOM 2962 C C . ARG A 1 372 ? 33.002 44.554 49.064 1.00 8.47 372 ARG A C 1
ATOM 2963 O O . ARG A 1 372 ? 32.332 45.159 48.228 1.00 8.66 372 ARG A O 1
ATOM 2971 N N . ARG A 1 373 ? 33.364 45.088 50.226 1.00 10.57 373 ARG A N 1
ATOM 2972 C CA . ARG A 1 373 ? 32.942 46.428 50.618 1.00 10.08 373 ARG A CA 1
ATOM 2973 C C . ARG A 1 373 ? 33.421 47.472 49.616 1.00 10.27 373 ARG A C 1
ATOM 2974 O O . ARG A 1 373 ? 34.253 47.185 48.755 1.00 12.77 373 ARG A O 1
ATOM 2982 N N . ARG A 1 374 ? 32.890 48.685 49.733 1.00 10.86 374 ARG A N 1
ATOM 2983 C CA . ARG A 1 374 ? 33.260 49.774 48.837 1.00 11.00 374 ARG A CA 1
ATOM 2984 C C . ARG A 1 374 ? 34.426 50.580 49.400 1.00 13.08 374 ARG A C 1
ATOM 2985 O O . ARG A 1 374 ? 34.352 51.100 50.513 1.00 13.22 374 ARG A O 1
ATOM 2993 N N . GLU A 1 375 ? 35.500 50.679 48.624 1.00 10.21 375 GLU A N 1
ATOM 2994 C CA . GLU A 1 375 ? 36.604 51.572 48.955 1.00 12.40 375 GLU A CA 1
ATOM 2995 C C . GLU A 1 375 ? 36.096 52.958 49.337 1.00 13.64 375 GLU A C 1
ATOM 2996 O O . GLU A 1 375 ? 35.283 53.550 48.627 1.00 14.14 375 GLU A O 1
ATOM 3002 N N . THR A 1 376 ? 36.580 53.470 50.464 1.00 15.72 376 THR A N 1
ATOM 3003 C CA . THR A 1 376 ? 36.401 54.876 50.806 1.00 16.59 376 THR A CA 1
ATOM 3004 C C . THR A 1 376 ? 37.400 55.756 50.063 1.00 15.31 376 THR A C 1
ATOM 3005 O O . THR A 1 376 ? 38.285 55.256 49.369 1.00 12.95 376 THR A O 1
ATOM 3009 N N . GLU A 1 377 ? 37.253 57.068 50.215 1.00 13.50 377 GLU A N 1
ATOM 3010 C CA . GLU A 1 377 ? 38.211 58.016 49.658 1.00 13.42 377 GLU A CA 1
ATOM 3011 C C . GLU A 1 377 ? 39.557 57.920 50.368 1.00 13.62 377 GLU A C 1
ATOM 3012 O O . GLU A 1 377 ? 40.607 58.116 49.756 1.00 13.48 377 GLU A O 1
ATOM 3026 N N . ASP A 1 379 ? 40.825 55.162 51.591 1.00 15.48 379 ASP A N 1
ATOM 3027 C CA . ASP A 1 379 ? 41.467 53.964 50.985 1.00 16.27 379 ASP A CA 1
ATOM 3028 C C . ASP A 1 379 ? 42.370 54.344 49.791 1.00 18.31 379 ASP A C 1
ATOM 3029 O O . ASP A 1 379 ? 43.366 53.692 49.517 1.00 19.16 379 ASP A O 1
ATOM 3034 N N . ILE A 1 380 ? 41.954 55.310 49.006 1.00 14.28 380 ILE A N 1
ATOM 3035 C CA . ILE A 1 380 ? 42.785 55.719 47.891 1.00 13.86 380 ILE A CA 1
ATOM 3036 C C . ILE A 1 380 ? 44.234 56.061 48.357 1.00 14.82 380 ILE A C 1
ATOM 3037 O O . ILE A 1 380 ? 45.203 55.799 47.603 1.00 12.85 380 ILE A O 1
ATOM 3042 N N . PHE A 1 381 ? 44.394 56.689 49.536 1.00 10.65 381 PHE A N 1
ATOM 3043 C CA . PHE A 1 381 ? 45.666 57.162 49.986 1.00 12.07 381 PHE A CA 1
ATOM 3044 C C . PHE A 1 381 ? 46.234 56.298 51.119 1.00 11.78 381 PHE A C 1
ATOM 3045 O O . PHE A 1 381 ? 47.184 56.760 51.712 1.00 13.39 381 PHE A O 1
ATOM 3053 N N . LYS A 1 382 ? 45.654 55.079 51.270 1.00 15.79 382 LYS A N 1
ATOM 3054 C CA . LYS A 1 382 ? 46.046 54.170 52.365 1.00 21.08 382 LYS A CA 1
ATOM 3055 C C . LYS A 1 382 ? 47.565 53.906 52.425 1.00 17.67 382 LYS A C 1
ATOM 3056 O O . LYS A 1 382 ? 48.103 53.712 53.504 1.00 17.75 382 LYS A O 1
ATOM 3062 N N . ASP A 1 383 ? 48.270 53.967 51.285 1.00 12.49 383 ASP A N 1
ATOM 3063 C CA . ASP A 1 383 ? 49.662 53.601 51.317 1.00 9.86 383 ASP A CA 1
ATOM 3064 C C . ASP A 1 383 ? 50.621 54.776 51.153 1.00 11.67 383 ASP A C 1
ATOM 3065 O O . ASP A 1 383 ? 51.832 54.607 51.018 1.00 10.09 383 ASP A O 1
ATOM 3070 N N . VAL A 1 384 ? 50.045 55.995 51.183 1.00 11.16 384 VAL A N 1
ATOM 3071 C CA . VAL A 1 384 ? 50.908 57.168 51.081 1.00 9.51 384 VAL A CA 1
ATOM 3072 C C . VAL A 1 384 ? 51.735 57.292 52.352 1.00 12.73 384 VAL A C 1
ATOM 3073 O O . VAL A 1 384 ? 51.190 57.032 53.439 1.00 13.09 384 VAL A O 1
ATOM 3077 N N . VAL A 1 385 ? 53.010 57.620 52.241 1.00 12.56 385 VAL A N 1
ATOM 3078 C CA . VAL A 1 385 ? 53.834 57.795 53.398 1.00 15.73 385 VAL A CA 1
ATOM 3079 C C . VAL A 1 385 ? 54.195 59.284 53.412 1.00 20.17 385 VAL A C 1
ATOM 3080 O O . VAL A 1 385 ? 54.916 59.814 52.559 1.00 15.53 385 VAL A O 1
#

Organism: Thermotoga maritima (strain ATCC 43589 / DSM 3109 / JCM 10099 / NBRC 100826 / MSB8) (NCBI:txid243274)

Foldseek 3Di:
DLVVVCCVVANDQAKEFELVLLLVLLVVVVVLQVLFQEAEAAACLFPLQLVSVLSSVVSRHAEEEAPSSVVSCVVSVHQQQSYEYEYDDCDLVSVVSVVSVRAHYADWDLVSVSCVVVVDDRHAYAFEEQEAFPCPPPVVLRVCSVPPRTTYHPVCVVVNVPDPDRYQYYEYARAAQDQEQVRLLRRVVVRLVVCVVVVHQEYEDEEHHHDCQPHGHRPSVVNSVRPNVSNNRHPYYYYYYYLSNFQQRIKGKWFFAAWDDDVPEIERETAALLQFCCCPPVVGHWDKAWPPDFDFPWYWYAYPDPDDSSTDGHTDGYDDDGGGIMMMTGSCRTSGQSGHQPVLRKYHWYWYQYPVRDIGTSGHIGDNVSCVPPD

InterPro domains:
  IPR000183 Ornithine/DAP/Arg decarboxylase [PR01179] (43-61)
  IPR000183 Ornithine/DAP/Arg decarboxylase [PR01179] (63-75)
  IPR000183 Ornithine/DAP/Arg decarboxylase [PR01179] (170-183)
  IPR000183 Ornithine/DAP/Arg decarboxylase [PR01179] (243-262)
  IPR000183 Ornithine/DAP/Arg decarboxylase [PR01179] (341-354)
  IPR002986 Diaminopimelate decarboxylase, LysA [MF_02120] (1-385)
  IPR002986 Diaminopimelate decarboxylase, LysA [PR01181] (61-78)
  IPR002986 Diaminopimelate decarboxylase, LysA [PR01181] (147-156)
  IPR002986 Diaminopimelate decarboxylase, LysA [PR01181] (271-289)
  IPR002986 Diaminopimelate decarboxylase, LysA [PR01181] (351-373)
  IPR002986 Diaminopimelate decarboxylase, LysA [TIGR01048] (4-383)
  IPR002986 Diaminopimelate decarboxylase, LysA [cd06828] (11-362)
  IPR009006 Alanine racemase/group IV decarboxylase, C-terminal [G3DSA:2.40.37.10] (8-363)
  IPR009006 Alanine racemase/group IV decarboxylase, C-terminal [SSF50621] (238-382)
  IPR022644 Orn/DAP/Arg decarboxylase 2, N-terminal [PF02784] (22-253)
  IPR022653 Orn/DAP/Arg decarboxylase 2, pyridoxal-phosphate binding site [PS00878] (43-61)
  IPR029066 PLP-binding barrel [G3DSA:3.20.20.10] (20-248)
  IPR029066 PLP-binding barrel [SSF51419] (12-255)

Secondary structure (DSSP, 8-state):
-HHHHHHHHH-SSEEEEEHHHHHHHHHHHHHHTTTS-EEEEE-GGG---HHHHHHHHHTT---B-SHHHHHHHHHTT--GGG--B--S---S---HHHHTT--EEEE--S---HHHHH--TT-EEEEEEE----TTTSHHHHHHHHHSSSSEEGGGTTT---S---EEEEE----SSB--SHHHHHHHHHHHHHHHHHT-SEEE----B---SSS----HHHHHHHTGGGGTT-SEEEEEE-HHHHGGGEEEEEEEEEEEEETTEEEEEES------HHHHT-----EEETT------EEEE-SSSSTT-EEEEEE--S---TT-EEEESS-SSSS-----TTTPPPPEEEEE-TTS-EEEEEPPP---TTTT--

Radius of gyration: 22.16 Å; Cα contacts (8 Å, |Δi|>4): 806; chains: 1; bounding box: 57×59×46 Å

Solvent-accessible surface area: 17546 Å² total

B-factor: mean 20.77, std 13.34, range [5.55, 77.35]

Sequence (375 aa):
DILRKVAEIHGTPTYVYFEETLRKRSRLVKEVFEGVNLLPTFAVKANNNPVLLKILREEGFGDVVTKGELLAAKLAGVPSHTVVWNGNGKSRDQEHFLREDVRIVNVDSFEEEIWRELNPEGVEYFIRVNPEVDAKTHPHISTGLKKHKFGIPLEDLDSFERFRSNIRGLHVHIGSQITRVEPFVEAFSKVVRASERYGFEEINIGGGWGINYSGEELDLSSYREKVVPDLKRFKRVIVEIGRYIVAPSGYLLLRVVLVKRRHNKAFVVVDGGNVLIRPALYSAYHRIFVLGKQGKERADVVGPLCESGDVIAYDRELPEVEPGDIIAVENAGAYGYTSNNYNSTTRPAEVLVRENGRISLIRRRETEDIFKDVV

CATH classification: 2.40.37.10 (+1 more: 3.20.20.10)

Nearest PDB structures (foldseek):
  2yxx-assembly1_A  TM=1.003E+00  e=1.242E-80  Thermotoga maritima MSB8
  2p3e-assembly1_A  TM=8.899E-01  e=3.243E-37  Aquifex aeolicus VF5
  7kh2-assembly1_A  TM=8.552E-01  e=1.615E-27  Francisella tularensis subsp. novicida
  7kh2-assembly1_C  TM=8.507E-01  e=3.517E-27  Francisella tularensis subsp. novicida
  7kh2-assembly2_B  TM=8.651E-01  e=1.067E-25  Francisella tularensis subsp. novicida